Protein AF-A0AAX2GW07-F1 (afdb_monomer_lite)

pLDDT: mean 89.27, std 11.18, range [40.03, 98.69]

InterPro domains:
  IPR016176 Cobalamin (vitamin B12)-dependent enzyme, catalytic [SSF51703] (4-334)

Foldseek 3Di:
DVVVVVVVVVVVCVVCVPPDLVVQWDADPLRQTQHPDFDPVLLPPFFADDDFAFAEAEEEDQDLVVLQVLVVVVVVLGHAEYEYEYDPPDDPVCPDPSNDDPNHHYHYFYDQPPQCPDDLFPRSQWDDPDLQEETEGELLLLVLLFDDLLLSLLQQLLVVVVVDDPPRAHAYEYEHEFWQPQLLLLLSLSLSVVVCCVSPVSYHYAYEYEHNCLAQFLFPDCSLVVTQLSRLLSCGLSDHRYYYFDANPPQAPDDSVRSSVSSVSSVVSSVPHDNVVVSVDRSSSSSSVSSNVSSVVSNVVQVVCVTDSSCQLVVVSVVNSVVSNVVVLVVVVVVCVVVVNALVPTDGDDPVSGPHDSDWDDDPDDDPGDHRTRHRSCRVRVVVNVVVD

Sequence (389 aa):
MEIASKQWKQQLQYALQGRDYQTLITTTSEGIPILPFYTEEHVGEPFTIKGRSRVGVHLFCSDPELTLQRMQEFHNSGVDLFLVTLIAPCTYEQIPKQLRIEGAQVLFTPDPLIDAFRRGILPPNTLRTDLSSPLQLNATLYREAGASLTHQMAYALAQIKEYDTDNDTADIYLRVAVGEALLLEIAALRALRKLLREQFPTRRTHIVAEVLQRRLTLVRSNYNKDYIPLAYEAAALGQADFIITQTSDFYRYKNEMKEHTQIQNLLSIIKKSSVGFINEAYSVQALTKEIYHTVSLKYEHIQSQDGLLNFYQKEQLQWEIKRQNKREQQEFDAQLIEAGITPENTHIYGEEHWNLYPFTKKLNAITKFFPLIPKRLWQNFELTSIKQA

Secondary structure (DSSP, 8-state):
-HHHHHHHHHHHHHHTTT--GGGG-EE-TTS-EE-SS--GGG--S-----S--EEEEEEEES-HHHHHHHHHHHHHTTEEEEEEEE-TT--GGG--TT---TTSEEEE---TTTGGGS-SSS-TTEE-SSTTS-EEEETHHHHHHT--HHHHHHHHHHHHHHT--TT----EEEEEEE-S-HHHHHHHHHHHHHHHHHH-TTS-EEEEEEE-GGG---BSSSHHHHHHHHHHHHHHHTT-SEEE---S-TTS---HHHHHHHHHHHHHHHHH--HHHHHH-HHHHHHHHHHHHHHHHHHHHHHHTTHHHHHHHTTHHHHHHHHHHHHHHHHHHHHHHHTT--TTT--B--GGG-SS--SPPPP-S--SSPPP----TTHHHHHHHHHH-

Radius of gyration: 21.8 Å; chains: 1; bounding box: 56×56×65 Å

Structure (mmCIF, N/CA/C/O backbone):
data_AF-A0AAX2GW07-F1
#
_entry.id   AF-A0AAX2GW07-F1
#
loop_
_atom_site.group_PDB
_atom_site.id
_atom_site.type_symbol
_atom_site.label_atom_id
_atom_site.label_alt_id
_atom_site.label_comp_id
_atom_site.label_asym_id
_atom_site.label_entity_id
_atom_site.label_seq_id
_atom_site.pdbx_PDB_ins_code
_atom_site.Cartn_x
_atom_site.Cartn_y
_atom_site.Cartn_z
_atom_site.occupancy
_atom_site.B_iso_or_equiv
_atom_site.auth_seq_id
_atom_site.auth_comp_id
_atom_site.auth_asym_id
_atom_site.auth_atom_id
_atom_site.pdbx_PDB_model_num
ATOM 1 N N . MET A 1 1 ? -9.156 5.998 35.274 1.00 55.50 1 MET A N 1
ATOM 2 C CA . MET A 1 1 ? -8.449 6.490 34.067 1.00 55.50 1 MET A CA 1
ATOM 3 C C . MET A 1 1 ? -8.642 7.986 33.825 1.00 55.50 1 MET A C 1
ATOM 5 O O . MET A 1 1 ? -7.658 8.654 33.540 1.00 55.50 1 MET A O 1
ATOM 9 N N . GLU A 1 2 ? -9.837 8.552 34.019 1.00 57.03 2 GLU A N 1
ATOM 10 C CA . GLU A 1 2 ? -10.101 9.994 33.819 1.00 57.03 2 GLU A CA 1
ATOM 11 C C . GLU A 1 2 ? -9.203 10.930 34.663 1.00 57.03 2 GLU A C 1
ATOM 13 O O . GLU A 1 2 ? -8.734 11.961 34.183 1.00 57.03 2 GLU A O 1
ATOM 18 N N . ILE A 1 3 ? -8.891 10.527 35.902 1.00 60.22 3 ILE A N 1
ATOM 19 C CA . ILE A 1 3 ? -7.974 11.245 36.808 1.00 60.22 3 ILE A CA 1
ATOM 20 C C . ILE A 1 3 ? -6.546 11.296 36.234 1.00 60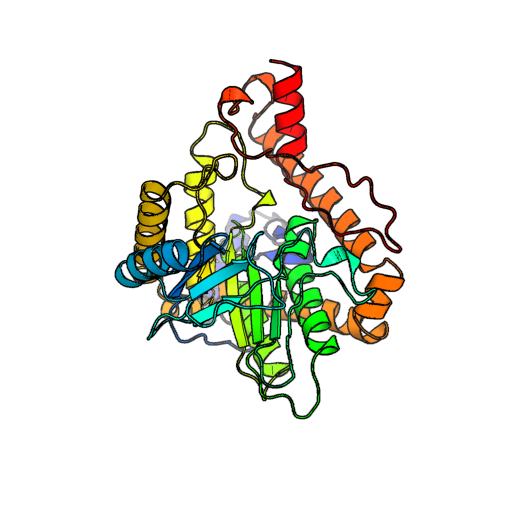.22 3 ILE A C 1
ATOM 22 O O . ILE A 1 3 ? -5.895 12.334 36.309 1.00 60.22 3 ILE A O 1
ATOM 26 N N . ALA A 1 4 ? -6.084 10.215 35.596 1.00 70.56 4 ALA A N 1
ATOM 27 C CA . ALA A 1 4 ? -4.740 10.129 35.027 1.00 70.56 4 ALA A CA 1
ATOM 28 C C . ALA A 1 4 ? -4.589 11.004 33.772 1.00 70.56 4 ALA A C 1
ATOM 30 O O . ALA A 1 4 ? -3.597 11.713 33.648 1.00 70.56 4 ALA A O 1
ATOM 31 N N . SER A 1 5 ? -5.594 11.030 32.883 1.00 69.81 5 SER A N 1
ATOM 32 C CA . SER A 1 5 ? -5.595 11.918 31.704 1.00 69.81 5 SER A CA 1
ATOM 33 C C . SER A 1 5 ? -5.566 13.399 32.111 1.00 69.81 5 SER A C 1
ATOM 35 O O . SER A 1 5 ? -4.771 14.175 31.581 1.00 69.81 5 SER A O 1
ATOM 37 N N . LYS A 1 6 ? -6.366 13.792 33.116 1.00 76.88 6 LYS A N 1
ATOM 38 C CA . LYS A 1 6 ? -6.374 15.166 33.653 1.00 76.88 6 LYS A CA 1
ATOM 39 C C . LYS A 1 6 ? -5.027 15.551 34.275 1.00 76.88 6 LYS A C 1
ATOM 41 O O . LYS A 1 6 ? -4.527 16.638 33.997 1.00 76.88 6 LYS A O 1
ATOM 46 N N . GLN A 1 7 ? -4.417 14.658 35.056 1.00 77.81 7 GLN A N 1
ATOM 47 C CA . GLN A 1 7 ? -3.084 14.873 35.631 1.00 77.81 7 GLN A CA 1
ATOM 48 C C . GLN A 1 7 ? -2.000 14.999 34.552 1.00 77.81 7 GLN A C 1
ATOM 50 O O . GLN A 1 7 ? -1.159 15.890 34.640 1.00 77.81 7 GLN A O 1
ATOM 55 N N . TRP A 1 8 ? -2.047 14.173 33.504 1.00 76.12 8 TRP A N 1
ATOM 56 C CA . TRP A 1 8 ? -1.093 14.247 32.392 1.00 76.12 8 TRP A CA 1
ATOM 57 C C . TRP A 1 8 ? -1.232 15.555 31.605 1.00 76.12 8 TRP A C 1
ATOM 59 O O . TRP A 1 8 ? -0.235 16.213 31.322 1.00 76.12 8 TRP A O 1
ATOM 69 N N . LYS A 1 9 ? -2.470 15.992 31.328 1.00 77.19 9 LYS A N 1
ATOM 70 C CA . LYS A 1 9 ? -2.751 17.297 30.703 1.00 77.19 9 LYS A CA 1
ATOM 71 C C . LYS A 1 9 ? -2.207 18.456 31.550 1.00 77.19 9 LYS A C 1
ATOM 73 O O . LYS A 1 9 ? -1.595 19.363 30.996 1.00 77.19 9 LYS A O 1
ATOM 78 N N . GLN A 1 10 ? -2.360 18.405 32.877 1.00 80.19 10 GLN A N 1
ATOM 79 C CA . GLN A 1 10 ? -1.798 19.412 33.790 1.00 80.19 10 GLN A CA 1
ATOM 80 C C . GLN A 1 10 ? -0.262 19.418 33.795 1.00 80.19 10 GLN A C 1
ATOM 82 O O . GLN A 1 10 ? 0.347 20.484 33.724 1.00 80.19 10 GLN A O 1
ATOM 87 N N . GLN A 1 11 ? 0.376 18.244 33.839 1.00 82.56 11 GLN A N 1
ATOM 88 C CA . GLN A 1 11 ? 1.838 18.133 33.764 1.00 82.56 11 GLN A CA 1
ATOM 89 C C . GLN A 1 11 ? 2.378 18.647 32.428 1.00 82.56 11 GLN A C 1
ATOM 91 O O . GLN A 1 11 ? 3.380 19.357 32.401 1.00 82.56 11 GLN A O 1
ATOM 96 N N . LEU A 1 12 ? 1.691 18.339 31.328 1.00 81.62 12 LEU A N 1
ATOM 97 C CA . LEU A 1 12 ? 2.059 18.811 30.000 1.00 81.62 12 LEU A CA 1
ATOM 98 C C . LEU A 1 12 ? 1.905 20.334 29.879 1.00 81.62 12 LEU A C 1
ATOM 100 O O . LEU A 1 12 ? 2.805 20.991 29.367 1.00 81.62 12 LEU A O 1
ATOM 104 N N . GLN A 1 13 ? 0.827 20.915 30.416 1.00 79.75 13 GLN A N 1
ATOM 105 C CA . GLN A 1 13 ? 0.657 22.374 30.493 1.00 79.75 13 GLN A CA 1
ATOM 106 C C . GLN A 1 13 ? 1.773 23.048 31.302 1.00 79.75 13 GLN A C 1
ATOM 108 O O . GLN A 1 13 ? 2.296 24.079 30.882 1.00 79.75 13 GLN A O 1
ATOM 113 N N . TYR A 1 14 ? 2.173 22.452 32.429 1.00 84.06 14 TYR A N 1
ATOM 114 C CA . TYR A 1 14 ? 3.308 22.936 33.215 1.00 84.06 14 TYR A CA 1
ATOM 115 C C . TYR A 1 14 ? 4.622 22.862 32.418 1.00 84.06 14 TYR A C 1
ATOM 117 O O . TYR A 1 14 ? 5.367 23.840 32.353 1.00 84.06 14 TYR A O 1
ATOM 125 N N . ALA A 1 15 ? 4.881 21.730 31.755 1.00 85.31 15 ALA A N 1
ATOM 126 C CA . ALA A 1 15 ? 6.082 21.509 30.947 1.00 85.31 15 ALA A CA 1
ATOM 127 C C . ALA A 1 15 ? 6.159 22.422 29.711 1.00 85.31 15 ALA A C 1
ATOM 129 O O . ALA A 1 15 ? 7.252 22.785 29.282 1.00 85.31 15 ALA A O 1
ATOM 130 N N . LEU A 1 16 ? 5.013 22.829 29.162 1.00 85.50 16 LEU A N 1
ATOM 131 C CA . LEU A 1 16 ? 4.938 23.767 28.045 1.00 85.50 16 LEU A CA 1
ATOM 132 C C . LEU A 1 16 ? 5.367 25.192 28.422 1.00 85.50 16 LEU A C 1
ATOM 134 O O . LEU A 1 16 ? 5.651 25.976 27.520 1.00 85.50 16 LEU A O 1
ATOM 138 N N . GLN A 1 17 ? 5.439 25.542 29.715 1.00 85.62 17 GLN A N 1
ATOM 139 C CA . GLN A 1 17 ? 5.893 26.859 30.195 1.00 85.62 17 GLN A CA 1
ATOM 140 C C . GLN A 1 17 ? 5.195 28.040 29.484 1.00 85.62 17 GLN A C 1
ATOM 142 O O . GLN A 1 17 ? 5.818 29.046 29.153 1.00 85.62 17 GLN A O 1
ATOM 147 N N . GLY A 1 18 ? 3.893 27.903 29.209 1.00 80.00 18 GLY A N 1
ATOM 148 C CA . GLY A 1 18 ? 3.094 28.915 28.508 1.00 80.00 18 GLY A CA 1
ATOM 149 C C . GLY A 1 18 ? 3.134 28.850 26.975 1.00 80.00 18 GLY A C 1
ATOM 150 O O . GLY A 1 18 ? 2.451 29.644 26.332 1.00 80.00 18 GLY A O 1
ATOM 151 N N . ARG A 1 19 ? 3.875 27.910 26.368 1.00 84.06 19 ARG A N 1
ATOM 152 C CA . ARG A 1 19 ? 3.751 27.604 24.932 1.00 84.06 19 ARG A CA 1
ATOM 153 C C . ARG A 1 19 ? 2.386 26.984 24.640 1.00 84.06 19 ARG A C 1
ATOM 155 O O . ARG A 1 19 ? 1.874 26.189 25.427 1.00 84.06 19 ARG A O 1
ATOM 162 N N . ASP A 1 20 ? 1.819 27.330 23.491 1.00 82.38 20 ASP A N 1
ATOM 163 C CA . ASP A 1 20 ? 0.523 26.810 23.064 1.00 82.38 20 ASP A CA 1
ATOM 164 C C . ASP A 1 20 ? 0.611 25.306 22.750 1.00 82.38 20 ASP A C 1
ATOM 166 O O . ASP A 1 20 ? 1.479 24.866 21.993 1.00 82.38 20 ASP A O 1
ATOM 170 N N . TYR A 1 21 ? -0.313 24.519 23.308 1.00 82.19 21 TYR A N 1
ATOM 171 C CA . TYR A 1 21 ? -0.457 23.087 23.038 1.00 82.19 21 TYR A CA 1
ATOM 172 C C . TYR A 1 21 ? -0.595 22.790 21.542 1.00 82.19 21 TYR A C 1
ATOM 174 O O . TYR A 1 21 ? -0.069 21.782 21.065 1.00 82.19 21 TYR A O 1
ATOM 182 N N . GLN A 1 22 ? -1.239 23.688 20.789 1.00 84.94 22 GLN A N 1
ATOM 183 C CA . GLN A 1 22 ? -1.446 23.528 19.351 1.00 84.94 22 GLN A CA 1
ATOM 184 C C . GLN A 1 22 ? -0.124 23.404 18.574 1.00 84.94 22 GLN A C 1
ATOM 186 O O . GLN A 1 22 ? -0.095 22.788 17.512 1.00 84.94 22 GLN A O 1
ATOM 191 N N . THR A 1 23 ? 0.986 23.913 19.127 1.00 87.00 23 THR A N 1
ATOM 192 C CA . THR A 1 23 ? 2.328 23.800 18.525 1.00 87.00 23 THR A CA 1
ATOM 193 C C . THR A 1 23 ? 2.900 22.382 18.549 1.00 87.00 23 THR A C 1
ATOM 195 O O . THR A 1 23 ? 3.815 22.089 17.785 1.00 87.00 23 THR A O 1
ATOM 198 N N . LEU A 1 24 ? 2.372 21.493 19.399 1.00 86.81 24 LEU A N 1
ATOM 199 C CA . LEU A 1 24 ? 2.798 20.092 19.474 1.00 86.81 24 LEU A CA 1
ATOM 200 C C . LEU A 1 24 ? 2.042 19.181 18.499 1.00 86.81 24 LEU A C 1
ATOM 202 O O . LEU A 1 24 ? 2.434 1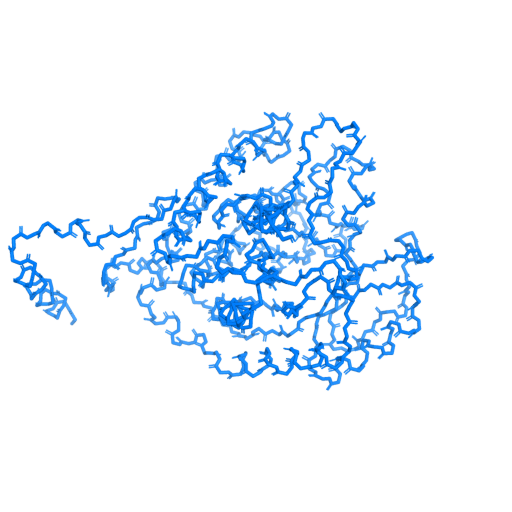8.030 18.309 1.00 86.81 24 LEU A O 1
ATOM 206 N N . ILE A 1 25 ? 0.945 19.661 17.910 1.00 89.75 25 ILE A N 1
ATOM 207 C CA . ILE A 1 25 ? 0.142 18.874 16.976 1.00 89.75 25 ILE A CA 1
ATOM 208 C C . ILE A 1 25 ? 0.782 18.963 15.597 1.00 89.75 25 ILE A C 1
ATOM 210 O O . ILE A 1 25 ? 0.833 20.024 14.977 1.00 89.75 25 ILE A O 1
ATOM 214 N N . THR A 1 26 ? 1.233 17.820 15.088 1.00 91.69 26 THR A N 1
ATOM 215 C CA . THR A 1 26 ? 1.737 17.724 13.715 1.00 91.69 26 THR A CA 1
ATOM 216 C C . THR A 1 26 ? 0.588 17.339 12.800 1.00 91.69 26 THR A C 1
ATOM 218 O O . THR A 1 26 ? -0.120 16.381 13.080 1.00 91.69 26 THR A O 1
ATOM 221 N N . THR A 1 27 ? 0.385 18.051 11.694 1.00 92.38 27 THR A N 1
ATOM 222 C CA . THR A 1 27 ? -0.659 17.697 10.720 1.00 92.38 27 THR A CA 1
ATOM 223 C C . THR A 1 27 ? -0.012 17.117 9.474 1.00 92.38 27 THR A C 1
ATOM 225 O O . THR A 1 27 ? 0.901 17.714 8.906 1.00 92.38 27 THR A O 1
ATOM 228 N N . THR A 1 28 ? -0.483 15.948 9.044 1.00 92.12 28 THR A N 1
ATOM 229 C CA . THR A 1 28 ? -0.036 15.347 7.781 1.00 92.12 28 THR A CA 1
ATOM 230 C C . THR A 1 28 ? -0.418 16.229 6.589 1.00 92.12 28 THR A C 1
ATOM 232 O O . THR A 1 28 ? -1.292 17.096 6.675 1.00 92.12 28 THR A O 1
ATOM 235 N N . SER A 1 29 ? 0.172 15.970 5.421 1.00 86.44 29 SER A N 1
ATOM 236 C CA . SER A 1 29 ? -0.197 16.687 4.196 1.00 86.44 29 SER A CA 1
ATOM 237 C C . SER A 1 29 ? -1.665 16.495 3.782 1.00 86.44 29 SER A C 1
ATOM 239 O O . SER A 1 29 ? -2.199 17.305 3.023 1.00 86.44 29 SER A O 1
ATOM 241 N N . GLU A 1 30 ? -2.336 15.481 4.330 1.00 88.50 30 GLU A N 1
ATOM 242 C CA . GLU A 1 30 ? -3.738 15.145 4.074 1.00 88.50 30 GLU A CA 1
ATOM 243 C C . GLU A 1 30 ? -4.706 15.717 5.119 1.00 88.50 30 GLU A C 1
ATOM 245 O O . GLU A 1 30 ? -5.900 15.450 5.043 1.00 88.50 30 GLU A O 1
ATOM 250 N N . GLY A 1 31 ? -4.213 16.503 6.082 1.00 91.00 31 GLY A N 1
ATOM 251 C CA . GLY A 1 31 ? -5.048 17.117 7.118 1.00 91.00 31 GLY A CA 1
ATOM 252 C C . GLY A 1 31 ? -5.320 16.224 8.330 1.00 91.00 31 GLY A C 1
ATOM 253 O O . GLY A 1 31 ? -6.060 16.636 9.214 1.00 91.00 31 GLY A O 1
ATOM 254 N N . ILE A 1 32 ? -4.711 15.035 8.409 1.00 94.62 32 ILE A N 1
ATOM 255 C CA . ILE A 1 32 ? -4.834 14.150 9.578 1.00 94.62 32 ILE A CA 1
ATOM 256 C C . ILE A 1 32 ? -3.955 14.695 10.714 1.00 94.62 32 ILE A C 1
ATOM 258 O O . ILE A 1 32 ? -2.736 14.802 10.509 1.00 94.62 32 ILE A O 1
ATOM 262 N N . PRO A 1 33 ? -4.523 15.027 11.888 1.00 94.50 33 PRO A N 1
ATOM 263 C CA . PRO A 1 33 ? -3.759 15.488 13.037 1.00 94.50 33 PRO A CA 1
ATOM 264 C C . PRO A 1 33 ? -3.076 14.316 13.751 1.00 94.50 33 PRO A C 1
ATOM 266 O O . PRO A 1 33 ? -3.679 13.280 14.021 1.00 94.50 33 PRO A O 1
ATOM 269 N N . ILE A 1 34 ? -1.810 14.507 14.103 1.00 94.50 34 ILE A N 1
ATOM 270 C CA . ILE A 1 34 ? -1.015 13.608 14.933 1.00 94.50 34 ILE A CA 1
ATOM 271 C C . ILE A 1 34 ? -0.828 14.294 16.280 1.00 94.50 34 ILE A C 1
ATOM 273 O O . ILE A 1 34 ? -0.131 15.306 16.398 1.00 94.50 34 ILE A O 1
ATOM 277 N N . LEU A 1 35 ? -1.487 13.739 17.293 1.00 92.88 35 LEU A N 1
ATOM 278 C CA . LEU A 1 35 ? -1.455 14.260 18.651 1.00 92.88 35 LEU A CA 1
ATOM 279 C C . LEU A 1 35 ? -0.173 13.827 19.378 1.00 92.88 35 LEU A C 1
ATOM 281 O O . LEU A 1 35 ? 0.313 12.716 19.150 1.00 92.88 35 LEU A O 1
ATOM 285 N N . PRO A 1 36 ? 0.343 14.656 20.304 1.00 89.19 36 PRO A N 1
ATOM 286 C CA . PRO A 1 36 ? 1.503 14.301 21.120 1.00 89.19 36 PRO A CA 1
ATOM 287 C C . PRO A 1 36 ? 1.221 13.156 22.108 1.00 89.19 36 PRO A C 1
ATOM 289 O O . PRO A 1 36 ? 2.149 12.481 22.545 1.00 89.19 36 PRO A O 1
ATOM 292 N N . PHE A 1 37 ? -0.046 12.919 22.465 1.00 87.50 37 PHE A N 1
ATOM 293 C CA . PHE A 1 37 ? -0.477 11.775 23.267 1.00 87.50 37 PHE A CA 1
ATOM 294 C C . PHE A 1 37 ? -1.912 11.373 22.908 1.00 87.50 37 PHE A C 1
ATOM 296 O O . PHE A 1 37 ? -2.688 12.184 22.406 1.00 87.50 37 PHE A O 1
ATOM 303 N N . TYR A 1 38 ? -2.267 10.120 23.196 1.00 90.62 38 TYR A N 1
ATOM 304 C CA . TYR A 1 38 ? -3.592 9.561 22.928 1.00 90.62 38 TYR A CA 1
ATOM 305 C C . TYR A 1 38 ? -4.166 8.912 24.182 1.00 90.62 38 TYR A C 1
ATOM 307 O O . TYR A 1 38 ? -3.451 8.347 25.008 1.00 90.62 38 TYR A O 1
ATOM 315 N N . THR A 1 39 ? -5.483 8.984 24.303 1.00 90.12 39 THR A N 1
ATOM 316 C CA . THR A 1 39 ? -6.269 8.450 25.419 1.00 90.12 39 THR A CA 1
ATOM 317 C C . THR A 1 39 ? -7.545 7.819 24.863 1.00 90.12 39 THR A C 1
ATOM 319 O O . THR A 1 39 ? -7.869 8.013 23.690 1.00 90.12 39 THR A O 1
ATOM 322 N N . GLU A 1 40 ? -8.296 7.122 25.712 1.00 89.12 40 GLU A N 1
ATOM 323 C CA . GLU A 1 40 ? -9.594 6.526 25.373 1.00 89.12 40 GLU A CA 1
ATOM 324 C C . GLU A 1 40 ? -10.578 7.524 24.728 1.00 89.12 40 GLU A C 1
ATOM 326 O O . GLU A 1 40 ? -11.325 7.152 23.829 1.00 89.12 40 GLU A O 1
ATOM 331 N N . GLU A 1 41 ? -10.515 8.815 25.090 1.00 89.38 41 GLU A N 1
ATOM 332 C CA . GLU A 1 41 ? -11.398 9.860 24.538 1.00 89.38 41 GLU A CA 1
ATOM 333 C C . GLU A 1 41 ? -11.229 10.055 23.014 1.00 89.38 41 GLU A C 1
ATOM 335 O O . GLU A 1 41 ? -12.122 10.573 22.346 1.00 89.38 41 GLU A O 1
ATOM 340 N N . HIS A 1 42 ? -10.104 9.600 22.450 1.00 91.75 42 HIS A N 1
ATOM 341 C CA . HIS A 1 42 ? -9.778 9.729 21.029 1.00 91.75 42 HIS A CA 1
ATOM 342 C C . HIS A 1 42 ? -10.170 8.497 20.192 1.00 91.75 42 HIS A C 1
ATOM 344 O O . HIS A 1 42 ? -10.246 8.590 18.969 1.00 91.75 42 HIS A O 1
ATOM 350 N N . VAL A 1 43 ? -10.415 7.345 20.826 1.00 87.31 43 VAL A N 1
ATOM 351 C CA . VAL A 1 43 ? -10.499 6.017 20.178 1.00 87.31 43 VAL A CA 1
ATOM 352 C C . VAL A 1 43 ? -11.725 5.859 19.271 1.00 87.31 43 VAL A C 1
ATOM 354 O O . VAL A 1 43 ? -11.682 5.078 18.325 1.00 87.31 43 VAL A O 1
ATOM 357 N N . GLY A 1 44 ? -12.794 6.632 19.491 1.00 84.19 44 GLY A N 1
ATOM 358 C CA . GLY A 1 44 ? -14.042 6.493 18.733 1.00 84.19 44 GLY A CA 1
ATOM 359 C C . GLY A 1 44 ? -14.629 5.082 18.831 1.00 84.19 44 GLY A C 1
ATOM 360 O O . GLY A 1 44 ? -14.528 4.441 19.872 1.00 84.19 44 GLY A O 1
ATOM 361 N N . GLU A 1 45 ? -15.250 4.603 17.751 1.00 86.62 45 GLU A N 1
ATOM 362 C CA . GLU A 1 45 ? -15.698 3.211 17.657 1.00 86.62 45 GLU A CA 1
ATOM 363 C C . GLU A 1 45 ? -14.486 2.298 17.380 1.00 86.62 45 GLU A C 1
ATOM 365 O O . GLU A 1 45 ? -13.903 2.378 16.290 1.00 86.62 45 GLU A O 1
ATOM 370 N N . PRO A 1 46 ? -14.087 1.428 18.327 1.00 82.19 46 PRO A N 1
ATOM 371 C CA . PRO A 1 46 ? -12.900 0.609 18.161 1.00 82.19 46 PRO A CA 1
ATOM 372 C C . PRO A 1 46 ? -13.111 -0.418 17.048 1.00 82.19 46 PRO A C 1
ATOM 374 O O . PRO A 1 46 ? -14.091 -1.162 17.028 1.00 82.19 46 PRO A O 1
ATOM 377 N N . PHE A 1 47 ? -12.139 -0.516 16.146 1.00 86.56 47 PHE A N 1
ATOM 378 C CA . PHE A 1 47 ? -12.105 -1.576 15.147 1.00 86.56 47 PHE A CA 1
ATOM 379 C C . PHE A 1 47 ? -11.146 -2.673 15.607 1.00 86.56 47 PHE A C 1
ATOM 381 O O . PHE A 1 47 ? -10.045 -2.397 16.087 1.00 86.56 47 PHE A O 1
ATOM 388 N N . THR A 1 48 ? -11.537 -3.939 15.486 1.00 88.25 48 THR A N 1
ATOM 389 C CA . THR A 1 48 ? -10.678 -5.067 15.871 1.00 88.25 48 THR A CA 1
ATOM 390 C C . THR A 1 48 ? -10.316 -5.896 14.651 1.00 88.25 48 THR A C 1
ATOM 392 O O . THR A 1 48 ? -11.177 -6.376 13.910 1.00 88.25 48 THR A O 1
ATOM 395 N N . ILE A 1 49 ? -9.015 -6.100 14.478 1.00 86.62 49 ILE A N 1
ATOM 396 C CA . ILE A 1 49 ? -8.438 -7.003 13.484 1.00 86.62 49 ILE A CA 1
ATOM 397 C C . ILE A 1 49 ? -8.077 -8.335 14.137 1.00 86.62 49 ILE A C 1
ATOM 399 O O . ILE A 1 49 ? -7.646 -8.382 15.291 1.00 86.62 49 ILE A O 1
ATOM 403 N N . LYS A 1 50 ? -8.278 -9.428 13.400 1.00 87.25 50 LYS A N 1
ATOM 404 C CA . LYS A 1 50 ? -7.996 -10.798 13.846 1.00 87.25 50 LYS A CA 1
ATOM 405 C C . LYS A 1 50 ? -7.362 -11.567 12.707 1.00 87.25 50 LYS A C 1
ATOM 407 O O . LYS A 1 50 ? -7.967 -11.656 11.643 1.00 87.25 50 LYS A O 1
ATOM 412 N N . GLY A 1 51 ? -6.204 -12.160 12.951 1.00 86.69 51 GLY A N 1
ATOM 413 C CA . GLY A 1 51 ? -5.498 -12.974 11.971 1.00 86.69 51 GLY A CA 1
ATOM 414 C C . GLY A 1 51 ? -4.030 -12.596 11.887 1.00 86.69 51 GLY A C 1
ATOM 415 O O . GLY A 1 51 ? -3.524 -11.817 12.694 1.00 86.69 51 GLY A O 1
ATOM 416 N N . ARG A 1 52 ? -3.354 -13.179 10.903 1.00 91.50 52 ARG A N 1
ATOM 417 C CA . ARG A 1 52 ? -1.928 -12.993 10.665 1.00 91.50 52 ARG A CA 1
ATOM 418 C C . ARG A 1 52 ? -1.683 -12.952 9.166 1.00 91.50 52 ARG A C 1
ATOM 420 O O . ARG A 1 52 ? -2.318 -13.704 8.429 1.00 91.50 52 ARG A O 1
ATOM 427 N N . SER A 1 53 ? -0.788 -12.072 8.743 1.00 97.00 53 SER A N 1
ATOM 428 C CA . SER A 1 53 ? -0.381 -11.971 7.346 1.00 97.00 53 SER A CA 1
ATOM 429 C C . SER A 1 53 ? 0.333 -13.237 6.887 1.00 97.00 53 SER A C 1
ATOM 431 O O . SER A 1 53 ? 0.976 -13.926 7.682 1.00 97.00 53 SER A O 1
ATOM 433 N N . ARG A 1 54 ? 0.241 -13.519 5.592 1.00 97.69 54 ARG A N 1
ATOM 434 C CA . ARG A 1 54 ? 0.969 -14.590 4.908 1.00 97.69 54 ARG A CA 1
ATOM 435 C C . ARG A 1 54 ? 1.941 -13.991 3.894 1.00 97.69 54 ARG A C 1
ATOM 437 O O . ARG A 1 54 ? 1.802 -12.831 3.498 1.00 97.69 54 ARG A O 1
ATOM 444 N N . VAL A 1 55 ? 2.939 -14.762 3.479 1.00 98.44 55 VAL A N 1
ATOM 445 C CA . VAL A 1 55 ? 3.936 -14.282 2.513 1.00 98.44 55 VAL A CA 1
ATOM 446 C C . VAL A 1 55 ? 3.439 -14.491 1.094 1.00 98.44 55 VAL A C 1
ATOM 448 O O . VAL A 1 55 ? 2.928 -15.559 0.758 1.00 98.44 55 VAL A O 1
ATOM 451 N N . GLY A 1 56 ? 3.624 -13.479 0.254 1.00 98.12 56 GLY A N 1
ATOM 452 C CA . GLY A 1 56 ? 3.445 -13.590 -1.181 1.00 98.12 56 GLY A CA 1
ATOM 453 C C . GLY A 1 56 ? 4.694 -13.195 -1.959 1.00 98.12 56 GLY A C 1
ATOM 454 O O . GLY A 1 56 ? 5.575 -12.495 -1.463 1.00 98.12 56 GLY A O 1
ATOM 455 N N . VAL A 1 57 ? 4.754 -13.640 -3.206 1.00 96.94 57 VAL A N 1
ATOM 456 C CA . VAL A 1 57 ? 5.824 -13.325 -4.157 1.00 96.94 57 VAL A CA 1
ATOM 457 C C . VAL A 1 57 ? 5.219 -12.943 -5.501 1.00 96.94 57 VAL A C 1
ATOM 459 O O . VAL A 1 57 ? 4.125 -13.382 -5.855 1.00 96.94 57 VAL A O 1
ATOM 462 N N . HIS A 1 58 ? 5.955 -12.146 -6.270 1.00 94.50 58 HIS A N 1
ATOM 463 C CA . HIS A 1 58 ? 5.602 -11.814 -7.650 1.00 94.50 58 HIS A CA 1
ATOM 464 C C . HIS A 1 58 ? 6.601 -12.446 -8.618 1.00 94.50 58 HIS A C 1
ATOM 466 O O . HIS A 1 58 ? 7.807 -12.223 -8.498 1.00 94.50 58 HIS A O 1
ATOM 472 N N . LEU A 1 59 ? 6.111 -13.233 -9.570 1.00 93.44 59 LEU A N 1
ATOM 473 C CA . LEU A 1 59 ? 6.903 -13.968 -10.552 1.00 93.44 59 LEU A CA 1
ATOM 474 C C . LEU A 1 59 ? 6.517 -13.561 -11.975 1.00 93.44 59 LEU A C 1
ATOM 476 O O . LEU A 1 59 ? 5.370 -13.215 -12.253 1.00 93.44 59 LEU A O 1
ATOM 480 N N . PHE A 1 60 ? 7.490 -13.653 -12.877 1.00 91.56 60 PHE A N 1
ATOM 481 C CA . PHE A 1 60 ? 7.276 -13.523 -14.314 1.00 91.56 60 PHE A CA 1
ATOM 482 C C . PHE A 1 60 ? 7.379 -14.906 -14.948 1.00 91.56 60 PHE A C 1
ATOM 484 O O . PHE A 1 60 ? 8.342 -15.624 -14.689 1.00 91.56 60 PHE A O 1
ATOM 491 N N . CYS A 1 61 ? 6.393 -15.271 -15.761 1.00 92.25 61 CYS A N 1
ATOM 492 C CA . CYS A 1 61 ? 6.307 -16.581 -16.394 1.00 92.25 61 CYS A CA 1
ATOM 493 C C . CYS A 1 61 ? 6.480 -16.447 -17.907 1.00 92.25 61 CYS A C 1
ATOM 495 O O . CYS A 1 61 ? 5.542 -16.054 -18.601 1.00 92.25 61 CYS A O 1
ATOM 497 N N . SER A 1 62 ? 7.667 -16.795 -18.403 1.00 91.94 62 SER A N 1
ATOM 498 C CA . SER A 1 62 ? 7.919 -17.096 -19.821 1.00 91.94 62 SER A CA 1
ATOM 499 C C . SER A 1 62 ? 7.901 -18.602 -20.089 1.00 91.94 62 SER A C 1
ATOM 501 O O . SER A 1 62 ? 7.475 -19.025 -21.159 1.00 91.94 62 SER A O 1
ATOM 503 N N . ASP A 1 63 ? 8.327 -19.394 -19.103 1.00 94.88 63 ASP A N 1
ATOM 504 C CA . ASP A 1 63 ? 8.370 -20.854 -19.128 1.00 94.88 63 ASP A CA 1
ATOM 505 C C . ASP A 1 63 ? 7.521 -21.412 -17.967 1.00 94.88 63 ASP A C 1
ATOM 507 O O . ASP A 1 63 ? 7.893 -21.236 -16.798 1.00 94.88 63 ASP A O 1
ATOM 511 N N . PRO A 1 64 ? 6.374 -22.056 -18.252 1.00 95.38 64 PRO A N 1
ATOM 512 C CA . PRO A 1 64 ? 5.495 -22.593 -17.220 1.00 95.38 64 PRO A CA 1
ATOM 513 C C . PRO A 1 64 ? 6.100 -23.713 -16.366 1.00 95.38 64 PRO A C 1
ATOM 515 O O . PRO A 1 64 ? 5.705 -23.849 -15.210 1.00 95.38 64 PRO A O 1
ATOM 518 N N . GLU A 1 65 ? 7.014 -24.530 -16.897 1.00 95.38 65 GLU A N 1
ATOM 519 C CA . GLU A 1 65 ? 7.608 -25.651 -16.151 1.00 95.38 65 GLU A CA 1
ATOM 520 C C . GLU A 1 65 ? 8.615 -25.133 -15.127 1.00 95.38 65 GLU A C 1
ATOM 522 O O . GLU A 1 65 ? 8.492 -25.420 -13.933 1.00 95.38 65 GLU A O 1
ATOM 527 N N . LEU A 1 66 ? 9.537 -24.273 -15.568 1.00 94.62 66 LEU A N 1
ATOM 528 C CA . LEU A 1 66 ? 10.513 -23.642 -14.678 1.00 94.62 66 LEU A CA 1
ATOM 529 C C . LEU A 1 66 ? 9.829 -22.756 -13.627 1.00 94.62 66 LEU A C 1
ATOM 531 O O . LEU A 1 66 ? 10.220 -22.738 -12.459 1.00 94.62 66 LEU A O 1
ATOM 535 N N . THR A 1 67 ? 8.776 -22.036 -14.028 1.00 95.75 67 THR A N 1
ATOM 536 C CA . THR A 1 67 ? 7.998 -21.209 -13.095 1.00 95.75 67 THR A CA 1
ATOM 537 C C . THR A 1 67 ? 7.321 -22.075 -12.035 1.00 95.75 67 THR A C 1
ATOM 539 O O . THR A 1 67 ? 7.361 -21.720 -10.858 1.00 95.75 67 THR A O 1
ATOM 542 N N . LEU A 1 68 ? 6.745 -23.222 -12.415 1.00 96.62 68 LEU A N 1
ATOM 543 C CA . LEU A 1 68 ? 6.116 -24.141 -11.466 1.00 96.62 68 LEU A CA 1
ATOM 544 C C . LEU A 1 68 ? 7.128 -24.711 -10.466 1.00 96.62 68 LEU A C 1
ATOM 546 O O . LEU A 1 68 ? 6.839 -24.724 -9.270 1.00 96.62 68 LEU A O 1
ATOM 550 N N . GLN A 1 69 ? 8.313 -25.125 -10.928 1.00 95.94 69 GLN A N 1
ATOM 551 C CA . GLN A 1 69 ? 9.380 -25.609 -10.045 1.00 95.94 69 GLN A CA 1
ATOM 552 C C . GLN A 1 69 ? 9.742 -24.549 -8.995 1.00 95.94 69 GLN A C 1
ATOM 554 O O . GLN A 1 69 ? 9.717 -24.810 -7.792 1.00 95.94 69 GLN A O 1
ATOM 559 N N . ARG A 1 70 ? 9.973 -23.313 -9.443 1.00 95.50 70 ARG A N 1
ATOM 560 C CA . ARG A 1 70 ? 10.290 -22.195 -8.551 1.00 95.50 70 ARG A CA 1
ATOM 561 C C . ARG A 1 70 ? 9.154 -21.875 -7.576 1.00 95.50 70 ARG A C 1
ATOM 563 O O . ARG A 1 70 ? 9.397 -21.544 -6.417 1.00 95.50 70 ARG A O 1
ATOM 570 N N . MET A 1 71 ? 7.899 -21.974 -8.020 1.00 96.81 71 MET A N 1
ATOM 571 C CA . MET A 1 71 ? 6.739 -21.814 -7.138 1.00 96.81 71 MET A CA 1
ATOM 572 C C . MET A 1 71 ? 6.716 -22.885 -6.042 1.00 96.81 71 MET A C 1
ATOM 574 O O . MET A 1 71 ? 6.440 -22.556 -4.892 1.00 96.81 71 MET A O 1
ATOM 578 N N . GLN A 1 72 ? 7.043 -24.140 -6.361 1.00 96.88 72 GLN A N 1
ATOM 579 C CA . GLN A 1 72 ? 7.123 -25.222 -5.373 1.00 96.88 72 GLN A CA 1
ATOM 580 C C . GLN A 1 72 ? 8.233 -24.971 -4.342 1.00 96.88 72 GLN A C 1
ATOM 582 O O . GLN A 1 72 ? 7.999 -25.100 -3.141 1.00 96.88 72 GLN A O 1
ATOM 587 N N . GLU A 1 73 ? 9.417 -24.541 -4.781 1.00 96.12 73 GLU A N 1
ATOM 588 C CA . GLU A 1 73 ? 10.545 -24.201 -3.897 1.00 96.12 73 GLU A CA 1
ATOM 589 C C . GLU A 1 73 ? 10.196 -23.058 -2.928 1.00 96.12 73 GLU A C 1
ATOM 591 O O . GLU A 1 73 ? 10.450 -23.127 -1.718 1.00 96.12 73 GLU A O 1
ATOM 596 N N . PHE A 1 74 ? 9.551 -22.010 -3.442 1.00 97.19 74 PHE A N 1
ATOM 597 C CA . PHE A 1 74 ? 9.084 -20.886 -2.634 1.00 97.19 74 PHE A CA 1
ATOM 598 C C . PHE A 1 74 ? 7.940 -21.287 -1.699 1.00 97.19 74 PHE A C 1
ATOM 600 O O . PHE A 1 74 ? 7.923 -20.861 -0.544 1.00 97.19 74 PHE A O 1
ATOM 607 N N . HIS A 1 75 ? 7.028 -22.154 -2.140 1.00 97.69 75 HIS A N 1
ATOM 608 C CA . HIS A 1 75 ? 5.958 -22.666 -1.289 1.00 97.69 75 HIS A CA 1
ATOM 609 C C . HIS A 1 75 ? 6.513 -23.459 -0.101 1.00 97.69 75 HIS A C 1
ATOM 611 O O . HIS A 1 75 ? 6.167 -23.174 1.045 1.00 97.69 75 HIS A O 1
ATOM 617 N N . ASN A 1 76 ? 7.478 -24.349 -0.354 1.00 96.50 76 ASN A N 1
ATOM 618 C CA . ASN A 1 76 ? 8.199 -25.089 0.687 1.00 96.50 76 ASN A CA 1
ATOM 619 C C . ASN A 1 76 ? 8.942 -24.163 1.667 1.00 96.50 76 ASN A C 1
ATOM 621 O O . ASN A 1 76 ? 9.195 -24.538 2.810 1.00 96.50 76 ASN A O 1
ATOM 625 N N . SER A 1 77 ? 9.264 -22.939 1.239 1.00 95.69 77 SER A N 1
ATOM 626 C CA . SER A 1 77 ? 9.882 -21.905 2.075 1.00 95.69 77 SER A CA 1
ATOM 627 C C . SER A 1 77 ? 8.880 -21.070 2.885 1.00 95.69 77 SER A C 1
ATOM 629 O O . SER A 1 77 ? 9.319 -20.201 3.636 1.00 95.69 77 SER A O 1
ATOM 631 N N . GLY A 1 78 ? 7.568 -21.310 2.756 1.00 96.44 78 GLY A N 1
ATOM 632 C CA . GLY A 1 78 ? 6.501 -20.607 3.484 1.00 96.44 78 GLY A CA 1
ATOM 633 C C . GLY A 1 78 ? 5.754 -19.536 2.681 1.00 96.44 78 GLY A C 1
ATOM 634 O O . GLY A 1 78 ? 5.140 -18.652 3.279 1.00 96.44 78 GLY A O 1
ATOM 635 N N . VAL A 1 79 ? 5.828 -19.569 1.346 1.00 98.12 79 VAL A N 1
ATOM 636 C CA . VAL A 1 79 ? 5.068 -18.664 0.468 1.00 98.12 79 VAL A CA 1
ATOM 637 C C . VAL A 1 79 ? 3.677 -19.222 0.183 1.00 98.12 79 VAL A C 1
ATOM 639 O O . VAL A 1 79 ? 3.510 -20.380 -0.192 1.00 98.12 79 VAL A O 1
ATOM 642 N N . ASP A 1 80 ? 2.679 -18.355 0.297 1.00 97.94 80 ASP A N 1
ATOM 643 C CA . ASP A 1 80 ? 1.263 -18.707 0.265 1.00 97.94 80 ASP A CA 1
ATOM 644 C C . ASP A 1 80 ? 0.467 -17.990 -0.833 1.00 97.94 80 ASP A C 1
ATOM 646 O O . ASP A 1 80 ? -0.674 -18.362 -1.114 1.00 97.94 80 ASP A O 1
ATOM 650 N N . LEU A 1 81 ? 1.048 -16.953 -1.440 1.00 98.19 81 LEU A N 1
ATOM 651 C CA . LEU A 1 81 ? 0.476 -16.227 -2.569 1.00 98.19 81 LEU A CA 1
ATOM 652 C C . LEU A 1 81 ? 1.512 -16.072 -3.681 1.00 98.19 81 LEU A C 1
ATOM 654 O O . LEU A 1 81 ? 2.599 -15.540 -3.469 1.00 98.19 81 LEU A O 1
ATOM 658 N N . PHE A 1 82 ? 1.126 -16.453 -4.890 1.00 97.62 82 PHE A N 1
ATOM 659 C CA . PHE A 1 82 ? 1.900 -16.248 -6.104 1.00 97.62 82 PHE A CA 1
ATOM 660 C C . PHE A 1 82 ? 1.144 -15.298 -7.021 1.00 97.62 82 PHE A C 1
ATOM 662 O O . PHE A 1 82 ? 0.117 -15.660 -7.595 1.00 97.62 82 PHE A O 1
ATOM 669 N N . LEU A 1 83 ? 1.662 -14.081 -7.166 1.00 94.94 83 LEU A N 1
ATOM 670 C CA . LEU A 1 83 ? 1.271 -13.190 -8.250 1.00 94.94 83 LEU A CA 1
ATOM 671 C C . LEU A 1 83 ? 2.097 -13.572 -9.479 1.00 94.94 83 LEU A C 1
ATOM 673 O O . LEU A 1 83 ? 3.326 -13.595 -9.402 1.00 94.94 83 LEU A O 1
ATOM 677 N N . VAL A 1 84 ? 1.453 -13.883 -10.599 1.00 93.69 84 VAL A N 1
ATOM 678 C CA . VAL A 1 84 ? 2.132 -14.344 -11.816 1.00 93.69 84 VAL A CA 1
ATOM 679 C C . VAL A 1 84 ? 1.800 -13.414 -12.973 1.00 93.69 84 VAL A C 1
ATOM 681 O O . VAL A 1 84 ? 0.656 -13.343 -13.421 1.00 93.69 84 VAL A O 1
ATOM 684 N N . THR A 1 85 ? 2.812 -12.726 -13.492 1.00 90.44 85 THR A N 1
ATOM 685 C CA . THR A 1 85 ? 2.706 -11.983 -14.750 1.00 90.44 85 THR A CA 1
ATOM 686 C C . THR A 1 85 ? 3.203 -12.860 -15.891 1.00 90.44 85 THR A C 1
ATOM 688 O O . THR A 1 85 ? 4.366 -13.263 -15.914 1.00 90.44 85 THR A O 1
ATOM 691 N N . LEU A 1 86 ? 2.324 -13.159 -16.845 1.00 87.81 86 LEU A N 1
ATOM 692 C CA . LEU A 1 86 ? 2.690 -13.871 -18.068 1.00 87.81 86 LEU A CA 1
ATOM 693 C C . LEU A 1 86 ? 3.458 -12.931 -18.999 1.00 87.81 86 LEU A C 1
ATOM 695 O O . LEU A 1 86 ? 3.008 -11.815 -19.266 1.00 87.81 86 LEU A O 1
ATOM 699 N N . ILE A 1 87 ? 4.605 -13.400 -19.478 1.00 87.12 87 ILE A N 1
ATOM 700 C CA . ILE A 1 87 ? 5.448 -12.729 -20.468 1.00 87.12 87 ILE A CA 1
ATOM 701 C C . ILE A 1 87 ? 5.660 -13.672 -21.653 1.00 87.12 87 ILE A C 1
ATOM 703 O O . ILE A 1 87 ? 5.625 -14.893 -21.495 1.00 87.12 87 ILE A O 1
ATOM 707 N N . ALA A 1 88 ? 5.882 -13.113 -22.845 1.00 83.25 88 ALA A N 1
ATOM 708 C CA . ALA A 1 88 ? 6.058 -13.912 -24.056 1.00 83.25 88 ALA A CA 1
ATOM 709 C C . ALA A 1 88 ? 7.131 -15.011 -23.851 1.00 83.25 88 ALA A C 1
ATOM 711 O O . ALA A 1 88 ? 8.188 -14.724 -23.280 1.00 83.25 88 ALA A O 1
ATOM 712 N N . PRO A 1 89 ? 6.882 -16.257 -24.300 1.00 87.12 89 PRO A N 1
ATOM 713 C CA . PRO A 1 89 ? 5.783 -16.684 -25.178 1.00 87.12 89 PRO A CA 1
ATOM 714 C C . PRO A 1 89 ? 4.436 -16.973 -24.485 1.00 87.12 89 PRO A C 1
ATOM 716 O O . PRO A 1 89 ? 3.461 -17.240 -25.182 1.00 87.12 89 PRO A O 1
ATOM 719 N N . CYS A 1 90 ? 4.342 -16.922 -23.154 1.00 85.69 90 CYS A N 1
ATOM 720 C CA . CYS A 1 90 ? 3.078 -17.146 -22.446 1.00 85.69 90 CYS A CA 1
ATOM 721 C C . CYS A 1 90 ? 2.109 -15.970 -22.641 1.00 85.69 90 CYS A C 1
ATOM 723 O O . CYS A 1 90 ? 2.517 -14.808 -22.580 1.00 85.69 90 CYS A O 1
ATOM 725 N N . THR A 1 91 ? 0.812 -16.254 -22.815 1.00 82.69 91 THR A N 1
ATOM 726 C CA . THR A 1 91 ? -0.220 -15.216 -22.972 1.00 82.69 91 THR A CA 1
ATOM 727 C C . THR A 1 91 ? -1.449 -15.471 -22.102 1.00 82.69 91 THR A C 1
ATOM 729 O O . THR A 1 91 ? -1.735 -16.599 -21.702 1.00 82.69 91 THR A O 1
ATOM 732 N N . TYR A 1 92 ? -2.211 -14.410 -21.821 1.00 79.44 92 TYR A N 1
ATOM 733 C CA . TYR A 1 92 ? -3.457 -14.502 -21.051 1.00 79.44 92 TYR A CA 1
ATOM 734 C C . TYR A 1 92 ? -4.611 -15.136 -21.836 1.00 79.44 92 TYR A C 1
ATOM 736 O O . TYR A 1 92 ? -5.596 -15.539 -21.224 1.00 79.44 92 TYR A O 1
ATOM 744 N N . GLU A 1 93 ? -4.506 -15.269 -23.165 1.00 79.38 93 GLU A N 1
ATOM 745 C CA . GLU A 1 93 ? -5.473 -16.063 -23.933 1.00 79.38 93 GLU A CA 1
ATOM 746 C C . GLU A 1 93 ? -5.308 -17.570 -23.663 1.00 79.38 93 GLU A C 1
ATOM 748 O O . GLU A 1 93 ? -6.272 -18.330 -23.754 1.00 79.38 93 GLU A O 1
ATOM 753 N N . GLN A 1 94 ? -4.095 -18.003 -23.304 1.00 83.25 94 GLN A N 1
ATOM 754 C CA . GLN A 1 94 ? -3.743 -19.398 -23.042 1.00 83.25 94 GLN A CA 1
ATOM 755 C C . GLN A 1 94 ? -3.027 -19.526 -21.696 1.00 83.25 94 GLN A C 1
ATOM 757 O O . GLN A 1 94 ? -1.852 -19.882 -21.617 1.00 83.25 94 GLN A O 1
ATOM 762 N N . ILE A 1 95 ? -3.757 -19.239 -20.616 1.00 84.69 95 ILE A N 1
ATOM 763 C CA . ILE A 1 95 ? -3.215 -19.323 -19.256 1.00 84.69 95 ILE A CA 1
ATOM 764 C C . ILE A 1 95 ? -2.729 -20.758 -18.970 1.00 84.69 95 ILE A C 1
ATOM 766 O O . ILE A 1 95 ? -3.523 -21.703 -19.086 1.00 84.69 95 ILE A O 1
ATOM 770 N N . PRO A 1 96 ? -1.465 -20.950 -18.540 1.00 88.12 96 PRO A N 1
ATOM 771 C CA . PRO A 1 96 ? -0.942 -22.273 -18.224 1.00 88.12 96 PRO A CA 1
ATOM 772 C C . PRO A 1 96 ? -1.675 -22.892 -17.026 1.00 88.12 96 PRO A C 1
ATOM 774 O O . PRO A 1 96 ? -1.469 -22.515 -15.873 1.00 88.12 96 PRO A O 1
ATOM 777 N N . LYS A 1 97 ? -2.538 -23.881 -17.291 1.00 87.62 97 LYS A N 1
ATOM 778 C CA . LYS A 1 97 ? -3.388 -24.519 -16.265 1.00 87.62 97 LYS A CA 1
ATOM 779 C C . LYS A 1 97 ? -2.595 -25.251 -15.176 1.00 87.62 97 LYS A C 1
ATOM 781 O O . LYS A 1 97 ? -3.135 -25.475 -14.096 1.00 87.62 97 LYS A O 1
ATOM 786 N N . GLN A 1 98 ? -1.344 -25.610 -15.464 1.00 91.31 98 GLN A N 1
ATOM 787 C CA . GLN A 1 98 ? -0.431 -26.297 -14.548 1.00 91.31 98 GLN A CA 1
ATOM 788 C C . GLN A 1 98 ? 0.141 -25.406 -13.440 1.00 91.31 98 GLN A C 1
ATOM 790 O O . GLN A 1 98 ? 0.637 -25.935 -12.453 1.00 91.31 98 GLN A O 1
ATOM 795 N N . LEU A 1 99 ? 0.069 -24.074 -13.570 1.00 92.69 99 LEU A N 1
ATOM 796 C CA . LEU A 1 99 ? 0.572 -23.132 -12.563 1.00 92.69 99 LEU A CA 1
ATOM 797 C C . LEU A 1 99 ? -0.386 -23.059 -11.371 1.00 92.69 99 LEU A C 1
ATOM 799 O O . LEU A 1 99 ? -1.137 -22.101 -11.190 1.00 92.69 99 LEU A O 1
ATOM 803 N N . ARG A 1 100 ? -0.394 -24.130 -10.582 1.00 93.62 100 ARG A N 1
ATOM 804 C CA . ARG A 1 100 ? -1.217 -24.310 -9.388 1.00 93.62 100 ARG A CA 1
ATOM 805 C C . ARG A 1 100 ? -0.369 -24.972 -8.314 1.00 93.62 100 ARG A C 1
ATOM 807 O O . ARG A 1 100 ? 0.380 -25.899 -8.600 1.00 93.62 100 ARG A O 1
ATOM 814 N N . ILE A 1 101 ? -0.519 -24.498 -7.085 1.00 95.06 101 ILE A N 1
ATOM 815 C CA . ILE A 1 101 ? 0.145 -25.043 -5.905 1.00 95.06 101 ILE A CA 1
ATOM 816 C C . ILE A 1 101 ? -0.947 -25.347 -4.890 1.00 95.06 101 ILE A C 1
ATOM 818 O O . ILE A 1 101 ? -1.737 -24.470 -4.544 1.00 95.06 101 ILE A O 1
ATOM 822 N N . GLU A 1 102 ? -1.033 -26.596 -4.449 1.00 93.62 102 GLU A N 1
ATOM 823 C CA . GLU A 1 102 ? -1.983 -26.983 -3.411 1.00 93.62 102 GLU A CA 1
ATOM 824 C C . GLU A 1 102 ? -1.667 -26.230 -2.106 1.00 93.62 102 GLU A C 1
ATOM 826 O O . GLU A 1 102 ? -0.513 -26.133 -1.710 1.00 93.62 102 GLU A O 1
ATOM 831 N N . GLY A 1 103 ? -2.679 -25.645 -1.457 1.00 93.38 103 GLY A N 1
ATOM 832 C CA . GLY A 1 103 ? -2.500 -24.868 -0.220 1.00 93.38 103 GLY A CA 1
ATOM 833 C C . GLY A 1 103 ? -2.054 -23.406 -0.398 1.00 93.38 103 GLY A C 1
ATOM 834 O O . GLY A 1 103 ? -2.097 -22.639 0.572 1.00 93.38 103 GLY A O 1
ATOM 835 N N . ALA A 1 104 ? -1.713 -22.982 -1.620 1.00 96.19 104 ALA A N 1
ATOM 836 C CA . ALA A 1 104 ? -1.357 -21.600 -1.942 1.00 96.19 104 ALA A CA 1
ATOM 837 C C . ALA A 1 104 ? -2.298 -20.979 -2.984 1.00 96.19 104 ALA A C 1
ATOM 839 O O . ALA A 1 104 ? -2.863 -21.650 -3.847 1.00 96.19 104 ALA A O 1
ATOM 840 N N . GLN A 1 105 ? -2.449 -19.659 -2.914 1.00 96.19 105 GLN A N 1
ATOM 841 C CA . GLN A 1 105 ? -3.212 -18.898 -3.891 1.00 96.19 105 GLN A CA 1
ATOM 842 C C . GLN A 1 105 ? -2.317 -18.540 -5.080 1.00 96.19 105 GLN A C 1
ATOM 844 O O . GLN A 1 105 ? -1.223 -18.010 -4.899 1.00 96.19 105 GLN A O 1
ATOM 849 N N . VAL A 1 106 ? -2.799 -18.764 -6.303 1.00 95.19 106 VAL A N 1
ATOM 850 C CA . VAL A 1 106 ? -2.136 -18.298 -7.530 1.00 95.19 106 VAL A CA 1
ATOM 851 C C . VAL A 1 106 ? -3.057 -17.308 -8.228 1.00 95.19 106 VAL A C 1
ATOM 853 O O . VAL A 1 106 ? -4.211 -17.628 -8.514 1.00 95.19 106 VAL A O 1
ATOM 856 N N . LEU A 1 107 ? -2.560 -16.098 -8.467 1.00 92.50 107 LEU A N 1
ATOM 857 C CA . LEU A 1 107 ? -3.284 -15.021 -9.130 1.00 92.50 107 LEU A CA 1
ATOM 858 C C . LEU A 1 107 ? -2.485 -14.534 -10.333 1.00 92.50 107 LEU A C 1
ATOM 860 O O . LEU A 1 107 ? -1.335 -14.121 -10.205 1.00 92.50 107 LEU A O 1
ATOM 864 N N . PHE A 1 108 ? -3.105 -14.557 -11.508 1.00 89.31 108 PHE A N 1
ATOM 865 C CA . PHE A 1 108 ? -2.505 -13.990 -12.709 1.00 89.31 108 PHE A CA 1
ATOM 866 C C . PHE A 1 108 ? -2.726 -12.482 -12.716 1.00 89.31 108 PHE A C 1
ATOM 868 O O . PHE A 1 108 ? -3.856 -12.041 -12.530 1.00 89.31 108 PHE A O 1
ATOM 875 N N . THR A 1 109 ? -1.669 -11.701 -12.923 1.00 84.00 109 THR A N 1
ATOM 876 C CA . THR A 1 109 ? -1.717 -10.232 -12.875 1.00 84.00 109 THR A CA 1
ATOM 877 C C . THR A 1 109 ? -1.260 -9.656 -14.207 1.00 84.00 109 THR A C 1
ATOM 879 O O . THR A 1 109 ? -0.148 -9.998 -14.610 1.00 84.00 109 THR A O 1
ATOM 882 N N . PRO A 1 110 ? -2.040 -8.769 -14.854 1.00 70.75 110 PRO A N 1
ATOM 883 C CA . PRO A 1 110 ? -1.762 -8.296 -16.207 1.00 70.75 110 PRO A CA 1
ATOM 884 C C . PRO A 1 110 ? -0.388 -7.627 -16.286 1.00 70.75 110 PRO A C 1
ATOM 886 O O . PRO A 1 110 ? 0.103 -7.072 -15.299 1.00 70.75 110 PRO A O 1
ATOM 889 N N . ASP A 1 111 ? 0.243 -7.687 -17.462 1.00 60.66 111 ASP A N 1
ATOM 890 C CA . ASP A 1 111 ? 1.481 -6.943 -17.690 1.00 60.66 111 ASP A CA 1
ATOM 891 C C . ASP A 1 111 ? 1.154 -5.435 -17.677 1.00 60.66 111 ASP A C 1
ATOM 893 O O . ASP A 1 111 ? 0.352 -4.983 -18.507 1.00 60.66 111 ASP A O 1
ATOM 897 N N . PRO A 1 112 ? 1.761 -4.644 -16.769 1.00 51.69 112 PRO A N 1
ATOM 898 C CA . PRO A 1 112 ? 1.519 -3.206 -16.679 1.00 51.69 112 PRO A CA 1
ATOM 899 C C . PRO A 1 112 ? 1.823 -2.435 -17.977 1.00 51.69 112 PRO A C 1
ATOM 901 O O . PRO A 1 112 ? 1.341 -1.314 -18.132 1.00 51.69 112 PRO A O 1
ATOM 904 N N . LEU A 1 113 ? 2.593 -3.003 -18.915 1.00 45.19 113 LEU A N 1
ATOM 905 C CA . LEU A 1 113 ? 2.916 -2.384 -20.205 1.00 45.19 113 LEU A CA 1
ATOM 906 C C . LEU A 1 113 ? 1.938 -2.744 -21.335 1.00 45.19 113 LEU A C 1
ATOM 908 O O . LEU A 1 113 ? 1.828 -1.977 -22.292 1.00 45.19 113 LEU A O 1
ATOM 912 N N . ILE A 1 114 ? 1.235 -3.879 -21.253 1.00 46.72 114 ILE A N 1
ATOM 913 C CA . ILE A 1 114 ? 0.463 -4.429 -22.386 1.00 46.72 114 ILE A CA 1
ATOM 914 C C . ILE A 1 114 ? -1.032 -4.096 -22.282 1.00 46.72 114 ILE A C 1
ATOM 916 O O . ILE A 1 114 ? -1.678 -3.873 -23.308 1.00 46.72 114 ILE A O 1
ATOM 920 N N . ASP A 1 115 ? -1.587 -3.986 -21.072 1.00 43.94 115 ASP A N 1
ATOM 921 C CA . ASP A 1 115 ? -3.044 -3.839 -20.906 1.00 43.94 115 ASP A CA 1
ATOM 922 C C . ASP A 1 115 ? -3.536 -2.376 -20.947 1.00 43.94 115 ASP A C 1
ATOM 924 O O . ASP A 1 115 ? -4.716 -2.107 -21.163 1.00 43.94 115 ASP A O 1
ATOM 928 N N . ALA A 1 116 ? -2.610 -1.408 -20.878 1.00 41.88 116 ALA A N 1
ATOM 929 C CA . ALA A 1 116 ? -2.878 0.033 -21.000 1.00 41.88 116 ALA A CA 1
ATOM 930 C C . ALA A 1 116 ? -3.539 0.457 -22.321 1.00 41.88 116 ALA A C 1
ATOM 932 O O . ALA A 1 116 ? -4.086 1.555 -22.413 1.00 41.88 116 ALA A O 1
ATOM 933 N N . PHE A 1 117 ? -3.477 -0.389 -23.352 1.00 40.03 117 PHE A N 1
ATOM 934 C CA . PHE A 1 117 ? -3.810 -0.000 -24.720 1.00 40.03 117 PHE A CA 1
ATOM 935 C C . PHE A 1 117 ? -5.111 -0.586 -25.267 1.00 40.03 117 PHE A C 1
ATOM 937 O O . PHE A 1 117 ? -5.596 -0.092 -26.284 1.00 40.03 117 PHE A O 1
ATOM 944 N N . ARG A 1 118 ? -5.695 -1.623 -24.65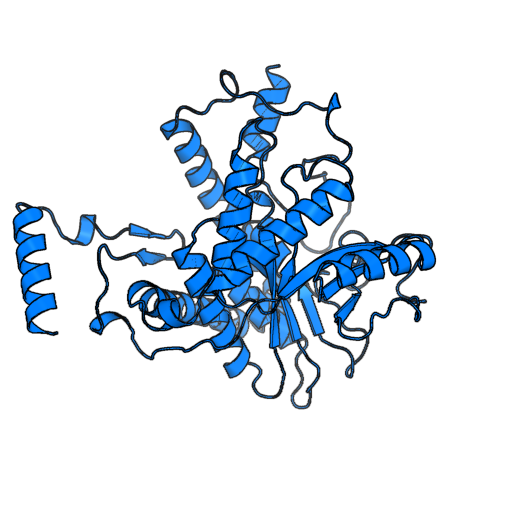0 1.00 42.75 118 ARG A N 1
ATOM 945 C CA . ARG A 1 118 ? -6.742 -2.404 -25.337 1.00 42.75 118 ARG A CA 1
ATOM 946 C C . ARG A 1 118 ? -8.179 -1.989 -25.046 1.00 42.75 118 ARG A C 1
ATOM 948 O O . ARG A 1 118 ? -9.054 -2.339 -25.833 1.00 42.75 118 ARG A O 1
ATOM 955 N N . ARG A 1 119 ? -8.469 -1.249 -23.974 1.00 41.94 119 ARG A N 1
ATOM 956 C CA . ARG A 1 119 ? -9.848 -0.856 -23.637 1.00 41.94 119 ARG A CA 1
ATOM 957 C C . ARG A 1 119 ? -9.806 0.527 -23.012 1.00 41.94 119 ARG A C 1
ATOM 959 O O . ARG A 1 119 ? -9.104 0.713 -22.034 1.00 41.94 119 ARG A O 1
ATOM 966 N N . GLY A 1 120 ? -10.527 1.505 -23.554 1.00 44.03 120 GLY A N 1
ATOM 967 C CA . GLY A 1 120 ? -10.633 2.854 -22.976 1.00 44.03 120 GLY A CA 1
ATOM 968 C C . GLY A 1 120 ? -11.408 2.899 -21.647 1.00 44.03 120 GLY A C 1
ATOM 969 O O . GLY A 1 120 ? -12.288 3.740 -21.496 1.00 44.03 120 GLY A O 1
ATOM 970 N N . ILE A 1 121 ? -11.125 1.967 -20.734 1.00 52.44 121 ILE A N 1
ATOM 971 C CA . ILE A 1 121 ? -11.837 1.651 -19.497 1.00 52.44 121 ILE A CA 1
ATOM 972 C C . ILE A 1 121 ? -10.814 1.718 -18.360 1.00 52.44 121 ILE A C 1
ATOM 974 O O . ILE A 1 121 ? -9.988 0.818 -18.265 1.00 52.44 121 ILE A O 1
ATOM 978 N N . LEU A 1 122 ? -10.908 2.755 -17.513 1.00 58.22 122 LEU A N 1
ATOM 979 C CA . LEU A 1 122 ? -10.138 2.941 -16.266 1.00 58.22 122 LEU A CA 1
ATOM 980 C C . LEU A 1 122 ? -8.600 2.778 -16.423 1.00 58.22 122 LEU A C 1
ATOM 982 O O . LEU A 1 122 ? -8.095 2.536 -17.520 1.00 58.22 122 LEU A O 1
ATOM 986 N N . PRO A 1 123 ? -7.780 2.998 -15.379 1.00 58.78 123 PRO A N 1
ATOM 987 C CA . PRO A 1 123 ? -6.379 2.606 -15.456 1.00 58.78 123 PRO A CA 1
ATOM 988 C C . PRO A 1 123 ? -6.296 1.071 -15.633 1.00 58.78 123 PRO A C 1
ATOM 990 O O . PRO A 1 123 ? -7.117 0.347 -15.068 1.00 58.78 123 PRO A O 1
ATOM 993 N N . PRO A 1 124 ? -5.313 0.542 -16.385 1.00 59.03 124 PRO A N 1
ATOM 994 C CA . PRO A 1 124 ? -5.185 -0.886 -16.740 1.00 59.03 124 PRO A CA 1
ATOM 995 C C . PRO A 1 124 ? -4.726 -1.775 -15.571 1.00 59.03 124 PRO A C 1
ATOM 997 O O . PRO A 1 124 ? -4.041 -2.779 -15.739 1.00 59.03 124 PRO A O 1
ATOM 1000 N N . ASN A 1 125 ? -5.026 -1.359 -14.348 1.00 71.50 125 ASN A N 1
ATOM 1001 C CA . ASN A 1 125 ? -4.593 -1.991 -13.115 1.00 71.50 125 ASN A CA 1
ATOM 1002 C C . ASN A 1 125 ? -5.690 -2.871 -12.491 1.00 71.50 125 ASN A C 1
ATOM 1004 O O . ASN A 1 125 ? -5.482 -3.368 -11.386 1.00 71.50 125 ASN A O 1
ATOM 1008 N N . THR A 1 126 ? -6.816 -3.097 -13.179 1.00 77.19 126 THR A N 1
ATOM 1009 C CA . THR A 1 126 ? -7.848 -4.072 -12.790 1.00 77.19 126 THR A CA 1
ATOM 1010 C C . THR A 1 126 ? -7.848 -5.262 -13.739 1.00 77.19 126 THR A C 1
ATOM 1012 O O . THR A 1 126 ? -7.925 -5.080 -14.950 1.00 77.19 126 THR A O 1
ATOM 1015 N N . LEU A 1 127 ? -7.857 -6.480 -13.196 1.00 78.25 127 LEU A N 1
ATOM 1016 C CA . LEU A 1 127 ? -8.089 -7.700 -13.961 1.00 78.25 127 LEU A CA 1
ATOM 1017 C C . LEU A 1 127 ? -9.309 -8.447 -13.432 1.00 78.25 127 LEU A C 1
ATOM 1019 O O . LEU A 1 127 ? -9.419 -8.743 -12.240 1.00 78.25 127 LEU A O 1
ATOM 1023 N N . ARG A 1 128 ? -10.188 -8.811 -14.364 1.00 74.75 128 ARG A N 1
ATOM 1024 C CA . ARG A 1 128 ? -11.283 -9.750 -14.148 1.00 74.75 128 ARG A CA 1
ATOM 1025 C C . ARG A 1 128 ? -11.574 -10.488 -15.450 1.00 74.75 128 ARG A C 1
ATOM 1027 O O . ARG A 1 128 ? -11.904 -9.858 -16.451 1.00 74.75 128 ARG A O 1
ATOM 1034 N N . THR A 1 129 ? -11.421 -11.808 -15.448 1.00 69.94 129 THR A N 1
ATOM 1035 C CA . THR A 1 129 ? -11.630 -12.645 -16.641 1.00 69.94 129 THR A CA 1
ATOM 1036 C C . THR A 1 129 ? -13.105 -12.956 -16.885 1.00 69.94 129 THR A C 1
ATOM 1038 O O . THR A 1 129 ? -13.548 -12.927 -18.028 1.00 69.94 129 THR A O 1
ATOM 1041 N N . ASP A 1 130 ? -13.875 -13.192 -15.821 1.00 69.81 130 ASP A N 1
ATOM 1042 C CA . ASP A 1 130 ? -15.326 -13.394 -15.853 1.00 69.81 130 ASP A CA 1
ATOM 1043 C C . ASP A 1 130 ? -15.958 -13.067 -14.483 1.00 69.81 130 ASP A C 1
ATOM 1045 O O . ASP A 1 130 ? -15.262 -12.689 -13.535 1.00 69.81 130 ASP A O 1
ATOM 1049 N N . LEU A 1 131 ? -17.284 -13.202 -14.366 1.00 72.94 131 LEU A N 1
ATOM 1050 C CA . LEU A 1 131 ? -18.006 -12.910 -13.123 1.00 72.94 131 LEU A CA 1
ATOM 1051 C C . LEU A 1 131 ? -17.672 -13.877 -11.975 1.00 72.94 131 LEU A C 1
ATOM 1053 O O . LEU A 1 131 ? -17.750 -13.475 -10.820 1.00 72.94 131 LEU A O 1
ATOM 1057 N N . SER A 1 132 ? -17.269 -15.113 -12.272 1.00 76.06 132 SER A N 1
ATOM 1058 C CA . SER A 1 132 ? -16.899 -16.116 -11.261 1.00 76.06 132 SER A CA 1
ATOM 1059 C C . SER A 1 132 ? -15.456 -15.975 -10.761 1.00 76.06 132 SER A C 1
ATOM 1061 O O . SER A 1 132 ? -15.109 -16.481 -9.695 1.00 76.06 132 SER A O 1
ATOM 1063 N N . SER A 1 133 ? -14.615 -15.279 -11.524 1.00 83.81 133 SER A N 1
ATOM 1064 C CA . SER A 1 133 ? -13.205 -15.065 -11.227 1.00 83.81 133 SER A CA 1
ATOM 1065 C C . SER A 1 133 ? -13.015 -13.934 -10.209 1.00 83.81 133 SER A C 1
ATOM 1067 O O . SER A 1 133 ? -13.742 -12.936 -10.272 1.00 83.81 133 SER A O 1
ATOM 1069 N N . PRO A 1 134 ? -12.016 -14.032 -9.309 1.00 90.06 134 PRO A N 1
ATOM 1070 C CA . PRO A 1 134 ? -11.719 -12.964 -8.364 1.00 90.06 134 PRO A CA 1
ATOM 1071 C C . PRO A 1 134 ? -11.440 -11.635 -9.069 1.00 90.06 134 PRO A C 1
ATOM 1073 O O . PRO A 1 134 ? -10.718 -11.588 -10.070 1.00 90.06 134 PRO A O 1
ATOM 1076 N N . LEU A 1 135 ? -11.974 -10.549 -8.513 1.00 91.00 135 LEU A N 1
ATOM 1077 C CA . LEU A 1 135 ? -11.661 -9.196 -8.954 1.00 91.00 135 LEU A CA 1
ATOM 1078 C C . LEU A 1 135 ? -10.294 -8.810 -8.389 1.00 91.00 135 LEU A C 1
ATOM 1080 O O . LEU A 1 135 ? -10.129 -8.677 -7.176 1.00 91.00 135 LEU A O 1
ATOM 1084 N N . GLN A 1 136 ? -9.310 -8.620 -9.262 1.00 91.56 136 GLN A N 1
ATOM 1085 C CA . GLN A 1 136 ? -7.970 -8.210 -8.861 1.00 91.56 136 GLN A CA 1
ATOM 1086 C C . GLN A 1 136 ? -7.761 -6.739 -9.193 1.00 91.56 136 GLN A C 1
ATOM 1088 O O . GLN A 1 136 ? -7.832 -6.350 -10.358 1.00 91.56 136 GLN A O 1
ATOM 1093 N N . LEU A 1 137 ? -7.467 -5.927 -8.182 1.00 91.44 137 LEU A N 1
ATOM 1094 C CA . LEU A 1 137 ? -7.162 -4.512 -8.345 1.00 91.44 137 LEU A CA 1
ATOM 1095 C C . LEU A 1 137 ? -5.760 -4.201 -7.829 1.00 91.44 137 LEU A C 1
ATOM 1097 O O . LEU A 1 137 ? -5.439 -4.461 -6.672 1.00 91.44 137 LEU A O 1
ATOM 1101 N N . ASN 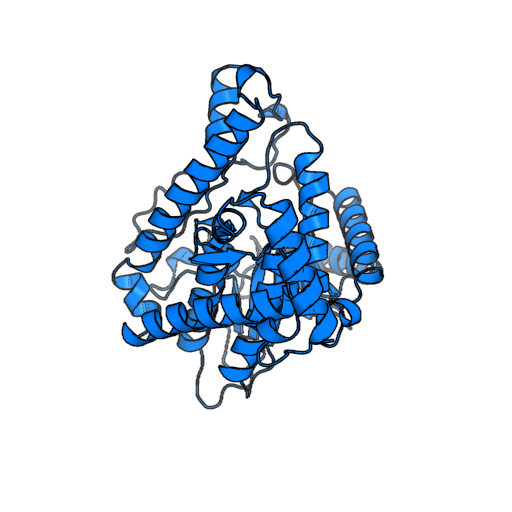A 1 138 ? -4.943 -3.576 -8.669 1.00 91.62 138 ASN A N 1
ATOM 1102 C CA . ASN A 1 138 ? -3.641 -3.054 -8.303 1.00 91.62 138 ASN A CA 1
ATOM 1103 C C . ASN A 1 138 ? -3.664 -1.541 -8.031 1.00 91.62 138 ASN A C 1
ATOM 1105 O O . ASN A 1 138 ? -3.348 -0.730 -8.901 1.00 91.62 138 ASN A O 1
ATOM 1109 N N . ALA A 1 139 ? -3.991 -1.148 -6.799 1.00 94.19 139 ALA A N 1
ATOM 1110 C CA . ALA A 1 139 ? -4.020 0.255 -6.391 1.00 94.19 139 ALA A CA 1
ATOM 1111 C C . ALA A 1 139 ? -2.630 0.846 -6.083 1.00 94.19 139 ALA A C 1
ATOM 1113 O O . ALA A 1 139 ? -2.537 2.059 -5.881 1.00 94.19 139 ALA A O 1
ATOM 1114 N N . THR A 1 140 ? -1.549 0.049 -6.098 1.00 94.56 140 THR A N 1
ATOM 1115 C CA . THR A 1 140 ? -0.182 0.551 -5.846 1.00 94.56 140 THR A CA 1
ATOM 1116 C C . THR A 1 140 ? 0.182 1.671 -6.820 1.00 94.56 140 THR A C 1
ATOM 1118 O O . THR A 1 140 ? 0.738 2.688 -6.408 1.00 94.56 140 THR A O 1
ATOM 1121 N N . LEU A 1 141 ? -0.245 1.549 -8.086 1.00 90.88 141 LEU A N 1
ATOM 1122 C CA . LEU A 1 141 ? 0.010 2.522 -9.152 1.00 90.88 141 LEU A CA 1
ATOM 1123 C C . LEU A 1 141 ? -0.384 3.954 -8.765 1.00 90.88 141 LEU A C 1
ATOM 1125 O O . LEU A 1 141 ? 0.312 4.893 -9.145 1.00 90.88 141 LEU A O 1
ATOM 1129 N N . TYR A 1 142 ? -1.460 4.136 -7.992 1.00 93.94 142 TYR A N 1
ATOM 1130 C CA . TYR A 1 142 ? -1.868 5.462 -7.535 1.00 93.94 142 TYR A CA 1
ATOM 1131 C C . TYR A 1 142 ? -0.790 6.101 -6.661 1.00 93.94 142 TYR A C 1
ATOM 1133 O O . TYR A 1 142 ? -0.364 7.222 -6.949 1.00 93.94 142 TYR A O 1
ATOM 1141 N N . ARG A 1 143 ? -0.310 5.393 -5.626 1.00 93.94 143 ARG A N 1
ATOM 1142 C CA . ARG A 1 143 ? 0.756 5.919 -4.758 1.00 93.94 143 ARG A CA 1
ATOM 1143 C C . ARG A 1 143 ? 2.064 6.051 -5.495 1.00 93.94 143 ARG A C 1
ATOM 1145 O O . ARG A 1 143 ? 2.703 7.089 -5.347 1.00 93.94 143 ARG A O 1
ATOM 1152 N N . GLU A 1 144 ? 2.421 5.059 -6.310 1.00 93.38 144 GLU A N 1
ATOM 1153 C CA . GLU A 1 144 ? 3.624 5.102 -7.143 1.00 93.38 144 GLU A CA 1
ATOM 1154 C C . GLU A 1 144 ? 3.640 6.350 -8.035 1.00 93.38 144 GLU A C 1
ATOM 1156 O O . GLU A 1 144 ? 4.688 6.972 -8.202 1.00 93.38 144 GLU A O 1
ATOM 1161 N N . ALA A 1 145 ? 2.484 6.764 -8.565 1.00 92.38 145 ALA A N 1
ATOM 1162 C CA . ALA A 1 145 ? 2.359 7.943 -9.418 1.00 92.38 145 ALA A CA 1
ATOM 1163 C C . ALA A 1 145 ? 2.344 9.288 -8.673 1.00 92.38 145 ALA A C 1
ATOM 1165 O O . ALA A 1 145 ? 2.473 10.334 -9.322 1.00 92.38 145 ALA A O 1
ATOM 1166 N N . GLY A 1 146 ? 2.174 9.295 -7.346 1.00 94.50 146 GLY A N 1
ATOM 1167 C CA . GLY A 1 146 ? 2.072 10.544 -6.589 1.00 94.50 146 GLY A CA 1
ATOM 1168 C C . GLY A 1 146 ? 0.949 10.645 -5.569 1.00 94.50 146 GLY A C 1
ATOM 1169 O O . GLY A 1 146 ? 0.895 11.638 -4.844 1.00 94.50 146 GLY A O 1
ATOM 1170 N N . ALA A 1 147 ? 0.010 9.696 -5.550 1.00 95.38 147 ALA A N 1
ATOM 1171 C CA . ALA A 1 147 ? -1.106 9.748 -4.619 1.00 95.38 147 ALA A CA 1
ATOM 1172 C C . ALA A 1 147 ? -0.599 9.568 -3.187 1.00 95.38 147 ALA A C 1
ATOM 1174 O O . ALA A 1 147 ? 0.352 8.829 -2.922 1.00 95.38 147 ALA A O 1
ATOM 1175 N N . SER A 1 148 ? -1.278 10.212 -2.253 1.00 95.88 148 SER A N 1
ATOM 1176 C CA . SER A 1 148 ? -1.054 9.972 -0.836 1.00 95.88 148 SER A CA 1
ATOM 1177 C C . SER A 1 148 ? -1.751 8.695 -0.361 1.00 95.88 148 SER A C 1
ATOM 1179 O O . SER A 1 148 ? -2.444 8.009 -1.124 1.00 95.88 148 SER A O 1
ATOM 1181 N N . LEU A 1 149 ? -1.567 8.389 0.922 1.00 95.56 149 LEU A N 1
ATOM 1182 C CA . LEU A 1 149 ? -2.090 7.197 1.573 1.00 95.56 149 LEU A CA 1
ATOM 1183 C C . LEU A 1 149 ? -3.618 7.115 1.469 1.00 95.56 149 LEU A C 1
ATOM 1185 O O . LEU A 1 149 ? -4.139 6.085 1.041 1.00 95.56 149 LEU A O 1
ATOM 1189 N N . THR A 1 150 ? -4.340 8.199 1.782 1.00 97.44 150 THR A N 1
ATOM 1190 C CA . THR A 1 150 ? -5.814 8.158 1.757 1.00 97.44 150 THR A CA 1
ATOM 1191 C C . THR A 1 150 ? -6.393 8.232 0.342 1.00 97.44 150 THR A C 1
ATOM 1193 O O . THR A 1 150 ? -7.398 7.576 0.069 1.00 97.44 150 THR A O 1
ATOM 1196 N N . HIS A 1 151 ? -5.735 8.931 -0.596 1.00 96.88 151 HIS A N 1
ATOM 1197 C CA . HIS A 1 151 ? -6.152 8.924 -2.007 1.00 96.88 151 HIS A CA 1
ATOM 1198 C C . HIS A 1 151 ? -6.063 7.516 -2.610 1.00 96.88 151 HIS A C 1
ATOM 1200 O O . HIS A 1 151 ? -6.991 7.104 -3.296 1.00 96.88 151 HIS A O 1
ATOM 1206 N N . GLN A 1 152 ? -5.006 6.742 -2.314 1.00 96.56 152 GLN A N 1
ATOM 1207 C CA . GLN A 1 152 ? -4.906 5.342 -2.760 1.00 96.56 152 GLN A CA 1
ATOM 1208 C C . GLN A 1 152 ? -6.146 4.534 -2.384 1.00 96.56 152 GLN A C 1
ATOM 1210 O O . GLN A 1 152 ? -6.671 3.781 -3.199 1.00 96.56 152 GLN A O 1
ATOM 1215 N N . MET A 1 153 ? -6.595 4.687 -1.140 1.00 98.06 153 MET A N 1
ATOM 1216 C CA . MET A 1 153 ? -7.719 3.936 -0.592 1.00 98.06 153 MET A CA 1
ATOM 1217 C C . MET A 1 153 ? -9.039 4.391 -1.203 1.00 98.06 153 MET A C 1
ATOM 1219 O O . MET A 1 153 ? -9.831 3.553 -1.620 1.00 98.06 153 MET A O 1
ATOM 1223 N N . ALA A 1 154 ? -9.247 5.703 -1.325 1.00 98.00 154 ALA A N 1
ATOM 1224 C CA . ALA A 1 154 ? -10.450 6.252 -1.938 1.00 98.00 154 ALA A CA 1
ATOM 1225 C C . ALA A 1 154 ? -10.573 5.845 -3.414 1.00 98.00 154 ALA A C 1
ATOM 1227 O O . ALA A 1 154 ? -11.628 5.368 -3.833 1.00 98.00 154 ALA A O 1
ATOM 1228 N N . TYR A 1 155 ? -9.483 5.949 -4.185 1.00 96.19 155 TYR A N 1
ATOM 1229 C CA . TYR A 1 155 ? -9.454 5.495 -5.576 1.00 96.19 155 TYR A CA 1
ATOM 1230 C C . TYR A 1 155 ? -9.643 3.986 -5.686 1.00 96.19 155 TYR A C 1
ATOM 1232 O O . TYR A 1 155 ? -10.359 3.541 -6.574 1.00 96.19 155 TYR A O 1
ATOM 1240 N N . ALA A 1 156 ? -9.062 3.196 -4.778 1.00 96.00 156 ALA A N 1
ATOM 1241 C CA . ALA A 1 156 ? -9.268 1.754 -4.760 1.00 96.00 156 ALA A CA 1
ATOM 1242 C C . ALA A 1 156 ? -10.740 1.381 -4.539 1.00 96.00 156 ALA A C 1
ATOM 1244 O O . ALA A 1 156 ? -11.286 0.594 -5.306 1.00 96.00 156 ALA A O 1
ATOM 1245 N N . LEU A 1 157 ? -11.392 1.965 -3.529 1.00 97.31 157 LEU A N 1
ATOM 1246 C CA . LEU A 1 157 ? -12.809 1.721 -3.238 1.00 97.31 157 LEU A CA 1
ATOM 1247 C C . LEU A 1 157 ? -13.696 2.139 -4.414 1.00 97.31 157 LEU A C 1
ATOM 1249 O O . LEU A 1 157 ? -14.544 1.363 -4.851 1.00 97.31 157 LEU A O 1
ATOM 1253 N N . ALA A 1 158 ? -13.457 3.332 -4.969 1.00 95.62 158 ALA A N 1
ATOM 1254 C CA . ALA A 1 158 ? -14.196 3.828 -6.126 1.00 95.62 158 ALA A CA 1
ATOM 1255 C C . ALA A 1 158 ? -13.992 2.935 -7.351 1.00 95.62 158 ALA A C 1
ATOM 1257 O O . ALA A 1 158 ? -14.954 2.626 -8.044 1.00 95.62 158 ALA A O 1
ATOM 1258 N N . GLN A 1 159 ? -12.770 2.452 -7.578 1.00 92.12 159 GLN A N 1
ATOM 1259 C CA . GLN A 1 159 ? -12.478 1.554 -8.686 1.00 92.12 159 GLN A CA 1
ATOM 1260 C C . GLN A 1 159 ? -13.141 0.194 -8.516 1.00 92.12 159 GLN A C 1
ATOM 1262 O O . GLN A 1 159 ? -13.673 -0.322 -9.488 1.00 92.12 159 GLN A O 1
ATOM 1267 N N . ILE A 1 160 ? -13.129 -0.392 -7.316 1.00 92.56 160 ILE A N 1
ATOM 1268 C CA . ILE A 1 160 ? -13.841 -1.654 -7.065 1.00 92.56 160 ILE A CA 1
ATOM 1269 C C . ILE A 1 160 ? -15.327 -1.465 -7.372 1.00 92.56 160 ILE A C 1
ATOM 1271 O O . ILE A 1 160 ? -15.905 -2.314 -8.046 1.00 92.56 160 ILE A O 1
ATOM 1275 N N . LYS A 1 161 ? -15.917 -0.336 -6.956 1.00 92.06 161 LYS A N 1
ATOM 1276 C CA . LYS A 1 161 ? -17.342 -0.057 -7.155 1.00 92.06 161 LYS A CA 1
ATOM 1277 C C . LYS A 1 161 ? -17.762 -0.031 -8.629 1.00 92.06 161 LYS A C 1
ATOM 1279 O O . LYS A 1 161 ? -18.848 -0.502 -8.938 1.00 92.06 161 LYS A O 1
ATOM 1284 N N . GLU A 1 162 ? -16.897 0.432 -9.532 1.00 88.56 162 GLU A N 1
ATOM 1285 C CA . GLU A 1 162 ? -17.140 0.429 -10.990 1.00 88.56 162 GLU A CA 1
ATOM 1286 C C . GLU A 1 162 ? -17.277 -0.985 -11.585 1.00 88.56 162 GLU A C 1
ATOM 1288 O O . GLU A 1 162 ? -17.895 -1.170 -12.631 1.00 88.56 162 GLU A O 1
ATOM 1293 N N . TYR A 1 163 ? -16.684 -1.991 -10.933 1.00 84.94 163 TYR A N 1
ATOM 1294 C CA . TYR A 1 163 ? -16.736 -3.396 -11.355 1.00 84.94 163 TYR A CA 1
ATOM 1295 C C . TYR A 1 163 ? -17.665 -4.250 -10.486 1.00 84.94 163 TYR A C 1
ATOM 1297 O O . TYR A 1 163 ? -17.772 -5.461 -10.712 1.00 84.94 163 TYR A O 1
ATOM 1305 N N . ASP A 1 164 ? -18.291 -3.645 -9.480 1.00 83.44 164 ASP A N 1
ATOM 1306 C CA . ASP A 1 164 ? -19.156 -4.321 -8.528 1.00 83.44 164 ASP A CA 1
ATOM 1307 C C . ASP A 1 164 ? -20.597 -4.353 -9.046 1.00 83.44 164 ASP A C 1
ATOM 1309 O O . ASP A 1 164 ? -21.099 -3.383 -9.612 1.00 83.44 164 ASP A O 1
ATOM 1313 N N . THR A 1 165 ? -21.269 -5.488 -8.868 1.00 81.50 165 THR A N 1
ATOM 1314 C CA . THR A 1 165 ? -22.666 -5.679 -9.287 1.00 81.50 165 THR A CA 1
ATOM 1315 C C . THR A 1 165 ? -23.444 -6.317 -8.143 1.00 81.50 165 THR A C 1
ATOM 1317 O O . THR A 1 165 ? -22.862 -7.070 -7.367 1.00 81.50 165 THR A O 1
ATOM 1320 N N . ASP A 1 166 ? -24.751 -6.057 -8.046 1.00 74.81 166 ASP A N 1
ATOM 1321 C CA . ASP A 1 166 ? -25.567 -6.370 -6.855 1.00 74.81 166 ASP A CA 1
ATOM 1322 C C . ASP A 1 166 ? -25.584 -7.856 -6.427 1.00 74.81 166 ASP A C 1
ATOM 1324 O O . ASP A 1 166 ? -25.923 -8.161 -5.287 1.00 74.81 166 ASP A O 1
ATOM 1328 N N . ASN A 1 167 ? -25.188 -8.787 -7.304 1.00 78.38 167 ASN A N 1
ATOM 1329 C CA . ASN A 1 167 ? -25.151 -10.232 -7.031 1.00 78.38 167 ASN A CA 1
ATOM 1330 C C . ASN A 1 167 ? -23.737 -10.832 -7.065 1.00 78.38 167 ASN A C 1
ATOM 1332 O O . ASN A 1 167 ? -23.574 -12.052 -7.134 1.00 78.38 167 ASN A O 1
ATOM 1336 N N . ASP A 1 168 ? -22.705 -9.995 -7.068 1.00 84.50 168 ASP A N 1
ATOM 1337 C CA . ASP A 1 168 ? -21.332 -10.459 -7.160 1.00 84.50 168 ASP A CA 1
ATOM 1338 C C . ASP A 1 168 ? -20.820 -10.977 -5.813 1.00 84.50 168 ASP A C 1
ATOM 1340 O O . ASP A 1 168 ? -20.769 -10.249 -4.823 1.00 84.50 168 ASP A O 1
ATOM 1344 N N . THR A 1 169 ? -20.410 -12.243 -5.785 1.00 87.94 169 THR A N 1
ATOM 1345 C CA . THR A 1 169 ? -19.838 -12.894 -4.599 1.00 87.94 169 THR A CA 1
ATOM 1346 C C . THR A 1 169 ? -18.372 -13.275 -4.790 1.00 87.94 169 THR A C 1
ATOM 1348 O O . THR A 1 169 ? -17.792 -13.905 -3.906 1.00 87.94 169 THR A O 1
ATOM 1351 N N . ALA A 1 170 ? -17.764 -12.955 -5.939 1.00 91.44 170 ALA A N 1
ATOM 1352 C CA . ALA A 1 170 ? -16.374 -13.307 -6.204 1.00 91.44 170 ALA A CA 1
ATOM 1353 C C . ALA A 1 170 ? -15.429 -12.524 -5.282 1.00 91.44 170 ALA A C 1
ATOM 1355 O O . ALA A 1 170 ? -15.641 -11.336 -5.015 1.00 91.44 170 ALA A O 1
ATOM 1356 N N . ASP A 1 171 ? -14.363 -13.178 -4.824 1.00 94.75 171 ASP A N 1
ATOM 1357 C CA . ASP A 1 171 ? -13.388 -12.564 -3.923 1.00 94.75 171 ASP A CA 1
ATOM 1358 C C . AS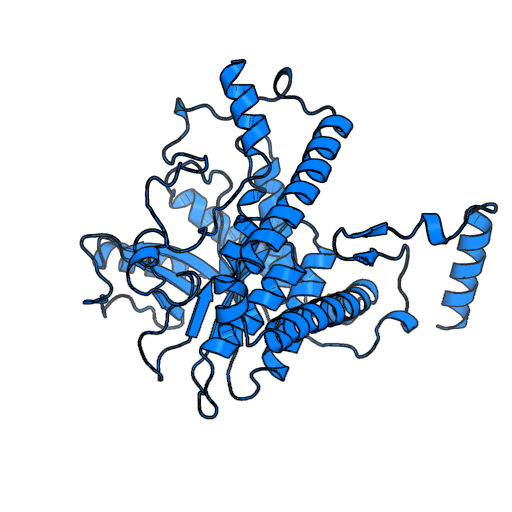P A 1 171 ? -12.725 -11.334 -4.573 1.00 94.75 171 ASP A C 1
ATOM 1360 O O . ASP A 1 171 ? -12.528 -11.274 -5.790 1.00 94.75 171 ASP A O 1
ATOM 1364 N N . ILE A 1 172 ? -12.365 -10.345 -3.756 1.00 95.25 172 ILE A N 1
ATOM 1365 C CA . ILE A 1 172 ? -11.634 -9.149 -4.185 1.00 95.25 172 ILE A CA 1
ATOM 1366 C C . ILE A 1 172 ? -10.211 -9.240 -3.648 1.00 95.25 172 ILE A C 1
ATOM 1368 O O . ILE A 1 172 ? -10.016 -9.329 -2.438 1.00 95.25 172 ILE A O 1
ATOM 1372 N N . TYR A 1 173 ? -9.217 -9.144 -4.524 1.00 96.62 173 TYR A N 1
ATOM 1373 C CA . TYR A 1 173 ? -7.814 -8.988 -4.146 1.00 96.62 173 TYR A CA 1
ATOM 1374 C C . TYR A 1 173 ? -7.361 -7.570 -4.468 1.00 96.62 173 TYR A C 1
ATOM 1376 O O . TYR A 1 173 ? -7.207 -7.201 -5.632 1.00 96.62 173 TYR A O 1
ATOM 1384 N N . LEU A 1 174 ? -7.140 -6.779 -3.423 1.00 97.06 174 LEU A N 1
ATOM 1385 C CA . LEU A 1 174 ? -6.716 -5.393 -3.523 1.00 97.06 174 LEU A CA 1
ATOM 1386 C C . LEU A 1 174 ? -5.238 -5.267 -3.148 1.00 97.06 174 LEU A C 1
ATOM 1388 O O . LEU A 1 174 ? -4.877 -5.400 -1.978 1.00 97.06 174 LEU A O 1
ATOM 1392 N N . ARG A 1 175 ? -4.389 -4.964 -4.133 1.00 97.31 175 ARG A N 1
ATOM 1393 C CA . ARG A 1 175 ? -2.978 -4.642 -3.900 1.00 97.31 175 ARG A CA 1
ATOM 1394 C C . ARG A 1 175 ? -2.821 -3.173 -3.526 1.00 97.31 175 ARG A C 1
ATOM 1396 O O . ARG A 1 175 ? -3.315 -2.303 -4.242 1.00 97.31 175 ARG A O 1
ATOM 1403 N N . VAL A 1 176 ? -2.113 -2.902 -2.436 1.00 98.12 176 VAL A N 1
ATOM 1404 C CA . VAL A 1 176 ? -1.862 -1.555 -1.902 1.00 98.12 176 VAL A CA 1
ATOM 1405 C C . VAL A 1 176 ? -0.389 -1.366 -1.588 1.00 98.12 176 VAL A C 1
ATOM 1407 O O . VAL A 1 176 ? 0.262 -2.279 -1.088 1.00 98.12 176 VAL A O 1
ATOM 1410 N N . ALA A 1 177 ? 0.136 -0.174 -1.862 1.00 97.94 177 ALA A N 1
ATOM 1411 C CA . ALA A 1 177 ? 1.503 0.162 -1.498 1.00 97.94 177 ALA A CA 1
ATOM 1412 C C . ALA A 1 177 ? 1.551 0.663 -0.047 1.00 97.94 177 ALA A C 1
ATOM 1414 O O . ALA A 1 177 ? 0.684 1.448 0.360 1.00 97.94 177 ALA A O 1
ATOM 1415 N N . VAL A 1 178 ? 2.565 0.223 0.697 1.00 98.31 178 VAL A N 1
ATOM 1416 C CA . VAL A 1 178 ? 2.812 0.505 2.118 1.00 98.31 178 VAL A CA 1
ATOM 1417 C C . VAL A 1 178 ? 4.227 1.068 2.273 1.00 98.31 178 VAL A C 1
ATOM 1419 O O . VAL A 1 178 ? 5.184 0.484 1.761 1.00 98.31 178 VAL A O 1
ATOM 1422 N N . GLY A 1 179 ? 4.351 2.223 2.929 1.00 95.75 179 GLY A N 1
ATOM 1423 C CA . GLY A 1 179 ? 5.617 2.926 3.154 1.00 95.75 179 GLY A CA 1
ATOM 1424 C C . GLY A 1 179 ? 6.135 2.850 4.594 1.00 95.75 179 GLY A C 1
ATOM 1425 O O . GLY A 1 179 ? 5.823 1.930 5.346 1.00 95.75 179 GLY A O 1
ATOM 1426 N N . GLU A 1 180 ? 6.939 3.845 4.972 1.00 87.69 180 GLU A N 1
ATOM 1427 C CA . GLU A 1 180 ? 7.697 3.897 6.231 1.00 87.69 180 GLU A CA 1
ATOM 1428 C C . GLU A 1 180 ? 6.957 4.524 7.416 1.00 87.69 180 GLU A C 1
ATOM 1430 O O . GLU A 1 180 ? 7.420 4.423 8.552 1.00 87.69 180 GLU A O 1
ATOM 1435 N N . ALA A 1 181 ? 5.830 5.200 7.178 1.00 93.69 181 ALA A N 1
ATOM 1436 C CA . ALA A 1 181 ? 5.090 5.919 8.212 1.00 93.69 181 ALA A CA 1
ATOM 1437 C C . ALA A 1 181 ? 4.305 4.948 9.115 1.00 93.69 181 ALA A C 1
ATOM 1439 O O . ALA A 1 181 ? 3.077 4.922 9.089 1.00 93.69 181 ALA A O 1
ATOM 1440 N N . LEU A 1 182 ? 5.028 4.152 9.912 1.00 94.94 182 LEU A N 1
ATOM 1441 C CA . LEU A 1 182 ? 4.567 2.943 10.605 1.00 94.94 182 LEU A CA 1
ATOM 1442 C C . LEU A 1 182 ? 3.152 3.055 11.191 1.00 94.94 182 LEU A C 1
ATOM 1444 O O . LEU A 1 182 ? 2.266 2.300 10.803 1.00 94.94 182 LEU A O 1
ATOM 1448 N N . LEU A 1 183 ? 2.910 4.013 12.093 1.00 95.19 183 LEU A N 1
ATOM 1449 C CA . LEU A 1 183 ? 1.605 4.151 12.753 1.00 95.19 183 LEU A CA 1
ATOM 1450 C C . LEU A 1 183 ? 0.481 4.551 11.787 1.00 95.19 183 LEU A C 1
ATOM 1452 O O . LEU A 1 183 ? -0.637 4.055 11.926 1.00 95.19 183 LEU A O 1
ATOM 1456 N N . LEU A 1 184 ? 0.770 5.421 10.814 1.00 97.00 184 LEU A N 1
ATOM 1457 C CA . LEU A 1 184 ? -0.206 5.842 9.809 1.00 97.00 184 LEU A CA 1
ATOM 1458 C C . LEU A 1 184 ? -0.546 4.686 8.872 1.00 97.00 184 LEU A C 1
ATOM 1460 O O . LEU A 1 184 ? -1.717 4.444 8.621 1.00 97.00 184 LEU A O 1
ATOM 1464 N N . GLU A 1 185 ? 0.451 3.938 8.405 1.00 97.94 185 GLU A N 1
ATOM 1465 C CA . GLU A 1 185 ? 0.261 2.780 7.525 1.00 97.94 185 GLU A CA 1
ATOM 1466 C C . GLU A 1 185 ? -0.539 1.664 8.225 1.00 97.94 185 GLU A C 1
ATOM 1468 O O . GLU A 1 185 ? -1.494 1.136 7.652 1.00 97.94 185 GLU A O 1
ATOM 1473 N N . ILE A 1 186 ? -0.240 1.371 9.500 1.00 97.44 186 ILE A N 1
ATOM 1474 C CA . ILE A 1 186 ? -1.025 0.429 10.321 1.00 97.44 186 ILE A CA 1
ATOM 1475 C C . ILE A 1 186 ? -2.483 0.888 10.413 1.00 97.44 186 ILE A C 1
ATOM 1477 O O . ILE A 1 186 ? -3.405 0.114 10.141 1.00 97.44 186 ILE A O 1
ATOM 1481 N N . ALA A 1 187 ? -2.702 2.145 10.805 1.00 97.06 187 ALA A N 1
ATOM 1482 C CA . ALA A 1 187 ? -4.034 2.719 10.950 1.00 97.06 187 ALA A CA 1
ATOM 1483 C C . ALA A 1 187 ? -4.804 2.743 9.619 1.00 97.06 187 ALA A C 1
ATOM 1485 O O . ALA A 1 187 ? -6.005 2.472 9.585 1.00 97.06 187 ALA A O 1
ATOM 1486 N N . ALA A 1 188 ? -4.111 2.992 8.509 1.00 97.81 188 ALA A N 1
ATOM 1487 C CA . ALA A 1 188 ? -4.714 3.059 7.190 1.00 97.81 188 ALA A CA 1
ATOM 1488 C C . ALA A 1 188 ? -5.166 1.688 6.687 1.00 97.81 188 ALA A C 1
ATOM 1490 O O . ALA A 1 188 ? -6.282 1.563 6.189 1.00 97.81 188 ALA A O 1
ATOM 1491 N N . LEU A 1 189 ? -4.354 0.639 6.849 1.00 98.06 189 LEU A N 1
ATOM 1492 C CA . LEU A 1 189 ? -4.752 -0.724 6.470 1.00 98.06 189 LEU A CA 1
ATOM 1493 C C . LEU A 1 189 ? -5.974 -1.200 7.267 1.00 98.06 189 LEU A C 1
ATOM 1495 O O . LEU A 1 189 ? -6.866 -1.853 6.720 1.00 98.06 189 LEU A O 1
ATOM 1499 N N . ARG A 1 190 ? -6.060 -0.811 8.543 1.00 96.38 190 ARG A N 1
ATOM 1500 C CA . ARG A 1 190 ? -7.221 -1.079 9.402 1.00 96.38 190 ARG A CA 1
ATOM 1501 C C . ARG A 1 190 ? -8.464 -0.330 8.926 1.00 96.38 190 ARG A C 1
ATOM 1503 O O . ARG A 1 190 ? -9.520 -0.947 8.794 1.00 96.38 190 ARG A O 1
ATOM 1510 N N . ALA A 1 191 ? -8.333 0.963 8.626 1.00 97.31 191 ALA A N 1
ATOM 1511 C CA . ALA A 1 191 ? -9.417 1.781 8.088 1.00 97.31 191 ALA A CA 1
ATOM 1512 C C . ALA A 1 191 ? -9.916 1.231 6.744 1.00 97.31 191 ALA A C 1
ATOM 1514 O O . ALA A 1 191 ? -11.118 1.053 6.559 1.00 97.31 191 ALA A O 1
ATOM 1515 N N . LEU A 1 192 ? -8.996 0.866 5.846 1.00 98.25 192 LEU A N 1
ATOM 1516 C CA . LEU A 1 192 ? -9.309 0.241 4.563 1.00 98.25 192 LEU A CA 1
ATOM 1517 C C . LEU A 1 192 ? -10.052 -1.085 4.744 1.00 98.25 192 LEU A C 1
ATOM 1519 O O . LEU A 1 192 ? -11.046 -1.320 4.065 1.00 98.25 192 LEU A O 1
ATOM 1523 N N . ARG A 1 193 ? -9.619 -1.943 5.677 1.00 97.06 193 ARG A N 1
ATOM 1524 C CA . ARG A 1 193 ? -10.311 -3.208 5.972 1.00 97.06 193 ARG A CA 1
ATOM 1525 C C . ARG A 1 193 ? -11.729 -2.977 6.498 1.00 97.06 193 ARG A C 1
ATOM 1527 O O . ARG A 1 193 ? -12.617 -3.753 6.151 1.00 97.06 193 ARG A O 1
ATOM 1534 N N . LYS A 1 194 ? -11.948 -1.944 7.322 1.00 96.38 194 LYS A N 1
ATOM 1535 C CA . LYS A 1 194 ? -13.293 -1.550 7.777 1.00 96.38 194 LYS A CA 1
ATOM 1536 C C . LYS A 1 194 ? -14.155 -1.119 6.585 1.00 96.38 194 LYS A C 1
ATOM 1538 O O . LYS A 1 194 ? -15.187 -1.737 6.344 1.00 96.38 194 LYS A O 1
ATOM 1543 N N . LEU A 1 195 ? -13.660 -0.176 5.782 1.00 97.62 195 LEU A N 1
ATOM 1544 C CA . LEU A 1 195 ? -14.362 0.348 4.606 1.00 97.62 195 LEU A CA 1
ATOM 1545 C C . LEU A 1 195 ? -14.699 -0.742 3.584 1.00 97.62 195 LEU A C 1
ATOM 1547 O O . LEU A 1 195 ? -15.816 -0.793 3.089 1.00 97.62 195 LEU A O 1
ATOM 1551 N N . LEU A 1 196 ? -13.771 -1.655 3.294 1.00 96.62 196 LEU A N 1
ATOM 1552 C CA . LEU A 1 196 ? -14.013 -2.765 2.368 1.00 96.62 196 LEU A CA 1
ATOM 1553 C C . LEU A 1 196 ? -15.169 -3.665 2.823 1.00 96.62 196 LEU A C 1
ATOM 1555 O O . LEU A 1 196 ? -15.989 -4.057 1.998 1.00 96.62 196 LEU A O 1
ATOM 1559 N N . ARG A 1 197 ? -15.261 -3.966 4.125 1.00 94.38 197 ARG A N 1
ATOM 1560 C CA . ARG A 1 197 ? -16.354 -4.783 4.681 1.00 94.38 197 ARG A CA 1
ATOM 1561 C C . ARG A 1 197 ? -17.702 -4.075 4.611 1.00 94.38 197 ARG A C 1
ATOM 1563 O O . ARG A 1 197 ? -18.713 -4.733 4.404 1.00 94.38 197 ARG A O 1
ATOM 1570 N N . GLU A 1 198 ? -17.715 -2.763 4.816 1.00 95.06 198 GLU A N 1
ATOM 1571 C CA . GLU A 1 198 ? -18.938 -1.959 4.784 1.00 95.06 198 GLU A CA 1
ATOM 1572 C C . GLU A 1 198 ? -19.430 -1.727 3.353 1.00 95.06 198 GLU A C 1
ATOM 1574 O O . GLU A 1 198 ? -20.627 -1.826 3.098 1.00 95.06 198 GLU A O 1
ATOM 1579 N N . GLN A 1 199 ? -18.516 -1.452 2.417 1.00 94.88 199 GLN A N 1
ATOM 1580 C CA . GLN A 1 199 ? -18.854 -1.174 1.019 1.00 94.88 199 GLN A CA 1
ATOM 1581 C C . GLN A 1 199 ? -19.161 -2.446 0.215 1.00 94.88 199 GLN A C 1
ATOM 1583 O O . GLN A 1 199 ? -19.973 -2.392 -0.705 1.00 94.88 199 GLN A O 1
ATOM 1588 N N . PHE A 1 200 ? -18.544 -3.584 0.561 1.00 94.38 200 PHE A N 1
ATOM 1589 C CA . PHE A 1 200 ? -18.674 -4.850 -0.176 1.00 94.38 200 PHE A CA 1
ATOM 1590 C C . PHE A 1 200 ? -19.002 -6.038 0.756 1.00 94.38 200 PHE A C 1
ATOM 1592 O O . PHE A 1 200 ? -18.244 -7.008 0.817 1.00 94.38 200 PHE A O 1
ATOM 1599 N N . PRO A 1 201 ? -20.128 -6.002 1.496 1.00 93.00 201 PRO A N 1
ATOM 1600 C CA . PRO A 1 201 ? -20.421 -6.956 2.573 1.00 93.00 201 PRO A CA 1
ATOM 1601 C C . PRO A 1 201 ? -20.664 -8.398 2.102 1.00 93.00 201 PRO A C 1
ATOM 1603 O O . PRO A 1 201 ? -20.509 -9.338 2.881 1.00 93.00 201 PRO A O 1
ATOM 1606 N N . THR A 1 202 ? -21.047 -8.596 0.839 1.00 91.44 202 THR A N 1
ATOM 1607 C CA . THR A 1 202 ? -21.310 -9.917 0.240 1.00 91.44 202 THR A CA 1
ATOM 1608 C C . THR A 1 202 ? -20.046 -10.611 -0.268 1.00 91.44 202 THR A C 1
ATOM 1610 O O . THR A 1 202 ? -20.101 -11.776 -0.666 1.00 91.44 202 THR A O 1
ATOM 1613 N N . ARG A 1 203 ? -18.903 -9.915 -0.263 1.00 92.44 203 ARG A N 1
ATOM 1614 C CA . ARG A 1 203 ? -17.659 -10.357 -0.896 1.00 92.44 203 ARG A CA 1
ATOM 1615 C C . ARG A 1 203 ? -16.570 -10.535 0.143 1.00 92.44 203 ARG A C 1
ATOM 1617 O O . ARG A 1 203 ? -16.434 -9.746 1.078 1.00 92.44 203 ARG A O 1
ATOM 1624 N N . ARG A 1 204 ? -15.727 -11.551 -0.035 1.00 94.69 204 ARG A N 1
ATOM 1625 C CA . ARG A 1 204 ? -14.499 -11.653 0.761 1.00 94.69 204 ARG A CA 1
ATOM 1626 C C . ARG A 1 204 ? -13.442 -10.758 0.136 1.00 94.69 204 ARG A C 1
ATOM 1628 O O . ARG A 1 204 ? -13.164 -10.845 -1.056 1.00 94.69 204 ARG A O 1
ATOM 1635 N N . THR A 1 205 ? -12.857 -9.894 0.952 1.00 96.44 205 THR A N 1
ATOM 1636 C CA . THR A 1 205 ? -11.847 -8.931 0.514 1.00 96.44 205 THR A CA 1
ATOM 1637 C C . THR A 1 205 ? -10.491 -9.291 1.102 1.00 96.44 205 THR A C 1
ATOM 1639 O O . THR A 1 205 ? -10.378 -9.490 2.314 1.00 96.44 205 THR A O 1
ATOM 1642 N N . HIS A 1 206 ? -9.468 -9.308 0.259 1.00 97.69 206 HIS A N 1
ATOM 1643 C CA . HIS A 1 206 ? -8.087 -9.596 0.607 1.00 97.69 206 HIS A CA 1
ATOM 1644 C C . HIS A 1 206 ? -7.210 -8.382 0.302 1.00 97.69 206 HIS A C 1
ATOM 1646 O O . HIS A 1 206 ? -7.138 -7.926 -0.838 1.00 97.69 206 HIS A O 1
ATOM 1652 N N . ILE A 1 207 ? -6.519 -7.873 1.317 1.00 98.50 207 ILE A N 1
ATOM 1653 C CA . ILE A 1 207 ? -5.519 -6.817 1.184 1.00 98.50 207 ILE A CA 1
ATOM 1654 C C . ILE A 1 207 ? -4.158 -7.471 0.944 1.00 98.50 207 ILE A C 1
ATOM 1656 O O . ILE A 1 207 ? -3.663 -8.229 1.781 1.00 98.50 207 ILE A O 1
ATOM 1660 N N . VAL A 1 208 ? -3.547 -7.148 -0.191 1.00 98.62 208 VAL A N 1
ATOM 1661 C CA . VAL A 1 208 ? -2.201 -7.577 -0.576 1.00 98.62 208 VAL A CA 1
ATOM 1662 C C . VAL A 1 208 ? -1.274 -6.365 -0.472 1.00 98.62 208 VAL A C 1
ATOM 1664 O O . VAL A 1 208 ? -1.358 -5.437 -1.270 1.00 98.62 208 VAL A O 1
ATOM 1667 N N . ALA A 1 209 ? -0.413 -6.327 0.537 1.00 98.50 209 ALA A N 1
ATOM 1668 C CA . ALA A 1 209 ? 0.504 -5.214 0.746 1.00 98.50 209 ALA A CA 1
ATOM 1669 C C . ALA A 1 209 ? 1.793 -5.390 -0.065 1.00 98.50 209 ALA A C 1
ATOM 1671 O O . ALA A 1 209 ? 2.400 -6.462 -0.059 1.00 98.50 209 ALA A O 1
ATOM 1672 N N . GLU A 1 210 ? 2.241 -4.318 -0.710 1.00 97.94 210 GLU A N 1
ATOM 1673 C CA . GLU A 1 210 ? 3.538 -4.230 -1.381 1.00 97.94 210 GLU A CA 1
ATOM 1674 C C . GLU A 1 210 ? 4.330 -3.060 -0.817 1.00 97.94 210 GLU A C 1
ATOM 1676 O O . GLU A 1 210 ? 3.762 -2.028 -0.460 1.00 97.94 210 GLU A O 1
ATOM 1681 N N . VAL A 1 211 ? 5.650 -3.202 -0.750 1.00 98.06 211 VAL A N 1
ATOM 1682 C CA . VAL A 1 211 ? 6.512 -2.085 -0.363 1.00 98.06 211 VAL A CA 1
ATOM 1683 C C . VAL A 1 211 ? 6.386 -0.978 -1.407 1.00 98.06 211 VAL A C 1
ATOM 1685 O O . VAL A 1 211 ? 6.566 -1.225 -2.599 1.00 98.06 211 VAL A O 1
ATOM 1688 N N . LEU A 1 212 ? 6.111 0.245 -0.954 1.00 97.12 212 LEU A N 1
ATOM 1689 C CA . LEU A 1 212 ? 6.017 1.420 -1.812 1.00 97.12 212 LEU A CA 1
ATOM 1690 C C . LEU A 1 212 ? 7.380 1.680 -2.479 1.00 97.12 212 LEU A C 1
ATOM 1692 O O . LEU A 1 212 ? 8.354 2.055 -1.819 1.00 97.12 212 LEU A O 1
ATOM 1696 N N . GLN A 1 213 ? 7.456 1.475 -3.793 1.00 94.50 213 GLN A N 1
ATOM 1697 C CA . GLN A 1 213 ? 8.716 1.455 -4.536 1.00 94.50 213 GLN A CA 1
ATOM 1698 C C . GLN A 1 213 ? 9.277 2.851 -4.782 1.00 94.50 213 GLN A C 1
ATOM 1700 O O . GLN A 1 213 ? 10.495 3.023 -4.832 1.00 94.50 213 GLN A O 1
ATOM 1705 N N . ARG A 1 214 ? 8.428 3.879 -4.878 1.00 93.75 214 ARG A N 1
ATOM 1706 C CA . ARG A 1 214 ? 8.876 5.263 -5.103 1.00 93.75 214 ARG A CA 1
ATOM 1707 C C . ARG A 1 214 ? 9.776 5.859 -4.018 1.00 93.75 214 ARG A C 1
ATOM 1709 O O . ARG A 1 214 ? 10.386 6.901 -4.260 1.00 93.75 214 ARG A O 1
ATOM 1716 N N . ARG A 1 215 ? 9.863 5.213 -2.853 1.00 94.88 215 ARG A N 1
ATOM 1717 C CA . ARG A 1 215 ? 10.780 5.560 -1.756 1.00 94.88 215 ARG A CA 1
ATOM 1718 C C . ARG A 1 215 ? 12.140 4.869 -1.872 1.00 94.88 215 ARG A C 1
ATOM 1720 O O . ARG A 1 215 ? 13.085 5.323 -1.242 1.00 94.88 215 ARG A O 1
ATOM 1727 N N . LEU A 1 216 ? 12.270 3.819 -2.686 1.00 96.00 216 LEU A N 1
ATOM 1728 C CA . LEU A 1 216 ? 13.538 3.113 -2.872 1.00 96.00 216 LEU A CA 1
ATOM 1729 C C . LEU A 1 216 ? 14.560 3.982 -3.617 1.00 96.00 216 LEU A C 1
ATOM 1731 O O . LEU A 1 216 ? 14.234 4.710 -4.563 1.00 96.00 216 LEU A O 1
ATOM 1735 N N . THR A 1 217 ? 15.816 3.854 -3.195 1.00 96.12 217 THR A N 1
ATOM 1736 C CA . THR A 1 217 ? 16.936 4.678 -3.662 1.00 96.12 217 THR A CA 1
ATOM 1737 C C . THR A 1 217 ? 18.074 3.852 -4.257 1.00 96.12 217 THR A C 1
ATOM 1739 O O . THR A 1 217 ? 18.276 2.691 -3.894 1.00 96.12 217 THR A O 1
ATOM 1742 N N . LEU A 1 218 ? 18.831 4.461 -5.168 1.00 96.50 218 LEU A N 1
ATOM 1743 C CA . LEU A 1 218 ? 20.118 3.974 -5.672 1.00 96.50 218 LEU A CA 1
ATOM 1744 C C . LEU A 1 218 ? 21.294 4.389 -4.779 1.00 96.50 218 LEU A C 1
ATOM 1746 O O . LEU A 1 218 ? 22.429 3.994 -5.054 1.00 96.50 218 LEU A O 1
ATOM 1750 N N . VAL A 1 219 ? 21.055 5.184 -3.732 1.00 94.69 219 VAL A N 1
ATOM 1751 C CA . VAL A 1 219 ? 22.084 5.570 -2.761 1.00 94.69 219 VAL A CA 1
ATOM 1752 C C . VAL A 1 219 ? 22.686 4.324 -2.110 1.00 94.69 219 VAL A C 1
ATOM 1754 O O . VAL A 1 219 ? 21.979 3.430 -1.641 1.00 94.69 219 VAL A O 1
ATOM 1757 N N . ARG A 1 220 ? 24.022 4.267 -2.076 1.00 94.31 220 ARG A N 1
ATOM 1758 C CA . ARG A 1 220 ? 24.801 3.179 -1.473 1.00 94.31 220 ARG A CA 1
ATOM 1759 C C . ARG A 1 220 ? 24.776 3.297 0.050 1.00 94.31 220 ARG A C 1
ATOM 1761 O O . ARG A 1 220 ? 25.750 3.703 0.674 1.00 94.31 220 ARG A O 1
ATOM 1768 N N . SER A 1 221 ? 23.650 2.939 0.649 1.00 93.06 221 SER A N 1
ATOM 1769 C CA . SER A 1 221 ? 23.452 2.947 2.097 1.00 93.06 221 SER A CA 1
ATOM 1770 C C . SER A 1 221 ? 22.587 1.767 2.545 1.00 93.06 221 SER A C 1
ATOM 1772 O O . SER A 1 221 ? 22.168 0.928 1.741 1.00 93.06 221 SER A O 1
ATOM 1774 N N . ASN A 1 222 ? 22.308 1.694 3.847 1.00 94.38 222 ASN A N 1
ATOM 1775 C CA . ASN A 1 222 ? 21.341 0.741 4.387 1.00 94.38 222 ASN A CA 1
ATOM 1776 C C . ASN A 1 222 ? 19.887 1.218 4.256 1.00 94.38 222 ASN A C 1
ATOM 1778 O O . ASN A 1 222 ? 18.996 0.456 4.609 1.00 94.38 222 ASN A O 1
ATOM 1782 N N . TYR A 1 223 ? 19.624 2.391 3.662 1.00 95.25 223 TYR A N 1
ATOM 1783 C CA . TYR A 1 223 ? 18.279 2.973 3.578 1.00 95.25 223 TYR A CA 1
ATOM 1784 C C . TYR A 1 223 ? 17.222 1.967 3.100 1.00 95.25 223 TYR A C 1
ATOM 1786 O O . TYR A 1 223 ? 16.263 1.707 3.815 1.00 95.25 223 TYR A O 1
ATOM 1794 N N . ASN A 1 224 ? 17.420 1.316 1.943 1.00 96.38 224 ASN A N 1
ATOM 1795 C CA . ASN A 1 224 ? 16.450 0.330 1.439 1.00 96.38 224 ASN A CA 1
ATOM 1796 C C . ASN A 1 224 ? 16.322 -0.896 2.364 1.00 96.38 224 ASN A C 1
ATOM 1798 O O . ASN A 1 224 ? 15.251 -1.492 2.445 1.00 96.38 224 ASN A O 1
ATOM 1802 N N . LYS A 1 225 ? 17.411 -1.294 3.039 1.00 95.12 225 LYS A N 1
ATOM 1803 C CA . LYS A 1 225 ? 17.432 -2.443 3.957 1.00 95.12 225 LYS A CA 1
ATOM 1804 C C . LYS A 1 225 ? 16.716 -2.157 5.274 1.00 95.12 225 LYS A C 1
ATOM 1806 O O . LYS A 1 225 ? 16.239 -3.112 5.872 1.00 95.12 225 LYS A O 1
ATOM 1811 N N . ASP A 1 226 ? 16.625 -0.895 5.683 1.00 95.44 226 ASP A N 1
ATOM 1812 C CA . ASP A 1 226 ? 15.902 -0.462 6.884 1.00 95.44 226 ASP A CA 1
ATOM 1813 C C . ASP A 1 226 ? 14.438 -0.124 6.548 1.00 95.44 226 ASP A C 1
ATOM 1815 O O . ASP A 1 226 ? 13.512 -0.489 7.270 1.00 95.44 226 ASP A O 1
ATOM 1819 N N . TYR A 1 227 ? 14.220 0.496 5.386 1.00 97.00 227 TYR A N 1
ATOM 1820 C CA . TYR A 1 227 ? 12.910 0.869 4.861 1.00 97.00 227 TYR A CA 1
ATOM 1821 C C . TYR A 1 227 ? 11.986 -0.335 4.616 1.00 97.00 227 TYR A C 1
ATOM 1823 O O . TYR A 1 227 ? 10.830 -0.331 5.038 1.00 97.00 227 TYR A O 1
ATOM 1831 N N . ILE A 1 228 ? 12.488 -1.383 3.950 1.00 97.69 228 ILE A N 1
ATOM 1832 C CA . ILE A 1 228 ? 11.683 -2.561 3.589 1.00 97.69 228 ILE A CA 1
ATOM 1833 C C . ILE A 1 228 ? 11.116 -3.274 4.839 1.00 97.69 228 ILE A C 1
ATOM 1835 O O . ILE A 1 228 ? 9.905 -3.498 4.880 1.00 97.69 228 ILE A O 1
ATOM 1839 N N . PRO A 1 229 ? 11.914 -3.600 5.879 1.00 96.94 229 PRO A N 1
ATOM 1840 C CA . PRO A 1 229 ? 11.396 -4.176 7.120 1.00 96.94 229 PRO A CA 1
ATOM 1841 C C . PRO A 1 229 ? 10.361 -3.310 7.839 1.00 96.94 229 PRO A C 1
ATOM 1843 O O . PRO A 1 229 ? 9.389 -3.863 8.347 1.00 96.94 229 PRO A O 1
ATOM 1846 N N . LEU A 1 230 ? 10.521 -1.979 7.854 1.00 96.75 230 LEU A N 1
ATOM 1847 C CA . LEU A 1 230 ? 9.526 -1.073 8.444 1.00 96.75 230 LEU A CA 1
ATOM 1848 C C . LEU A 1 230 ? 8.180 -1.163 7.714 1.00 96.75 230 LEU A C 1
ATOM 1850 O O . LEU A 1 230 ? 7.134 -1.265 8.357 1.00 96.75 230 LEU A O 1
ATOM 1854 N N . ALA A 1 231 ? 8.200 -1.195 6.379 1.00 97.94 231 ALA A N 1
ATOM 1855 C CA . ALA A 1 231 ? 6.991 -1.376 5.578 1.00 97.94 231 ALA A CA 1
ATOM 1856 C C . ALA A 1 231 ? 6.351 -2.761 5.801 1.00 97.94 231 ALA A C 1
ATOM 1858 O O . ALA A 1 231 ? 5.128 -2.871 5.907 1.00 97.94 231 ALA A O 1
ATOM 1859 N N . TYR A 1 232 ? 7.156 -3.823 5.929 1.00 98.12 232 TYR A N 1
ATOM 1860 C CA . TYR A 1 232 ? 6.660 -5.158 6.281 1.00 98.12 232 TYR A CA 1
ATOM 1861 C C . TYR A 1 232 ? 6.004 -5.198 7.659 1.00 98.12 232 TYR A C 1
ATOM 1863 O O . TYR A 1 232 ? 4.946 -5.807 7.817 1.00 98.12 232 TYR A O 1
ATOM 1871 N N . GLU A 1 233 ? 6.613 -4.555 8.652 1.00 97.25 233 GLU A N 1
ATOM 1872 C CA . GLU A 1 233 ? 6.069 -4.484 10.003 1.00 97.25 233 GLU A CA 1
ATOM 1873 C C . GLU A 1 233 ? 4.748 -3.708 10.021 1.00 97.25 233 GLU A C 1
ATOM 1875 O O . GLU A 1 233 ? 3.767 -4.190 10.590 1.00 97.25 233 GLU A O 1
ATOM 1880 N N . ALA A 1 234 ? 4.683 -2.574 9.316 1.00 97.50 234 ALA A N 1
ATOM 1881 C CA . ALA A 1 234 ? 3.450 -1.816 9.140 1.00 97.50 234 ALA A CA 1
ATOM 1882 C C . ALA A 1 234 ? 2.342 -2.664 8.501 1.00 97.50 234 ALA A C 1
ATOM 1884 O O . ALA A 1 234 ? 1.217 -2.707 9.004 1.00 97.50 234 ALA A O 1
ATOM 1885 N N . ALA A 1 235 ? 2.671 -3.390 7.429 1.00 98.00 235 ALA A N 1
ATOM 1886 C CA . ALA A 1 235 ? 1.732 -4.262 6.738 1.00 98.00 235 ALA A CA 1
ATOM 1887 C C . ALA A 1 235 ? 1.237 -5.418 7.624 1.00 98.00 235 ALA A C 1
ATOM 1889 O O . ALA A 1 235 ? 0.041 -5.719 7.640 1.00 98.00 235 ALA A O 1
ATOM 1890 N N . ALA A 1 236 ? 2.133 -6.038 8.395 1.00 97.25 236 ALA A N 1
ATOM 1891 C CA . ALA A 1 236 ? 1.794 -7.143 9.286 1.00 97.25 236 ALA A CA 1
ATOM 1892 C C . ALA A 1 236 ? 0.923 -6.686 10.467 1.00 97.25 236 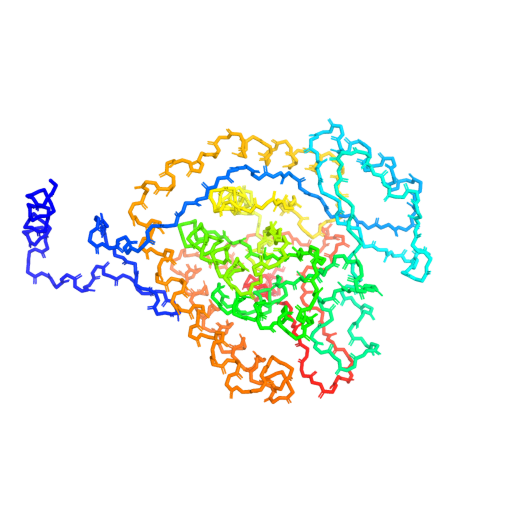ALA A C 1
ATOM 1894 O O . ALA A 1 236 ? -0.103 -7.301 10.767 1.00 97.25 236 ALA A O 1
ATOM 1895 N N . LEU A 1 237 ? 1.291 -5.577 11.114 1.00 96.56 237 LEU A N 1
ATOM 1896 C CA . LEU A 1 237 ? 0.556 -5.004 12.247 1.00 96.56 237 LEU A CA 1
ATOM 1897 C C . LEU A 1 237 ? -0.778 -4.367 11.824 1.00 96.56 237 LEU A C 1
ATOM 1899 O O . LEU A 1 237 ? -1.745 -4.408 12.586 1.00 96.56 237 LEU A O 1
ATOM 1903 N N . GLY A 1 238 ? -0.860 -3.834 10.601 1.00 96.12 238 GLY A N 1
ATOM 1904 C CA . GLY A 1 238 ? -2.098 -3.359 9.974 1.00 96.12 238 GLY A CA 1
ATOM 1905 C C . GLY A 1 238 ? -3.030 -4.477 9.491 1.00 96.12 238 GLY A C 1
ATOM 1906 O O . GLY A 1 238 ? -4.133 -4.193 9.025 1.00 96.12 238 GLY A O 1
ATOM 1907 N N . GLN A 1 239 ? -2.611 -5.741 9.623 1.00 94.44 239 GLN A N 1
ATOM 1908 C CA . GLN A 1 239 ? -3.290 -6.928 9.114 1.00 94.44 239 GLN A CA 1
ATOM 1909 C C . GLN A 1 239 ? -3.547 -6.855 7.602 1.00 94.44 239 GLN A C 1
ATOM 1911 O O . GLN A 1 239 ? -4.692 -6.939 7.170 1.00 94.44 239 GLN A O 1
ATOM 1916 N N . ALA A 1 240 ? -2.515 -6.739 6.767 1.00 97.62 240 ALA A N 1
ATOM 1917 C CA . ALA A 1 240 ? -2.628 -7.192 5.377 1.00 97.62 240 ALA A CA 1
ATOM 1918 C C . ALA A 1 240 ? -2.826 -8.722 5.354 1.00 97.62 240 ALA A C 1
ATOM 1920 O O . ALA A 1 240 ? -2.261 -9.423 6.196 1.00 97.62 240 ALA A O 1
ATOM 1921 N N . ASP A 1 241 ? -3.622 -9.266 4.430 1.00 98.12 241 ASP A N 1
ATOM 1922 C CA . ASP A 1 241 ? -3.788 -10.727 4.329 1.00 98.12 241 ASP A CA 1
ATOM 1923 C C . ASP A 1 241 ? -2.524 -11.366 3.744 1.00 98.12 241 ASP A C 1
ATOM 1925 O O . ASP A 1 241 ? -2.057 -12.393 4.238 1.00 98.12 241 ASP A O 1
ATOM 1929 N N . PHE A 1 242 ? -1.924 -10.703 2.753 1.00 98.56 242 PHE A N 1
ATOM 1930 C CA . PHE A 1 242 ? -0.655 -11.097 2.151 1.00 98.56 242 PHE A CA 1
ATOM 1931 C C . PHE A 1 242 ? 0.310 -9.915 2.085 1.00 98.56 242 PHE A C 1
ATOM 1933 O O . PHE A 1 242 ? -0.116 -8.777 1.898 1.00 98.56 242 PHE A O 1
ATOM 1940 N N . ILE A 1 243 ? 1.608 -10.188 2.206 1.00 98.69 243 ILE A N 1
ATOM 1941 C CA . ILE A 1 243 ? 2.678 -9.198 2.032 1.00 98.69 243 ILE A CA 1
ATOM 1942 C C . ILE A 1 243 ? 3.625 -9.711 0.950 1.00 98.69 243 ILE A C 1
ATOM 1944 O O . ILE A 1 243 ? 4.161 -10.813 1.075 1.00 98.69 243 ILE A O 1
ATOM 1948 N N . ILE A 1 244 ? 3.811 -8.930 -0.115 1.00 98.19 244 ILE A N 1
ATOM 1949 C CA . ILE A 1 244 ? 4.689 -9.287 -1.229 1.00 98.19 244 ILE A CA 1
ATOM 1950 C C . ILE A 1 244 ? 6.138 -8.968 -0.875 1.00 98.19 244 ILE A C 1
ATOM 1952 O O . ILE A 1 244 ? 6.465 -7.855 -0.460 1.00 98.19 244 ILE A O 1
ATOM 1956 N N . THR A 1 245 ? 7.020 -9.944 -1.073 1.00 96.88 245 THR A N 1
ATOM 1957 C CA . THR A 1 245 ? 8.454 -9.761 -0.851 1.00 96.88 245 THR A CA 1
ATOM 1958 C C . THR A 1 245 ? 9.070 -8.778 -1.844 1.00 96.88 245 THR A C 1
ATOM 1960 O O . THR A 1 245 ? 8.858 -8.879 -3.053 1.00 96.88 245 THR A O 1
ATOM 1963 N N . GLN A 1 246 ? 9.933 -7.912 -1.330 1.00 95.25 246 GLN A N 1
ATOM 1964 C CA . GLN A 1 246 ? 10.709 -6.903 -2.031 1.00 95.25 246 GLN A CA 1
ATOM 1965 C C . GLN A 1 246 ? 12.202 -7.075 -1.716 1.00 95.25 246 GLN A C 1
ATOM 1967 O O . GLN A 1 246 ? 12.589 -7.279 -0.563 1.00 95.25 246 GLN A O 1
ATOM 1972 N N . THR A 1 247 ? 13.058 -6.950 -2.733 1.00 93.00 247 THR A N 1
ATOM 1973 C CA . THR A 1 247 ? 14.514 -6.880 -2.546 1.00 93.00 247 THR A CA 1
ATOM 1974 C C . THR A 1 247 ? 14.991 -5.426 -2.508 1.00 93.00 247 THR A C 1
ATOM 1976 O O . THR A 1 247 ? 14.377 -4.530 -3.092 1.00 93.00 247 THR A O 1
ATOM 1979 N N . SER A 1 248 ? 16.102 -5.176 -1.808 1.00 92.31 248 SER A N 1
ATOM 1980 C CA . SER A 1 248 ? 16.680 -3.831 -1.649 1.00 92.31 248 SER A CA 1
ATOM 1981 C C . SER A 1 248 ? 17.355 -3.293 -2.915 1.00 92.31 248 SER A C 1
ATOM 1983 O O . SER A 1 248 ? 17.649 -2.104 -3.001 1.00 92.31 248 SER A O 1
ATOM 1985 N N . ASP A 1 249 ? 17.640 -4.166 -3.876 1.00 91.25 249 ASP A N 1
ATOM 1986 C CA . ASP A 1 249 ? 18.347 -3.903 -5.126 1.00 91.25 249 ASP A CA 1
ATOM 1987 C C . ASP A 1 249 ? 17.412 -4.012 -6.335 1.00 91.25 249 ASP A C 1
ATOM 1989 O O . ASP A 1 249 ? 17.674 -4.742 -7.286 1.00 91.25 249 ASP A O 1
ATOM 1993 N N . PHE A 1 250 ? 16.319 -3.249 -6.302 1.00 90.75 250 PHE A N 1
ATOM 1994 C CA . PHE A 1 250 ? 15.263 -3.233 -7.325 1.00 90.75 250 PHE A CA 1
ATOM 1995 C C . PHE A 1 250 ? 15.749 -2.959 -8.767 1.00 90.75 250 PHE A C 1
ATOM 1997 O O . PHE A 1 250 ? 15.025 -3.208 -9.725 1.00 90.75 250 PHE A O 1
ATOM 2004 N N . TYR A 1 251 ? 16.969 -2.443 -8.929 1.00 91.00 251 TYR A N 1
ATOM 2005 C CA . TYR A 1 251 ? 17.632 -2.148 -10.205 1.00 91.00 251 TYR A CA 1
ATOM 2006 C C . TYR A 1 251 ? 18.408 -3.346 -10.789 1.00 91.00 251 TYR A C 1
ATOM 2008 O O . TYR A 1 251 ? 19.012 -3.243 -11.861 1.00 91.00 251 TYR A O 1
ATOM 2016 N N . ARG A 1 252 ? 18.430 -4.487 -10.093 1.00 91.50 252 ARG A N 1
ATOM 2017 C CA . ARG A 1 252 ? 19.066 -5.731 -10.544 1.00 91.50 252 ARG A CA 1
ATOM 2018 C C . ARG A 1 252 ? 18.032 -6.766 -10.942 1.00 91.50 252 ARG A C 1
ATOM 2020 O O . ARG A 1 252 ? 16.882 -6.722 -10.510 1.00 91.50 252 ARG A O 1
ATOM 2027 N N . TYR A 1 253 ? 18.465 -7.738 -11.740 1.00 88.88 253 TYR A N 1
ATOM 2028 C CA . TYR A 1 253 ? 17.658 -8.932 -11.932 1.00 88.88 253 TYR A CA 1
ATOM 2029 C C . TYR A 1 253 ? 17.457 -9.647 -10.602 1.00 88.88 253 TYR A C 1
ATOM 2031 O O . TYR A 1 253 ? 18.339 -9.669 -9.736 1.00 88.88 253 TYR A O 1
ATOM 2039 N N . LYS A 1 254 ? 16.272 -10.237 -10.466 1.00 85.19 254 LYS A N 1
ATOM 2040 C CA . LYS A 1 254 ? 15.920 -11.043 -9.307 1.00 85.19 254 LYS A CA 1
ATOM 2041 C C . LYS A 1 254 ? 16.937 -12.170 -9.134 1.00 85.19 254 LYS A C 1
ATOM 2043 O O . LYS A 1 254 ? 17.348 -12.805 -10.104 1.00 85.19 254 LYS A O 1
ATOM 2048 N N . ASN A 1 255 ? 17.356 -12.377 -7.893 1.00 88.38 255 ASN A N 1
ATOM 2049 C CA . ASN A 1 255 ? 18.324 -13.391 -7.513 1.00 88.38 255 ASN A CA 1
ATOM 2050 C C . ASN A 1 255 ? 17.690 -14.296 -6.461 1.00 88.38 255 ASN A C 1
ATOM 2052 O O . ASN A 1 255 ? 17.291 -13.822 -5.399 1.00 88.38 255 ASN A O 1
ATOM 2056 N N . GLU A 1 256 ? 17.670 -15.591 -6.751 1.00 86.62 256 GLU A N 1
ATOM 2057 C CA . GLU A 1 256 ? 16.962 -16.595 -5.962 1.00 86.62 256 GLU A CA 1
ATOM 2058 C C . GLU A 1 256 ? 17.403 -16.614 -4.490 1.00 86.62 256 GLU A C 1
ATOM 2060 O O . GLU A 1 256 ? 16.568 -16.533 -3.592 1.00 86.62 256 GLU A O 1
ATOM 2065 N N . MET A 1 257 ? 18.715 -16.590 -4.216 1.00 89.56 257 MET A N 1
ATOM 2066 C CA . MET A 1 257 ? 19.231 -16.561 -2.839 1.00 89.56 257 MET A CA 1
ATOM 2067 C C . MET A 1 257 ? 18.782 -15.311 -2.071 1.00 89.56 257 MET A C 1
ATOM 2069 O O . MET A 1 257 ? 18.425 -15.386 -0.890 1.00 89.56 257 MET A O 1
ATOM 2073 N N . LYS A 1 258 ? 18.783 -14.143 -2.728 1.00 91.38 258 LYS A N 1
ATOM 2074 C CA . LYS A 1 258 ? 18.294 -12.897 -2.118 1.00 91.38 258 LYS A CA 1
ATOM 2075 C C . LYS A 1 258 ? 16.795 -12.956 -1.863 1.00 91.38 258 LYS A C 1
ATOM 2077 O O . LYS A 1 258 ? 16.353 -12.500 -0.814 1.00 91.38 258 LYS A O 1
ATOM 2082 N N . GLU A 1 259 ? 16.027 -13.527 -2.782 1.00 93.44 259 GLU A N 1
ATOM 2083 C CA . GLU A 1 259 ? 14.584 -13.695 -2.618 1.00 93.44 259 GLU A CA 1
ATOM 2084 C C . GLU A 1 259 ? 14.258 -14.640 -1.461 1.00 93.44 259 GLU A C 1
ATOM 2086 O O . GLU A 1 259 ? 13.484 -14.253 -0.588 1.00 93.44 259 GLU A O 1
ATOM 2091 N N . HIS A 1 260 ? 14.926 -15.794 -1.351 1.00 94.00 260 HIS A N 1
ATOM 2092 C CA . HIS A 1 260 ? 14.801 -16.670 -0.178 1.00 94.00 260 HIS A CA 1
ATOM 2093 C C . HIS A 1 260 ? 15.151 -15.944 1.121 1.00 94.00 260 HIS A C 1
ATOM 2095 O O . HIS A 1 260 ? 14.424 -16.056 2.108 1.00 94.00 260 HIS A O 1
ATOM 2101 N N . THR A 1 261 ? 16.222 -15.146 1.121 1.00 94.75 261 THR A N 1
ATOM 2102 C CA . THR A 1 261 ? 16.598 -14.340 2.291 1.00 94.75 261 THR A CA 1
ATOM 2103 C C . THR A 1 261 ? 15.482 -13.366 2.682 1.00 94.75 261 THR A C 1
ATOM 2105 O O . THR A 1 261 ? 15.157 -13.242 3.863 1.00 94.75 261 THR A O 1
ATOM 2108 N N . GLN A 1 262 ? 14.857 -12.701 1.705 1.00 95.38 262 GLN A N 1
ATOM 2109 C CA . GLN A 1 262 ? 13.745 -11.784 1.965 1.00 95.38 262 GLN A CA 1
ATOM 2110 C C . GLN A 1 262 ? 12.473 -12.505 2.422 1.00 95.38 262 GLN A C 1
ATOM 2112 O O . GLN A 1 262 ? 11.800 -12.004 3.321 1.00 95.38 262 GLN A O 1
ATOM 2117 N N . ILE A 1 263 ? 12.178 -13.692 1.881 1.00 97.38 263 ILE A N 1
ATOM 2118 C CA . ILE A 1 263 ? 11.081 -14.552 2.353 1.00 97.38 263 ILE A CA 1
ATOM 2119 C C . ILE A 1 263 ? 11.283 -14.878 3.840 1.00 97.38 263 ILE A C 1
ATOM 2121 O O . ILE A 1 263 ? 10.385 -14.644 4.647 1.00 97.38 263 ILE A O 1
ATOM 2125 N N . GLN A 1 264 ? 12.476 -15.344 4.231 1.00 97.19 264 GLN A N 1
ATOM 2126 C CA . GLN A 1 264 ? 12.764 -15.692 5.629 1.00 97.19 264 GLN A CA 1
ATOM 2127 C C . GLN A 1 264 ? 12.725 -14.476 6.565 1.00 97.19 264 GLN A C 1
ATOM 2129 O O . GLN A 1 264 ? 12.216 -14.570 7.686 1.00 97.19 264 GLN A O 1
ATOM 2134 N N . ASN A 1 265 ? 13.211 -13.319 6.107 1.00 96.50 265 ASN A N 1
ATOM 2135 C CA . ASN A 1 265 ? 13.113 -12.071 6.862 1.00 96.50 265 ASN A CA 1
ATOM 2136 C C . ASN A 1 265 ? 11.646 -11.688 7.122 1.00 96.50 265 ASN A C 1
ATOM 2138 O O . ASN A 1 265 ? 11.244 -11.483 8.269 1.00 96.50 265 ASN A O 1
ATOM 2142 N N . LEU A 1 266 ? 10.820 -11.679 6.074 1.00 97.94 266 LEU A N 1
ATOM 2143 C CA . LEU A 1 266 ? 9.403 -11.353 6.189 1.00 97.94 266 LEU A CA 1
ATOM 2144 C C . LEU A 1 266 ? 8.652 -12.349 7.090 1.00 97.94 266 LEU A C 1
ATOM 2146 O O . LEU A 1 266 ? 7.882 -11.927 7.950 1.00 97.94 266 LEU A O 1
ATOM 2150 N N . LEU A 1 267 ? 8.920 -13.655 6.977 1.00 97.88 267 LEU A N 1
ATOM 2151 C CA . LEU A 1 267 ? 8.348 -14.670 7.876 1.00 97.88 267 LEU A CA 1
ATOM 2152 C C . LEU A 1 267 ? 8.698 -14.408 9.347 1.00 97.88 267 LEU A C 1
ATOM 2154 O O . LEU A 1 267 ? 7.842 -14.550 10.227 1.00 97.88 267 LEU A O 1
ATOM 2158 N N . SER A 1 268 ? 9.943 -14.007 9.615 1.00 97.50 268 SER A N 1
ATOM 2159 C CA . SER A 1 268 ? 10.410 -13.644 10.956 1.00 97.50 268 SER A CA 1
ATOM 2160 C C . SER A 1 268 ? 9.663 -12.428 11.507 1.00 97.50 268 SER A C 1
ATOM 2162 O O . SER A 1 268 ? 9.190 -12.472 12.644 1.00 97.50 268 SER A O 1
ATOM 2164 N N . ILE A 1 269 ? 9.486 -11.379 10.696 1.00 97.12 269 ILE A N 1
ATOM 2165 C CA . ILE A 1 269 ? 8.717 -10.179 11.068 1.00 97.12 269 ILE A CA 1
ATOM 2166 C C . ILE A 1 269 ? 7.265 -10.557 11.363 1.00 97.12 269 ILE A C 1
ATOM 2168 O O . ILE A 1 269 ? 6.791 -10.330 12.473 1.00 97.12 269 ILE A O 1
ATOM 2172 N N . ILE A 1 270 ? 6.603 -11.263 10.441 1.00 96.62 270 ILE A N 1
ATOM 2173 C CA . ILE A 1 270 ? 5.219 -11.733 10.601 1.00 96.62 270 ILE A CA 1
ATOM 2174 C C . ILE A 1 270 ? 5.051 -12.583 11.873 1.00 96.62 270 ILE A C 1
ATOM 2176 O O . ILE A 1 270 ? 3.977 -12.595 12.469 1.00 96.62 270 ILE A O 1
ATOM 2180 N N . LYS A 1 271 ? 6.076 -13.337 12.301 1.00 95.19 271 LYS A N 1
ATOM 2181 C CA . LYS A 1 271 ? 6.055 -14.129 13.550 1.00 95.19 271 LYS A CA 1
ATOM 2182 C C . LYS A 1 271 ? 6.133 -13.290 14.813 1.00 95.19 271 LYS A C 1
ATOM 2184 O O . LYS A 1 271 ? 5.588 -13.707 15.831 1.00 95.19 271 LYS A O 1
ATOM 2189 N N . LYS A 1 272 ? 6.799 -12.143 14.750 1.00 93.38 272 LYS A N 1
ATOM 2190 C CA . LYS A 1 272 ? 6.951 -11.223 15.880 1.00 93.38 272 LYS A CA 1
ATOM 2191 C C . LYS A 1 272 ? 5.796 -10.225 15.973 1.00 93.38 272 LYS A C 1
ATOM 2193 O O . LYS A 1 272 ? 5.481 -9.776 17.070 1.00 93.38 272 LYS A O 1
ATOM 2198 N N . SER A 1 273 ? 5.148 -9.904 14.854 1.00 89.06 273 SER A N 1
ATOM 2199 C CA . SER A 1 273 ? 4.016 -8.978 14.812 1.00 89.06 273 SER A CA 1
ATOM 2200 C C . SER A 1 273 ? 2.786 -9.551 15.529 1.00 89.06 273 SER A C 1
ATOM 2202 O O . SER A 1 273 ? 2.228 -10.569 15.120 1.00 89.06 273 SER A O 1
ATOM 2204 N N . SER A 1 274 ? 2.330 -8.868 16.585 1.00 85.06 274 SER A N 1
ATOM 2205 C CA . SER A 1 274 ? 1.109 -9.209 17.326 1.00 85.06 274 SER A CA 1
ATOM 2206 C C . SER A 1 274 ? 0.035 -8.144 17.121 1.00 85.06 274 SER A C 1
ATOM 2208 O O . SER A 1 274 ? 0.125 -7.038 17.652 1.00 85.06 274 SER A O 1
ATOM 2210 N N . VAL A 1 275 ? -1.025 -8.493 16.386 1.00 85.06 275 VAL A N 1
ATOM 2211 C CA . VAL A 1 275 ? -2.177 -7.600 16.156 1.00 85.06 275 VAL A CA 1
ATOM 2212 C C . VAL A 1 275 ? -2.992 -7.327 17.427 1.00 85.06 275 VAL A C 1
ATOM 2214 O O . VAL A 1 275 ? -3.717 -6.338 17.483 1.00 85.06 275 VAL A O 1
ATOM 2217 N N . GLY A 1 276 ? -2.868 -8.175 18.457 1.00 86.62 276 GLY A N 1
ATOM 2218 C CA . GLY A 1 276 ? -3.579 -8.017 19.731 1.00 86.62 276 GLY A CA 1
ATOM 2219 C C . GLY A 1 276 ? -3.222 -6.707 20.431 1.00 86.62 276 GLY A C 1
ATOM 2220 O O . GLY A 1 276 ? -4.110 -5.921 20.738 1.00 86.62 276 GLY A O 1
ATOM 2221 N N . PHE A 1 277 ? -1.924 -6.417 20.561 1.00 86.38 277 PHE A N 1
ATOM 2222 C CA . PHE A 1 277 ? -1.439 -5.165 21.153 1.00 86.38 277 PHE A CA 1
ATOM 2223 C C . PHE A 1 277 ? -1.890 -3.931 20.356 1.00 86.38 277 PHE A C 1
ATOM 2225 O O . PHE A 1 277 ? -2.261 -2.907 20.922 1.00 86.38 277 PHE A O 1
ATOM 2232 N N . ILE A 1 278 ? -1.925 -4.042 19.027 1.00 91.25 278 ILE A N 1
ATOM 2233 C CA . ILE A 1 278 ? -2.371 -2.958 18.143 1.00 91.25 278 ILE A CA 1
ATOM 2234 C C . ILE A 1 278 ? -3.858 -2.642 18.335 1.00 91.25 278 ILE A C 1
ATOM 2236 O O . ILE A 1 278 ? -4.253 -1.483 18.235 1.00 91.25 278 ILE A O 1
ATOM 2240 N N . ASN A 1 279 ? -4.688 -3.643 18.639 1.00 90.31 279 ASN A N 1
ATOM 2241 C CA . ASN A 1 279 ? -6.105 -3.420 18.927 1.00 90.31 279 ASN A CA 1
ATOM 2242 C C . ASN A 1 279 ? -6.330 -2.616 20.218 1.00 90.31 279 ASN A C 1
ATOM 2244 O O . ASN A 1 279 ? -7.348 -1.937 20.323 1.00 90.31 279 ASN A O 1
ATOM 2248 N N . GLU A 1 280 ? -5.393 -2.657 21.162 1.00 89.38 280 GLU A N 1
ATOM 2249 C CA . GLU A 1 280 ? -5.468 -1.930 22.437 1.00 89.38 280 GLU A CA 1
ATOM 2250 C C . GLU A 1 280 ? -4.781 -0.552 22.378 1.00 89.38 280 GLU A C 1
ATOM 2252 O O . GLU A 1 280 ? -4.970 0.286 23.259 1.00 89.38 280 GLU A O 1
ATOM 2257 N N . ALA A 1 281 ? -4.003 -0.274 21.327 1.00 92.94 281 ALA A N 1
ATOM 2258 C CA . ALA A 1 281 ? -3.253 0.969 21.191 1.00 92.94 281 ALA A CA 1
ATOM 2259 C C . ALA A 1 281 ? -4.159 2.161 20.824 1.00 92.94 281 ALA A C 1
ATOM 2261 O O . ALA A 1 281 ? -4.614 2.293 19.684 1.00 92.94 281 ALA A O 1
ATOM 2262 N N . TYR A 1 282 ? -4.355 3.090 21.769 1.00 94.50 282 TYR A N 1
ATOM 2263 C CA . TYR A 1 282 ? -5.187 4.287 21.568 1.00 94.50 282 TYR A CA 1
ATOM 2264 C C . TYR A 1 282 ? -4.753 5.150 20.380 1.00 94.50 282 TYR A C 1
ATOM 2266 O O . TYR A 1 282 ? -5.607 5.652 19.653 1.00 94.50 282 TYR A O 1
ATOM 2274 N N . SER A 1 283 ? -3.444 5.292 20.150 1.00 94.56 283 SER A N 1
ATOM 2275 C CA . SER A 1 283 ? -2.907 6.046 19.011 1.00 94.56 283 SER A CA 1
ATOM 2276 C C . SER A 1 283 ? -3.331 5.449 17.676 1.00 94.56 283 SER A C 1
ATOM 2278 O O . SER A 1 283 ? -3.802 6.166 16.798 1.00 94.56 283 SER A O 1
ATOM 2280 N N . VAL A 1 284 ? -3.227 4.127 17.532 1.00 95.12 284 VAL A N 1
ATOM 2281 C CA . VAL A 1 284 ? -3.619 3.440 16.301 1.00 95.12 284 VAL A CA 1
ATOM 2282 C C . VAL A 1 284 ? -5.124 3.533 16.091 1.00 95.12 284 VAL A C 1
ATOM 2284 O O . VAL A 1 284 ? -5.550 3.796 14.970 1.00 95.12 284 VAL A O 1
ATOM 2287 N N . GLN A 1 285 ? -5.937 3.347 17.132 1.00 95.12 285 GLN A N 1
ATOM 2288 C CA . GLN A 1 285 ? -7.394 3.444 17.001 1.00 95.12 285 GLN A CA 1
ATOM 2289 C C . GLN A 1 285 ? -7.842 4.859 16.608 1.00 95.12 285 GLN A C 1
ATOM 2291 O O . GLN A 1 285 ? -8.610 5.014 15.659 1.00 95.12 285 GLN A O 1
ATOM 2296 N N . ALA A 1 286 ? -7.298 5.889 17.262 1.00 96.44 286 ALA A N 1
ATOM 2297 C CA . ALA A 1 286 ? -7.590 7.281 16.933 1.00 96.44 286 ALA A CA 1
ATOM 2298 C C . ALA A 1 286 ? -7.169 7.629 15.496 1.00 96.44 286 ALA A C 1
ATOM 2300 O O . ALA A 1 286 ? -7.970 8.150 14.727 1.00 96.44 286 ALA A O 1
ATOM 2301 N N . LEU A 1 287 ? -5.951 7.261 15.083 1.00 96.88 287 LEU A N 1
ATOM 2302 C CA . LEU A 1 287 ? -5.501 7.474 13.703 1.00 96.88 287 LEU A CA 1
ATOM 2303 C C . LEU A 1 287 ? -6.331 6.664 12.695 1.00 96.88 287 LEU A C 1
ATOM 2305 O O . LEU A 1 287 ? -6.597 7.150 11.599 1.00 96.88 287 LEU A O 1
ATOM 2309 N N . THR A 1 288 ? -6.779 5.455 13.059 1.00 97.19 288 THR A N 1
ATOM 2310 C CA . THR A 1 288 ? -7.658 4.631 12.208 1.00 97.19 288 THR A CA 1
ATOM 2311 C C . THR A 1 288 ? -8.966 5.372 11.947 1.00 97.19 288 THR A C 1
ATOM 2313 O O . THR A 1 288 ? -9.419 5.414 10.806 1.00 97.19 288 THR A O 1
ATOM 2316 N N . LYS A 1 289 ? -9.550 5.997 12.977 1.00 96.69 289 LYS A N 1
ATOM 2317 C CA . LYS A 1 289 ? -10.764 6.815 12.861 1.00 96.69 289 LYS A CA 1
ATOM 2318 C C . LYS A 1 289 ? -10.555 8.027 11.946 1.00 96.69 289 LYS A C 1
ATOM 2320 O O . LYS A 1 289 ? -11.366 8.245 11.047 1.00 96.69 289 LYS A O 1
ATOM 2325 N N . GLU A 1 290 ? -9.478 8.787 12.139 1.00 97.44 290 GLU A N 1
ATOM 2326 C CA . GLU A 1 290 ? -9.200 9.979 11.321 1.00 97.44 290 GLU A CA 1
ATOM 2327 C C . GLU A 1 290 ? -8.939 9.618 9.849 1.00 97.44 290 GLU A C 1
ATOM 2329 O O . GLU A 1 290 ? -9.469 10.258 8.934 1.00 97.44 290 GLU A O 1
ATOM 2334 N N . ILE A 1 291 ? -8.184 8.542 9.597 1.00 97.88 291 ILE A N 1
ATOM 2335 C CA . ILE A 1 291 ? -7.946 8.039 8.238 1.00 97.88 291 ILE A CA 1
ATOM 2336 C C . ILE A 1 291 ? -9.243 7.519 7.620 1.00 97.88 291 ILE A C 1
ATOM 2338 O O . ILE A 1 291 ? -9.534 7.853 6.475 1.00 97.88 291 ILE A O 1
ATOM 2342 N N . TYR A 1 292 ? -10.042 6.753 8.366 1.00 97.94 292 TYR A N 1
ATOM 2343 C CA . TYR A 1 292 ? -11.347 6.271 7.910 1.00 97.94 292 TYR A CA 1
ATOM 2344 C C . TYR A 1 292 ? -12.231 7.429 7.436 1.00 97.94 292 TYR A C 1
ATOM 2346 O O . TYR A 1 292 ? -12.768 7.378 6.329 1.00 97.94 292 TYR A O 1
ATOM 2354 N N . HIS A 1 293 ? -12.336 8.496 8.233 1.00 97.44 293 HIS A N 1
ATOM 2355 C CA . HIS A 1 293 ? -13.129 9.667 7.872 1.00 97.44 293 HIS A CA 1
ATOM 2356 C C . HIS A 1 293 ? -12.577 10.361 6.621 1.00 97.44 293 HIS A C 1
ATOM 2358 O O . HIS A 1 293 ? -13.321 10.631 5.679 1.00 97.44 293 HIS A O 1
ATOM 2364 N N . THR A 1 294 ? -11.259 10.567 6.568 1.00 98.19 294 THR A N 1
ATOM 2365 C CA . THR A 1 294 ? -10.588 11.208 5.427 1.00 98.19 294 THR A CA 1
ATOM 2366 C C . THR A 1 294 ? -10.788 10.421 4.127 1.00 98.19 294 THR A C 1
ATOM 2368 O O . THR A 1 294 ? -11.083 11.008 3.085 1.00 98.19 294 THR A O 1
ATOM 2371 N N . VAL A 1 295 ? -10.661 9.090 4.174 1.00 98.50 295 VAL A N 1
ATOM 2372 C CA . VAL A 1 295 ? -10.898 8.212 3.017 1.00 98.50 295 VAL A CA 1
ATOM 2373 C C . VAL A 1 295 ? -12.370 8.241 2.609 1.00 98.50 295 VAL A C 1
ATOM 2375 O O . VAL A 1 295 ? -12.649 8.343 1.417 1.00 98.50 295 VAL A O 1
ATOM 2378 N N . SER A 1 296 ? -13.297 8.198 3.573 1.00 98.25 296 SER A N 1
ATOM 2379 C CA . SER A 1 296 ? -14.744 8.231 3.307 1.00 98.25 296 SER A CA 1
ATOM 2380 C C . SER A 1 296 ? -15.143 9.504 2.565 1.00 98.25 296 SER A C 1
ATOM 2382 O O . SER A 1 296 ? -15.753 9.416 1.506 1.00 98.25 296 SER A O 1
ATOM 2384 N N . LEU A 1 297 ? -14.690 10.674 3.032 1.00 98.06 297 LEU A N 1
ATOM 2385 C CA . LEU A 1 297 ? -14.958 11.957 2.371 1.00 98.06 297 LEU A CA 1
ATOM 2386 C C . LEU A 1 297 ? -14.440 11.994 0.927 1.00 98.06 297 LEU A C 1
ATOM 2388 O O . LEU A 1 297 ? -15.118 12.482 0.025 1.00 98.06 297 LEU A O 1
ATOM 2392 N N . LYS A 1 298 ? -13.231 11.471 0.690 1.00 97.69 298 LYS A N 1
ATOM 2393 C CA . LYS A 1 298 ? -12.654 11.395 -0.662 1.00 97.69 298 LYS A CA 1
ATOM 2394 C C . LYS A 1 298 ? -13.437 10.439 -1.556 1.00 97.69 298 LYS A C 1
ATOM 2396 O O . LYS A 1 298 ? -13.689 10.757 -2.713 1.00 97.69 298 LYS A O 1
ATOM 2401 N N . TYR A 1 299 ? -13.820 9.283 -1.025 1.00 97.88 299 TYR A N 1
ATOM 2402 C CA . TYR A 1 299 ? -14.627 8.306 -1.745 1.00 97.88 299 TYR A CA 1
ATOM 2403 C C . TYR A 1 299 ? -16.002 8.883 -2.110 1.00 97.88 299 TYR A C 1
ATOM 2405 O O . TYR A 1 299 ? -16.377 8.845 -3.278 1.00 97.88 299 TYR A O 1
ATOM 2413 N N . GLU A 1 300 ? -16.704 9.499 -1.157 1.00 97.50 300 GLU A N 1
ATOM 2414 C CA . GLU A 1 300 ? -17.986 10.184 -1.375 1.00 97.50 300 GLU A CA 1
ATOM 2415 C C . GLU A 1 300 ? -17.869 11.303 -2.413 1.00 97.50 300 GLU A C 1
ATOM 2417 O O . GLU A 1 300 ? -18.725 11.424 -3.290 1.00 97.50 300 GLU A O 1
ATOM 2422 N N . HIS A 1 301 ? -16.780 12.080 -2.376 1.00 96.88 301 HIS A N 1
ATOM 2423 C CA . HIS A 1 301 ? -16.510 13.090 -3.394 1.00 96.88 301 HIS A CA 1
ATOM 2424 C C . HIS A 1 301 ? -16.420 12.472 -4.796 1.00 96.88 301 HIS A C 1
ATOM 2426 O O . HIS A 1 301 ? -17.088 12.960 -5.707 1.00 96.88 301 HIS A O 1
ATOM 2432 N N . ILE A 1 302 ? -15.682 11.370 -4.965 1.00 96.25 302 ILE A N 1
ATOM 2433 C CA . ILE A 1 302 ? -15.583 10.667 -6.254 1.00 96.25 302 ILE A CA 1
ATOM 2434 C C . ILE A 1 302 ? -16.958 10.146 -6.698 1.00 96.25 302 ILE A C 1
ATOM 2436 O O . ILE A 1 302 ? -17.340 10.334 -7.851 1.00 96.25 302 ILE A O 1
ATOM 2440 N N . GLN A 1 303 ? -17.736 9.545 -5.791 1.00 95.19 303 GLN A N 1
ATOM 2441 C CA . GLN A 1 303 ? -19.079 9.044 -6.114 1.00 95.19 303 GLN A CA 1
ATOM 2442 C C . GLN A 1 303 ? -20.040 10.174 -6.517 1.00 95.19 303 GLN A C 1
ATOM 2444 O O . GLN A 1 303 ? -20.818 10.009 -7.452 1.00 95.19 303 GLN A O 1
ATOM 2449 N N . SER A 1 304 ? -19.936 11.352 -5.890 1.00 95.75 304 SER A N 1
ATOM 2450 C CA . SER A 1 304 ? -20.723 12.541 -6.263 1.00 95.75 304 SER A CA 1
ATOM 2451 C C . SER A 1 304 ? -20.409 13.076 -7.666 1.00 95.75 304 SER A C 1
ATOM 2453 O O . SER A 1 304 ? -21.172 13.875 -8.204 1.00 95.75 304 SER A O 1
ATOM 2455 N N . GLN A 1 305 ? -19.280 12.662 -8.249 1.00 93.56 305 GLN A N 1
ATOM 2456 C CA . GLN A 1 305 ? -18.851 13.007 -9.603 1.00 93.56 305 GLN A CA 1
ATOM 2457 C C . GLN A 1 305 ? -19.147 11.879 -10.605 1.00 93.56 305 GLN A C 1
ATOM 2459 O O . GLN A 1 305 ? -18.416 11.742 -11.581 1.00 93.56 305 GLN A O 1
ATOM 2464 N N . ASP A 1 306 ? -20.201 11.086 -10.396 1.00 92.19 306 ASP A N 1
ATOM 2465 C CA . ASP A 1 306 ? -20.582 9.923 -11.221 1.00 92.19 306 ASP A CA 1
ATOM 2466 C C . ASP A 1 306 ? -19.493 8.837 -11.306 1.00 92.19 306 ASP A C 1
ATOM 2468 O O . ASP A 1 306 ? -19.288 8.216 -12.351 1.00 92.19 306 ASP A O 1
ATOM 2472 N N . GLY A 1 307 ? -18.771 8.620 -10.206 1.00 91.56 307 GLY A N 1
ATOM 2473 C CA . GLY A 1 307 ? -17.801 7.535 -10.087 1.00 91.56 307 GLY A CA 1
ATOM 2474 C C . GLY A 1 307 ? -16.403 7.854 -10.623 1.00 91.56 307 GLY A C 1
ATOM 2475 O O . GLY A 1 307 ? -16.089 8.942 -11.118 1.00 91.56 307 GLY A O 1
ATOM 2476 N N . LEU A 1 308 ? -15.516 6.869 -10.488 1.00 90.38 308 LEU A N 1
ATOM 2477 C CA . LEU A 1 308 ? -14.099 6.998 -10.814 1.00 90.38 308 LEU A CA 1
ATOM 2478 C C . LEU A 1 308 ? -13.862 7.138 -12.318 1.00 90.38 308 LEU A C 1
ATOM 2480 O O . LEU A 1 308 ? -12.935 7.841 -12.722 1.00 90.38 308 LEU A O 1
ATOM 2484 N N . LEU A 1 309 ? -14.672 6.482 -13.154 1.00 86.44 309 LEU A N 1
ATOM 2485 C CA . LEU A 1 309 ? -14.509 6.555 -14.604 1.00 86.44 309 LEU A CA 1
ATOM 2486 C C . LEU A 1 309 ? -14.701 7.992 -15.099 1.00 86.44 309 LEU A C 1
ATOM 2488 O O . LEU A 1 309 ? -13.868 8.494 -15.853 1.00 86.44 309 LEU A O 1
ATOM 2492 N N . ASN A 1 310 ? -15.748 8.676 -14.634 1.00 88.25 310 ASN A N 1
ATOM 2493 C CA . ASN A 1 310 ? -15.988 10.078 -14.973 1.00 88.25 310 ASN A CA 1
ATOM 2494 C C . ASN A 1 310 ? -14.906 10.989 -14.365 1.00 88.25 310 ASN A C 1
ATOM 2496 O O . ASN A 1 310 ? -14.388 11.878 -15.044 1.00 88.25 310 ASN A O 1
ATOM 2500 N N . PHE A 1 311 ? -14.489 10.718 -13.122 1.00 89.06 311 PHE A N 1
ATOM 2501 C CA . PHE A 1 311 ? -13.388 11.424 -12.452 1.00 89.06 311 PHE A CA 1
ATOM 2502 C C . PHE A 1 311 ? -12.068 11.341 -13.249 1.00 89.06 311 PHE A C 1
ATOM 2504 O O . PHE A 1 311 ? -11.348 12.333 -13.391 1.00 89.06 311 PHE A O 1
ATOM 2511 N N . TYR A 1 312 ? -11.779 10.173 -13.835 1.00 84.94 312 TYR A N 1
ATOM 2512 C CA . TYR A 1 312 ? -10.627 9.934 -14.709 1.00 84.94 312 TYR A CA 1
ATOM 2513 C C . TYR A 1 312 ? -10.773 10.607 -16.081 1.00 84.94 312 TYR A C 1
ATOM 2515 O O . TYR A 1 312 ? -9.822 11.217 -16.570 1.00 84.94 312 TYR A O 1
ATOM 2523 N N . GLN A 1 313 ? -11.959 10.534 -16.698 1.00 83.81 313 GLN A N 1
ATOM 2524 C CA . GLN A 1 313 ? -12.238 11.156 -18.000 1.00 83.81 313 GLN A CA 1
ATOM 2525 C C . GLN A 1 313 ? -12.154 12.688 -17.956 1.00 83.81 313 GLN A C 1
ATOM 2527 O O . GLN A 1 313 ? -11.769 13.309 -18.944 1.00 83.81 313 GLN A O 1
ATOM 2532 N N . LYS A 1 314 ? -12.478 13.290 -16.806 1.00 88.38 314 LYS A N 1
ATOM 2533 C CA . LYS A 1 314 ? -12.333 14.729 -16.531 1.00 88.38 314 LYS A CA 1
ATOM 2534 C C . LYS A 1 314 ? -10.921 15.130 -16.081 1.00 88.38 314 LYS A C 1
ATOM 2536 O O . LYS A 1 314 ? -10.710 16.282 -15.716 1.00 88.38 314 LYS A O 1
ATOM 2541 N N . GLU A 1 315 ? -9.975 14.191 -16.063 1.00 87.62 315 GLU A N 1
ATOM 2542 C CA . GLU A 1 315 ? -8.584 14.373 -15.623 1.00 87.62 315 GLU A CA 1
ATOM 2543 C C . GLU A 1 315 ? -8.405 14.835 -14.159 1.00 87.62 315 GLU A C 1
ATOM 2545 O O . GLU A 1 315 ? -7.314 15.257 -13.757 1.00 87.62 315 GLU A O 1
ATOM 2550 N N . GLN A 1 316 ? -9.454 14.738 -13.333 1.00 91.12 316 GLN A N 1
ATOM 2551 C CA . GLN A 1 316 ? -9.424 15.186 -11.936 1.00 91.12 316 GLN A CA 1
ATOM 2552 C C . GLN A 1 316 ? -8.474 14.313 -11.108 1.00 91.12 316 GLN A C 1
ATOM 2554 O O . GLN A 1 316 ? -7.623 14.837 -10.387 1.00 91.12 316 GLN A O 1
ATOM 2559 N N . LEU A 1 317 ? -8.525 12.992 -11.312 1.00 90.69 317 LEU A N 1
ATOM 2560 C CA . LEU A 1 317 ? -7.628 12.030 -10.666 1.00 90.69 317 LEU A CA 1
ATOM 2561 C C . LEU A 1 317 ? -6.148 12.366 -10.905 1.00 90.69 317 LEU A C 1
ATOM 2563 O O . LEU A 1 317 ? -5.337 12.412 -9.978 1.00 90.69 317 LEU A O 1
ATOM 2567 N N . GLN A 1 318 ? -5.784 12.625 -12.160 1.00 89.06 318 GLN A N 1
ATOM 2568 C CA . GLN A 1 318 ? -4.416 12.930 -12.567 1.00 89.06 318 GLN A CA 1
ATOM 2569 C C . GLN A 1 318 ? -3.954 14.265 -11.983 1.00 89.06 318 GLN A C 1
ATOM 2571 O O . GLN A 1 318 ? -2.803 14.387 -11.550 1.00 89.06 318 GLN A O 1
ATOM 2576 N N . TRP A 1 319 ? -4.839 15.264 -11.958 1.00 91.88 319 TRP A N 1
ATOM 2577 C CA . TRP A 1 319 ? -4.544 16.564 -11.371 1.00 91.88 319 TRP A CA 1
ATOM 2578 C C . TRP A 1 319 ? -4.293 16.468 -9.861 1.00 91.88 319 TRP A C 1
ATOM 2580 O O . TRP A 1 319 ? -3.282 16.996 -9.385 1.00 91.88 319 TRP A O 1
ATOM 2590 N N . GLU A 1 320 ? -5.141 15.750 -9.120 1.00 93.88 320 GLU A N 1
ATOM 2591 C CA . GLU A 1 320 ? -4.979 15.556 -7.674 1.00 93.88 320 GLU A CA 1
ATOM 2592 C C . GLU A 1 320 ? -3.675 14.827 -7.346 1.00 93.88 320 GLU A C 1
ATOM 2594 O O . GLU A 1 320 ? -2.890 15.295 -6.516 1.00 93.88 320 GLU A O 1
ATOM 2599 N N . ILE A 1 321 ? -3.377 13.743 -8.069 1.00 94.25 321 ILE A N 1
ATOM 2600 C CA . ILE A 1 321 ? -2.121 12.993 -7.926 1.00 94.25 321 ILE A CA 1
ATOM 2601 C C . ILE A 1 321 ? -0.914 13.883 -8.230 1.00 94.25 321 ILE A C 1
ATOM 2603 O O . ILE A 1 321 ? 0.067 13.878 -7.489 1.00 94.25 321 ILE A O 1
ATOM 2607 N N . LYS A 1 322 ? -0.970 14.692 -9.294 1.00 93.69 322 LYS A N 1
ATOM 2608 C CA . LYS A 1 322 ? 0.122 15.608 -9.654 1.00 93.69 322 LYS A CA 1
ATOM 2609 C C . LYS A 1 322 ? 0.345 16.673 -8.582 1.00 93.69 322 LYS A C 1
ATOM 2611 O O . LYS A 1 322 ? 1.497 16.986 -8.268 1.00 93.69 322 LYS A O 1
ATOM 2616 N N . ARG A 1 323 ? -0.736 17.236 -8.033 1.00 94.38 323 ARG A N 1
ATOM 2617 C CA . ARG A 1 323 ? -0.683 18.227 -6.952 1.00 94.38 323 ARG A CA 1
ATOM 2618 C C . ARG A 1 323 ? -0.064 17.621 -5.695 1.00 94.38 323 ARG A C 1
ATOM 2620 O O . ARG A 1 323 ? 0.850 18.226 -5.134 1.00 94.38 323 ARG A O 1
ATOM 2627 N N . GLN A 1 324 ? -0.508 16.427 -5.307 1.00 95.44 324 GLN A N 1
ATOM 2628 C CA . GLN A 1 324 ? 0.017 15.721 -4.142 1.00 95.44 324 GLN A CA 1
ATOM 2629 C C . GLN A 1 324 ? 1.490 15.335 -4.324 1.00 95.44 324 GLN A C 1
ATOM 2631 O O . GLN A 1 324 ? 2.302 15.621 -3.449 1.00 95.44 324 GLN A O 1
ATOM 2636 N N . ASN A 1 325 ? 1.862 14.807 -5.495 1.00 95.56 325 ASN A N 1
ATOM 2637 C CA . ASN A 1 325 ? 3.251 14.491 -5.830 1.00 95.56 325 ASN A CA 1
ATOM 2638 C C . ASN A 1 325 ? 4.172 15.700 -5.680 1.00 95.56 325 ASN A C 1
ATOM 2640 O O . ASN A 1 325 ? 5.275 15.573 -5.163 1.00 95.56 325 ASN A O 1
ATOM 2644 N N . LYS A 1 326 ? 3.749 16.870 -6.179 1.00 95.88 326 LYS A N 1
ATOM 2645 C CA . LYS A 1 326 ? 4.562 18.089 -6.096 1.00 95.88 326 LYS A CA 1
ATOM 2646 C C . LYS A 1 326 ? 4.831 18.464 -4.641 1.00 95.88 326 LYS A C 1
ATOM 2648 O O . LYS A 1 326 ? 5.962 18.802 -4.316 1.00 95.88 326 LYS A O 1
ATOM 2653 N N . ARG A 1 327 ? 3.805 18.394 -3.793 1.00 94.69 327 ARG A N 1
ATOM 2654 C CA . ARG A 1 327 ? 3.930 18.698 -2.368 1.00 94.69 327 ARG A CA 1
ATOM 2655 C C . ARG A 1 327 ? 4.864 17.714 -1.663 1.00 94.69 327 ARG A C 1
ATOM 2657 O O . ARG A 1 327 ? 5.803 18.149 -1.014 1.00 94.69 327 ARG A O 1
ATOM 2664 N N . GLU A 1 328 ? 4.647 16.412 -1.849 1.00 95.00 328 GLU A N 1
ATOM 2665 C CA . GLU A 1 328 ? 5.489 15.377 -1.234 1.00 95.00 328 GLU A CA 1
ATOM 2666 C C . GLU A 1 328 ? 6.947 15.473 -1.706 1.00 95.00 328 GLU A C 1
ATOM 2668 O O . GLU A 1 328 ? 7.855 15.338 -0.895 1.00 95.00 328 GLU A O 1
ATOM 2673 N N . GLN A 1 329 ? 7.186 15.763 -2.991 1.00 96.88 329 GLN A N 1
ATOM 2674 C CA . GLN A 1 329 ? 8.541 15.975 -3.506 1.00 96.88 329 GLN A CA 1
ATOM 2675 C C . GLN A 1 329 ? 9.224 17.166 -2.824 1.00 96.88 329 GLN A C 1
ATOM 2677 O O . GLN A 1 329 ? 10.377 17.053 -2.438 1.00 96.88 329 GLN A O 1
ATOM 2682 N N . GLN A 1 330 ? 8.520 18.287 -2.645 1.00 95.94 330 GLN A N 1
ATOM 2683 C CA . GLN A 1 330 ? 9.072 19.462 -1.962 1.00 95.94 330 GLN A CA 1
ATOM 2684 C C . GLN A 1 330 ? 9.406 19.170 -0.495 1.00 95.94 330 GLN A C 1
ATOM 2686 O O . GLN A 1 330 ? 10.459 19.582 -0.016 1.00 95.94 330 GLN A O 1
ATOM 2691 N N . GLU A 1 331 ? 8.521 18.456 0.206 1.00 94.06 331 GLU A N 1
ATOM 2692 C CA . GLU A 1 331 ? 8.746 18.025 1.591 1.00 94.06 331 GLU A CA 1
ATOM 2693 C C . GLU A 1 331 ? 9.954 17.075 1.678 1.00 94.06 331 GLU A C 1
ATOM 2695 O O . GLU A 1 331 ? 10.806 17.236 2.548 1.00 94.06 331 GLU A O 1
ATOM 2700 N N . PHE A 1 332 ? 10.075 16.134 0.741 1.00 95.56 332 PHE A N 1
ATOM 2701 C CA . PHE A 1 332 ? 11.197 15.200 0.665 1.00 95.56 332 PHE A CA 1
ATOM 2702 C C . PHE A 1 332 ? 12.531 15.895 0.347 1.00 95.56 332 PHE A C 1
ATOM 2704 O O . PHE A 1 332 ? 13.525 15.658 1.029 1.00 95.56 332 PHE A O 1
ATOM 2711 N N . ASP A 1 333 ? 12.557 16.793 -0.640 1.00 96.19 333 ASP A N 1
ATOM 2712 C CA . ASP A 1 333 ? 13.763 17.545 -1.006 1.00 96.19 333 ASP A CA 1
ATOM 2713 C C . ASP A 1 333 ? 14.248 18.413 0.173 1.00 96.19 333 ASP A C 1
ATOM 2715 O O . ASP A 1 333 ? 15.448 18.493 0.439 1.00 96.19 333 ASP A O 1
ATOM 2719 N N . ALA A 1 334 ? 13.318 19.014 0.928 1.00 95.62 334 ALA A N 1
ATOM 2720 C CA . ALA A 1 334 ? 13.638 19.766 2.141 1.00 95.62 334 ALA A CA 1
ATOM 2721 C C . ALA A 1 334 ? 14.247 18.877 3.240 1.00 95.62 334 ALA A C 1
ATOM 2723 O O . ALA A 1 334 ? 15.220 19.286 3.872 1.00 95.62 334 ALA A O 1
ATOM 2724 N N . GLN A 1 335 ? 13.736 17.652 3.424 1.00 94.50 335 GLN A N 1
ATOM 2725 C CA . GLN A 1 335 ? 14.296 16.681 4.375 1.00 94.50 335 GLN A CA 1
ATOM 2726 C C . GLN A 1 335 ? 15.729 16.280 4.015 1.00 94.50 335 GLN A C 1
ATOM 2728 O O . GLN A 1 335 ? 16.568 16.156 4.906 1.00 94.50 335 GLN A O 1
ATOM 2733 N N . LEU A 1 336 ? 16.035 16.098 2.725 1.00 94.75 336 LEU A N 1
ATOM 2734 C CA . LEU A 1 336 ? 17.405 15.805 2.292 1.00 94.75 336 LEU A CA 1
ATOM 2735 C C . LEU A 1 336 ? 18.357 16.958 2.629 1.00 94.75 336 LEU A C 1
ATOM 2737 O O . LEU A 1 336 ? 19.437 16.717 3.166 1.00 94.75 336 LEU A O 1
ATOM 2741 N N . ILE A 1 337 ? 17.935 18.202 2.376 1.00 94.25 337 ILE A N 1
ATOM 2742 C CA . ILE A 1 337 ? 18.720 19.402 2.702 1.00 94.25 337 ILE A CA 1
ATOM 2743 C C . ILE A 1 337 ? 18.952 19.514 4.214 1.00 94.25 337 ILE A C 1
ATOM 2745 O O . ILE A 1 337 ? 20.083 19.742 4.639 1.00 94.25 337 ILE A O 1
ATOM 2749 N N . GLU A 1 338 ? 17.910 19.328 5.028 1.00 95.62 338 GLU A N 1
ATOM 2750 C CA . GLU A 1 338 ? 18.007 19.378 6.494 1.00 95.62 338 GLU A CA 1
ATOM 2751 C C . GLU A 1 338 ? 18.932 18.285 7.047 1.00 95.62 338 GLU A C 1
ATOM 2753 O O . GLU A 1 338 ? 19.720 18.534 7.958 1.00 95.62 338 GLU A O 1
ATOM 2758 N N . ALA A 1 339 ? 18.902 17.094 6.444 1.00 93.88 339 ALA A N 1
ATOM 2759 C CA . ALA A 1 339 ? 19.800 15.992 6.775 1.00 93.88 339 ALA A CA 1
ATOM 2760 C C . ALA A 1 339 ? 21.237 16.185 6.247 1.00 93.88 339 ALA A C 1
ATOM 2762 O O . ALA A 1 339 ? 22.094 15.333 6.486 1.00 93.88 339 ALA A O 1
ATOM 2763 N N . GLY A 1 340 ? 21.512 17.269 5.512 1.00 94.38 340 GLY A N 1
ATOM 2764 C CA . GLY A 1 340 ? 22.811 17.524 4.891 1.00 94.38 340 GLY A CA 1
ATOM 2765 C C . GLY A 1 340 ? 23.167 16.524 3.788 1.00 94.38 340 GLY A C 1
ATOM 2766 O O . GLY A 1 340 ? 24.347 16.333 3.505 1.00 94.38 340 GLY A O 1
ATOM 2767 N N . ILE A 1 341 ? 22.179 15.866 3.179 1.00 93.75 341 ILE A N 1
ATOM 2768 C CA . ILE A 1 341 ? 22.361 14.899 2.093 1.00 93.75 341 ILE A CA 1
ATOM 2769 C C . ILE A 1 341 ? 22.323 15.662 0.771 1.00 93.75 341 ILE A C 1
ATOM 2771 O O . ILE A 1 341 ? 21.285 16.200 0.381 1.00 93.75 341 ILE A O 1
ATOM 2775 N N . THR A 1 342 ? 23.448 15.695 0.060 1.00 92.75 342 THR A N 1
ATOM 2776 C CA . THR A 1 342 ? 23.572 16.385 -1.227 1.00 92.75 342 THR A CA 1
ATOM 2777 C C . THR A 1 342 ? 24.124 15.452 -2.306 1.00 92.75 342 THR A C 1
ATOM 2779 O O . THR A 1 342 ? 24.789 14.458 -1.991 1.00 92.75 342 THR A O 1
ATOM 2782 N N . PRO A 1 343 ? 23.864 15.732 -3.595 1.00 92.00 343 PRO A N 1
ATOM 2783 C CA . PRO A 1 343 ? 24.424 14.943 -4.687 1.00 92.00 343 PRO A CA 1
ATOM 2784 C C . PRO A 1 343 ? 25.954 14.813 -4.639 1.00 92.00 343 PRO A C 1
ATOM 2786 O O . PRO A 1 343 ? 26.479 13.773 -5.029 1.00 92.00 343 PRO A O 1
ATOM 2789 N N . GLU A 1 344 ? 26.650 15.823 -4.110 1.00 88.12 344 GLU A N 1
ATOM 2790 C CA . GLU A 1 344 ? 28.112 15.895 -4.033 1.00 88.12 344 GLU A CA 1
ATOM 2791 C C . GLU A 1 344 ? 28.706 15.012 -2.926 1.00 88.12 344 GLU A C 1
ATOM 2793 O O . GLU A 1 344 ? 29.846 14.562 -3.041 1.00 88.12 344 GLU A O 1
ATOM 2798 N N . ASN A 1 345 ? 27.958 14.762 -1.845 1.00 89.75 345 ASN A N 1
ATOM 2799 C CA . ASN A 1 345 ? 28.437 13.989 -0.693 1.00 89.75 345 ASN A CA 1
ATOM 2800 C C . ASN A 1 345 ? 27.842 12.575 -0.602 1.00 89.75 345 ASN A C 1
ATOM 2802 O O . ASN A 1 345 ? 28.115 11.848 0.355 1.00 89.75 345 ASN A O 1
ATOM 2806 N N . THR A 1 346 ? 27.042 12.177 -1.594 1.00 91.56 346 THR A N 1
ATOM 2807 C CA . THR A 1 346 ? 26.304 10.915 -1.581 1.00 91.56 346 THR A CA 1
ATOM 2808 C C . THR A 1 346 ? 26.684 10.037 -2.765 1.00 91.56 346 THR A C 1
ATOM 2810 O O . THR A 1 346 ? 26.547 10.414 -3.925 1.00 91.56 346 THR A O 1
ATOM 2813 N N . HIS A 1 347 ? 27.101 8.805 -2.478 1.00 92.62 347 HIS A N 1
ATOM 2814 C CA . HIS A 1 347 ? 27.424 7.826 -3.512 1.00 92.62 347 HIS A CA 1
ATOM 2815 C C . HIS A 1 347 ? 26.201 7.004 -3.917 1.00 92.62 347 HIS A C 1
ATOM 2817 O O . HIS A 1 347 ? 25.488 6.468 -3.068 1.00 92.62 347 HIS A O 1
ATOM 2823 N N . ILE A 1 348 ? 26.015 6.820 -5.223 1.00 93.88 348 ILE A N 1
ATOM 2824 C CA . ILE A 1 348 ? 24.948 5.996 -5.802 1.00 93.88 348 ILE A CA 1
ATOM 2825 C C . ILE A 1 348 ? 25.522 4.793 -6.565 1.00 93.88 348 ILE A C 1
ATOM 2827 O O . ILE A 1 348 ? 26.695 4.758 -6.947 1.00 93.88 348 ILE A O 1
ATOM 2831 N N . TYR A 1 349 ? 24.725 3.746 -6.757 1.00 92.25 349 TYR A N 1
ATOM 2832 C CA . TYR A 1 349 ? 25.054 2.677 -7.703 1.00 92.25 349 TYR A CA 1
ATOM 2833 C C . TYR A 1 349 ? 24.959 3.221 -9.133 1.00 92.25 349 TYR A C 1
ATOM 2835 O O . TYR A 1 349 ? 23.889 3.686 -9.508 1.00 92.25 349 TYR A O 1
ATOM 2843 N N . GLY A 1 350 ? 26.056 3.165 -9.898 1.00 88.88 350 GLY A N 1
ATOM 2844 C CA . GLY A 1 350 ? 26.119 3.625 -11.290 1.00 88.88 350 GLY A CA 1
ATOM 2845 C C . GLY A 1 350 ? 25.589 2.597 -12.291 1.00 88.88 350 GLY A C 1
ATOM 2846 O O . GLY A 1 350 ? 25.234 1.477 -11.906 1.00 88.88 350 GLY A O 1
ATOM 2847 N N . GLU A 1 351 ? 25.555 2.982 -13.570 1.00 89.69 351 GLU A N 1
ATOM 2848 C CA . GLU A 1 351 ? 25.021 2.186 -14.688 1.00 89.69 351 GLU A CA 1
ATOM 2849 C C . GLU A 1 351 ? 25.610 0.773 -14.766 1.00 89.69 351 GLU A C 1
ATOM 2851 O O . GLU A 1 351 ? 24.895 -0.184 -15.061 1.00 89.69 351 GLU A O 1
ATOM 2856 N N . GLU A 1 352 ? 26.882 0.608 -14.402 1.00 90.00 352 GLU A N 1
ATOM 2857 C CA . GLU A 1 352 ? 27.588 -0.674 -14.378 1.00 90.00 352 GLU A CA 1
ATOM 2858 C C . GLU A 1 352 ? 26.993 -1.694 -13.389 1.00 90.00 352 GLU A C 1
ATOM 2860 O O . GLU A 1 352 ? 27.274 -2.890 -13.471 1.00 90.00 352 GLU A O 1
ATOM 2865 N N . HIS A 1 353 ? 26.149 -1.243 -12.455 1.00 88.06 353 HIS A N 1
ATOM 2866 C CA . HIS A 1 353 ? 25.475 -2.090 -11.470 1.00 88.06 353 HIS A CA 1
ATOM 2867 C C . HIS A 1 353 ? 24.018 -2.417 -11.830 1.00 88.06 353 HIS A C 1
ATOM 2869 O O . HIS A 1 353 ? 23.382 -3.166 -11.076 1.00 88.06 353 HIS A O 1
ATOM 2875 N N . TRP A 1 354 ? 23.463 -1.838 -12.899 1.00 90.56 354 TRP A N 1
ATOM 2876 C CA . TRP A 1 354 ? 22.041 -1.943 -13.229 1.00 90.56 354 TRP A CA 1
ATOM 2877 C C . TRP A 1 354 ? 21.797 -3.017 -14.288 1.00 90.56 354 TRP A C 1
ATOM 2879 O O . TRP A 1 354 ? 22.414 -3.033 -15.347 1.00 90.56 354 TRP A O 1
ATOM 2889 N N . ASN A 1 355 ? 20.841 -3.902 -14.022 1.00 91.56 355 ASN A N 1
ATOM 2890 C CA . ASN A 1 355 ? 20.282 -4.785 -15.050 1.00 91.56 355 ASN A CA 1
ATOM 2891 C C . ASN A 1 355 ? 18.934 -4.266 -15.556 1.00 91.56 355 ASN A C 1
ATOM 2893 O O . ASN A 1 355 ? 18.533 -4.542 -16.683 1.00 91.56 355 ASN A O 1
ATOM 2897 N N . LEU A 1 356 ? 18.237 -3.515 -14.706 1.00 86.88 356 LEU A N 1
ATOM 2898 C CA . LEU A 1 356 ? 16.953 -2.901 -14.982 1.00 86.88 356 LEU A CA 1
ATOM 2899 C C . LEU A 1 356 ? 17.127 -1.389 -14.914 1.00 86.88 356 LEU A C 1
ATOM 2901 O O . LEU A 1 356 ? 17.646 -0.866 -13.929 1.00 86.88 356 LEU A O 1
ATOM 2905 N N . TYR A 1 357 ? 16.679 -0.687 -15.954 1.00 87.75 357 TYR A N 1
ATOM 2906 C CA . TYR A 1 357 ? 16.730 0.771 -15.983 1.00 87.75 357 TYR A CA 1
ATOM 2907 C C . TYR A 1 357 ? 15.880 1.353 -14.833 1.00 87.75 357 TYR A C 1
ATOM 2909 O O . TYR A 1 357 ? 14.662 1.152 -14.842 1.00 87.75 357 TYR A O 1
ATOM 2917 N N . PRO A 1 358 ? 16.479 2.066 -13.857 1.00 86.44 358 PRO A N 1
ATOM 2918 C CA . PRO A 1 358 ? 15.820 2.395 -12.589 1.00 86.44 358 PRO A CA 1
ATOM 2919 C C . PRO A 1 358 ? 15.011 3.699 -12.627 1.00 86.44 358 PRO A C 1
ATOM 2921 O O . PRO A 1 358 ? 14.459 4.121 -11.605 1.00 86.44 358 PRO A O 1
ATOM 2924 N N . PHE A 1 359 ? 14.971 4.377 -13.776 1.00 88.88 359 PHE A N 1
ATOM 2925 C CA . PHE A 1 359 ? 14.286 5.654 -13.933 1.00 88.88 359 PHE A CA 1
ATOM 2926 C C . PHE A 1 359 ? 13.025 5.532 -14.773 1.00 88.88 359 PHE A C 1
ATOM 2928 O O . PHE A 1 359 ? 12.852 4.637 -15.604 1.00 88.88 359 PHE A O 1
ATOM 2935 N N . THR A 1 360 ? 12.147 6.503 -14.570 1.00 84.25 360 THR A N 1
ATOM 2936 C CA . THR A 1 360 ? 10.909 6.629 -15.328 1.00 84.25 360 THR A CA 1
ATOM 2937 C C . THR A 1 360 ? 11.211 6.804 -16.819 1.00 84.25 360 THR A C 1
ATOM 2939 O O . THR A 1 360 ? 11.837 7.786 -17.223 1.00 84.25 360 THR A O 1
ATOM 2942 N N . LYS A 1 361 ? 10.750 5.868 -17.656 1.00 77.94 361 LYS A N 1
ATOM 2943 C CA . LYS A 1 361 ? 10.880 5.970 -19.118 1.00 77.94 361 LYS A CA 1
ATOM 2944 C C . LYS A 1 361 ? 9.913 7.020 -19.668 1.00 77.94 361 LYS A C 1
ATOM 2946 O O . LYS A 1 361 ? 8.785 7.148 -19.193 1.00 77.94 361 LYS A O 1
ATOM 2951 N N . LYS A 1 362 ? 10.333 7.748 -20.707 1.00 70.19 362 LYS A N 1
ATOM 2952 C CA . LYS A 1 362 ? 9.428 8.633 -21.454 1.00 70.19 362 LYS A CA 1
ATOM 2953 C C . LYS A 1 362 ? 8.403 7.784 -22.205 1.00 70.19 362 LYS A C 1
ATOM 2955 O O . LYS A 1 362 ? 8.772 6.872 -22.942 1.00 70.19 362 LYS A O 1
ATOM 2960 N N . LEU A 1 363 ? 7.125 8.090 -22.013 1.00 66.00 363 LEU A N 1
ATOM 2961 C CA . LEU A 1 363 ? 6.046 7.509 -22.803 1.00 66.00 363 LEU A CA 1
ATOM 2962 C C . LEU A 1 363 ? 5.981 8.234 -24.146 1.00 66.00 363 LEU A C 1
ATOM 2964 O O . LEU A 1 363 ? 5.719 9.431 -24.191 1.00 66.00 363 LEU A O 1
ATOM 2968 N N . ASN A 1 364 ? 6.218 7.495 -25.227 1.00 57.47 364 ASN A N 1
ATOM 2969 C CA . ASN A 1 364 ? 6.135 8.008 -26.599 1.00 57.47 364 ASN A CA 1
ATOM 2970 C C . ASN A 1 364 ? 4.758 7.755 -27.242 1.00 57.47 364 ASN A C 1
ATOM 2972 O O . ASN A 1 364 ? 4.583 7.978 -28.436 1.00 57.47 364 ASN A O 1
ATOM 2976 N N . ALA A 1 365 ? 3.791 7.249 -26.474 1.00 61.31 365 ALA A N 1
ATOM 2977 C CA . ALA A 1 365 ? 2.477 6.887 -26.980 1.00 61.31 365 ALA A CA 1
ATOM 2978 C C . ALA A 1 365 ? 1.470 8.030 -26.821 1.00 61.31 365 ALA A C 1
ATOM 2980 O O . ALA A 1 365 ? 1.408 8.676 -25.776 1.00 61.31 365 ALA A O 1
ATOM 2981 N N . ILE A 1 366 ? 0.643 8.228 -27.848 1.00 55.97 366 ILE A N 1
ATOM 2982 C CA . ILE A 1 366 ? -0.516 9.119 -27.795 1.00 55.97 366 ILE A CA 1
ATOM 2983 C C . ILE A 1 366 ? -1.625 8.371 -27.055 1.00 55.97 366 ILE A C 1
ATOM 2985 O O . ILE A 1 366 ? -2.211 7.431 -27.590 1.00 55.97 366 ILE A O 1
ATOM 2989 N N . THR A 1 367 ? -1.900 8.761 -25.815 1.00 64.75 367 THR A N 1
ATOM 2990 C CA . THR A 1 367 ? -3.014 8.226 -25.028 1.00 64.75 367 THR A CA 1
ATOM 2991 C C . THR A 1 367 ? -4.162 9.231 -25.006 1.00 64.75 367 THR A C 1
ATOM 2993 O O . THR A 1 367 ? -3.941 10.439 -24.993 1.00 64.75 367 THR A O 1
ATOM 2996 N N . LYS A 1 368 ? -5.408 8.738 -24.995 1.00 64.94 368 LYS A N 1
ATOM 2997 C CA . LYS A 1 368 ? -6.613 9.588 -24.934 1.00 64.94 368 LYS A CA 1
ATOM 2998 C C . LYS A 1 368 ? -6.685 10.424 -23.646 1.00 64.94 368 LYS A C 1
ATOM 3000 O O . LYS A 1 368 ? -7.264 11.500 -23.659 1.00 64.94 368 LYS A O 1
ATOM 3005 N N . PHE A 1 369 ? -6.091 9.920 -22.567 1.00 66.38 369 PHE A N 1
ATOM 3006 C CA . PHE A 1 369 ? -5.988 10.575 -21.265 1.00 66.38 369 PHE A CA 1
ATOM 3007 C C . PHE A 1 369 ? -4.549 10.487 -20.763 1.00 66.38 369 PHE A C 1
ATOM 3009 O O . PHE A 1 369 ? -3.815 9.570 -21.149 1.00 66.38 369 PHE A O 1
ATOM 3016 N N . PHE A 1 370 ? -4.140 11.399 -19.879 1.00 68.81 370 PHE A N 1
ATOM 3017 C CA . PHE A 1 370 ? -2.818 11.320 -19.258 1.00 68.81 370 PHE A CA 1
ATOM 3018 C C . PHE A 1 370 ? -2.672 10.018 -18.447 1.00 68.81 370 PHE A C 1
ATOM 3020 O O . PHE A 1 370 ? -3.497 9.751 -17.563 1.00 68.81 370 PHE A O 1
ATOM 3027 N N . PRO A 1 371 ? -1.638 9.201 -18.721 1.00 76.25 371 PRO A N 1
ATOM 3028 C CA . PRO A 1 371 ? -1.414 7.966 -17.991 1.00 76.25 371 PRO A CA 1
ATOM 3029 C C . PRO A 1 371 ? -0.865 8.263 -16.594 1.00 76.25 371 PRO A C 1
ATOM 3031 O O . PRO A 1 371 ? -0.183 9.267 -16.366 1.00 76.25 371 PRO A O 1
ATOM 3034 N N . LEU A 1 372 ? -1.129 7.354 -15.658 1.00 81.38 372 LEU A N 1
ATOM 3035 C CA . LEU A 1 372 ? -0.471 7.365 -14.358 1.00 81.38 372 LEU A CA 1
ATOM 3036 C C . LEU A 1 372 ? 0.938 6.811 -14.518 1.00 81.38 372 LEU A C 1
ATOM 3038 O O . LEU A 1 372 ? 1.128 5.676 -14.944 1.00 81.38 372 LEU A O 1
ATOM 3042 N N . ILE A 1 373 ? 1.924 7.640 -14.196 1.00 83.88 373 ILE A N 1
ATOM 3043 C CA . ILE A 1 373 ? 3.337 7.321 -14.369 1.00 83.88 373 ILE A CA 1
ATOM 3044 C C . ILE A 1 373 ? 3.968 7.266 -12.981 1.00 83.88 373 ILE A C 1
ATOM 3046 O O . ILE A 1 373 ? 3.935 8.296 -12.303 1.00 83.88 373 ILE A O 1
ATOM 3050 N N . PRO A 1 374 ? 4.551 6.126 -12.567 1.00 88.94 374 PRO A N 1
ATOM 3051 C CA . PRO A 1 374 ? 5.335 6.032 -11.341 1.00 88.94 374 PRO A CA 1
ATOM 3052 C C . PRO A 1 374 ? 6.436 7.096 -11.263 1.00 88.94 374 PRO A C 1
ATOM 3054 O O . PRO A 1 374 ? 7.099 7.372 -12.261 1.00 88.94 374 PRO A O 1
ATOM 3057 N N . LYS A 1 375 ? 6.638 7.693 -10.085 1.00 89.88 375 LYS A N 1
ATOM 3058 C CA . LYS A 1 375 ? 7.619 8.762 -9.842 1.00 89.88 375 LYS A CA 1
ATOM 3059 C C . LYS A 1 375 ? 8.344 8.544 -8.521 1.00 89.88 375 LYS A C 1
ATOM 3061 O O . LYS A 1 375 ? 7.798 8.829 -7.451 1.00 89.88 375 LYS A O 1
ATOM 3066 N N . ARG A 1 376 ? 9.596 8.078 -8.602 1.00 94.69 376 ARG A N 1
ATOM 3067 C CA . ARG A 1 376 ? 10.468 7.943 -7.426 1.00 94.69 376 ARG A CA 1
ATOM 3068 C C . ARG A 1 376 ? 10.883 9.314 -6.905 1.00 94.69 376 ARG A C 1
ATOM 3070 O O . ARG A 1 376 ? 11.306 10.158 -7.691 1.00 94.69 376 ARG A O 1
ATOM 3077 N N . LEU A 1 377 ? 10.817 9.502 -5.589 1.00 95.94 377 LEU A N 1
ATOM 3078 C CA . LEU A 1 377 ? 11.205 10.759 -4.937 1.00 95.94 377 LEU A CA 1
ATOM 3079 C C . LEU A 1 377 ? 12.711 11.028 -5.080 1.00 95.94 377 LEU A C 1
ATOM 3081 O O . LEU A 1 377 ? 13.126 12.157 -5.329 1.00 95.94 377 LEU A O 1
ATOM 3085 N N . TRP A 1 378 ? 13.520 9.967 -5.036 1.00 96.31 378 TRP A N 1
ATOM 3086 C CA . TRP A 1 378 ? 14.973 10.026 -5.209 1.00 96.31 378 TRP A CA 1
ATOM 3087 C C . TRP A 1 378 ? 15.435 10.306 -6.645 1.00 96.31 378 TRP A C 1
ATOM 3089 O O . TRP A 1 378 ? 16.595 10.648 -6.854 1.00 96.31 378 TRP A O 1
ATOM 3099 N N . GLN A 1 379 ? 14.565 10.179 -7.654 1.00 94.88 379 GLN A N 1
ATOM 3100 C CA . GLN A 1 379 ? 14.990 10.194 -9.059 1.00 94.88 379 GLN A CA 1
ATOM 3101 C C . GLN A 1 379 ? 15.706 11.495 -9.457 1.00 94.88 379 GLN A C 1
ATOM 3103 O O . GLN A 1 379 ? 16.715 11.443 -10.155 1.00 94.88 379 GLN A O 1
ATOM 3108 N N . ASN A 1 380 ? 15.205 12.662 -9.037 1.00 93.69 380 ASN A N 1
ATOM 3109 C CA . ASN A 1 380 ? 15.832 13.943 -9.390 1.00 93.69 380 ASN A CA 1
ATOM 3110 C C . ASN A 1 380 ? 17.220 14.092 -8.752 1.00 93.69 380 ASN A C 1
ATOM 3112 O O . ASN A 1 380 ? 18.153 14.556 -9.409 1.00 93.69 380 ASN A O 1
ATOM 3116 N N . PHE A 1 381 ? 17.345 13.666 -7.494 1.00 95.06 381 PHE A N 1
ATOM 3117 C CA . PHE A 1 381 ? 18.603 13.644 -6.756 1.00 95.06 381 PHE A CA 1
ATOM 3118 C C . PHE A 1 381 ? 19.629 12.756 -7.468 1.00 95.06 381 PHE A C 1
ATOM 3120 O O . PHE A 1 381 ? 20.703 13.216 -7.841 1.00 95.06 381 PHE A O 1
ATOM 3127 N N . GLU A 1 382 ? 19.253 11.511 -7.764 1.00 94.94 382 GLU A N 1
ATOM 3128 C CA . GLU A 1 382 ? 20.126 10.525 -8.406 1.00 94.94 382 GLU A CA 1
ATOM 3129 C C . GLU A 1 382 ? 20.561 10.962 -9.810 1.00 94.94 382 GLU A C 1
ATOM 3131 O O . GLU A 1 382 ? 21.736 10.862 -10.148 1.00 94.94 382 GLU A O 1
ATOM 3136 N N . LEU A 1 383 ? 19.647 11.507 -10.624 1.00 93.25 383 LEU A N 1
ATOM 3137 C CA . LEU A 1 383 ? 19.992 12.041 -11.947 1.00 93.25 383 LEU A CA 1
ATOM 3138 C C . LEU A 1 383 ? 20.954 13.232 -11.870 1.00 93.25 383 LEU A C 1
ATOM 3140 O O . LEU A 1 383 ? 21.709 13.461 -12.813 1.00 93.25 383 LEU A O 1
ATOM 3144 N N . THR A 1 384 ? 20.917 14.001 -10.782 1.00 92.56 384 THR A N 1
ATOM 3145 C CA . THR A 1 384 ? 21.857 15.104 -10.552 1.00 92.56 384 THR A CA 1
ATOM 3146 C C . THR A 1 384 ? 23.226 14.560 -10.155 1.00 92.56 384 THR A C 1
ATOM 3148 O O . THR A 1 384 ? 24.212 14.951 -10.774 1.00 92.56 384 THR A O 1
ATOM 3151 N N . SER A 1 385 ? 23.281 13.583 -9.240 1.00 89.69 385 SER A N 1
ATOM 3152 C CA . SER A 1 385 ? 24.522 12.884 -8.872 1.00 89.69 385 SER A CA 1
ATOM 3153 C C . SER A 1 385 ? 25.209 12.237 -10.079 1.00 89.69 385 SER A C 1
ATOM 3155 O O . SER A 1 385 ? 26.421 12.341 -10.207 1.00 89.69 385 SER A O 1
ATOM 3157 N N . ILE A 1 386 ? 24.454 11.623 -11.003 1.00 89.00 386 ILE A N 1
ATOM 3158 C CA . ILE A 1 386 ? 25.020 11.010 -12.225 1.00 89.00 386 ILE A CA 1
ATOM 3159 C C . ILE A 1 386 ? 25.652 12.054 -13.146 1.00 89.00 386 ILE A C 1
ATOM 3161 O O . ILE A 1 386 ? 26.664 11.779 -13.768 1.00 89.00 386 ILE A O 1
ATOM 3165 N N . LYS A 1 387 ? 25.053 13.243 -13.269 1.00 86.31 387 LYS A N 1
ATOM 3166 C CA . LYS A 1 387 ? 25.576 14.304 -14.147 1.00 86.31 387 LYS A CA 1
ATOM 3167 C C . LYS A 1 387 ? 26.829 14.982 -13.597 1.00 86.31 387 LYS A C 1
ATOM 3169 O O . LYS A 1 387 ? 27.523 15.646 -14.360 1.00 86.31 387 LYS A O 1
ATOM 3174 N N . GLN A 1 388 ? 27.028 14.915 -12.283 1.00 78.12 388 GLN A N 1
ATOM 3175 C CA . GLN A 1 388 ? 28.163 15.519 -11.587 1.00 78.12 388 GLN A CA 1
ATOM 3176 C C . GLN A 1 388 ? 29.345 14.550 -11.421 1.00 78.12 388 GLN A C 1
ATOM 3178 O O . GLN A 1 388 ? 30.461 15.020 -11.201 1.00 78.12 388 GLN A O 1
ATOM 3183 N N . ALA A 1 389 ? 29.092 13.238 -11.492 1.00 68.38 389 ALA A N 1
ATOM 3184 C CA . ALA A 1 389 ? 30.099 12.175 -11.512 1.00 68.38 389 ALA A CA 1
ATOM 3185 C C . ALA A 1 389 ? 30.778 12.077 -12.884 1.00 68.38 389 ALA A C 1
ATOM 3187 O O . ALA A 1 389 ? 31.991 11.764 -12.896 1.00 68.38 389 ALA A O 1
#

Organism: NCBI:txid45243